Protein AF-A0A415HV79-F1 (afdb_monomer_lite)

Organism: NCBI:txid40520

Sequence (573 aa):
MSTKLIDISYWQGNLDFKKLKSAGINYIILRAGYGTTKDSRFDQYAKACQSVGIKIIGAYWFTYALNVAQAKNEATICINACKPYNIPTIFYDFEYDTVKKAKAQGITLGSKECNDFTIAFCDTVKAAGIAPGYYCNDDYYKTMYSDRVKNKGYYLWYAHYKSDYSYHESPISCDIFQYSSRARLAGFNQNFDGDICYNPKLLGNSTNSSISSNTNKGNNTMTNKTTKEQAINAVIKTAQNEIGYLEKKSNAQLNSKTANAGYNNFTKYWRDIYPAYQTEPWCAAFVSWCFMKAFGLTMAKKLLKHWPYVYCPTLGSLFTKNANPKVGDIVIFYRSGEFRHTGLVTKVRGDKFWTIEGNTSGASGIVANGGGVCAKSYYNSKLPGTKFCTPNYSLVISIVSGNSSTSIPTTHTNTKNYLTVGDKGDAVKTLQTKLNKVGYKLTVDGEYGSATKAAVTSFQKKYNLEVDGVAGKNTITKLNAVIAAKSKNTSSTTSKAPSKVRKFVGKVNKNNAPVRKNPGKKYAQLTSYPTLNKGNLVDVCDTIKSASGNDWYYICIGGKIYGYIFSGHVDKQ

InterPro domains:
  IPR002053 Glycoside hydrolase, family 25 [PF01183] (6-187)
  IPR002053 Glycoside hydrolase, family 25 [PS51904] (2-212)
  IPR002477 Peptidoglycan binding-like [PF01471] (425-479)
  IPR007921 CHAP domain [PF05257] (278-359)
  IPR017853 Glycoside hydrolase superfamily [SSF51445] (4-199)
  IPR036365 PGBD-like superfamily [SSF47090] (417-482)
  IPR036366 PGBD superfamily [G3DSA:1.10.101.10] (411-487)
  IPR038765 Papain-like cysteine peptidase superfamily [SSF54001] (264-363)

Secondary structure (DSSP, 8-state):
--EEEEEE-GGG-S--HHHHHHTT--EEEEEEEETTEE-TTHHHHHHHHHHTT-EEEEEEEE---SSHHHHHHHHHHHHHHHGGGT--EEEEE--HHHHHHHHHTT----HHHHHHHHHHHHHHHHHTTSEEEEEEEHHHHHHT--HHHHTS--EEEEE---TT------SS--SEEEEEEEE--TT--S-EEEEEE--TTTTT--------------------PPPHHHHHHHHHHHHHHHTT-B-BSSSTTTTSSSTTB-SS-B-HHHHHH-GGGTTS-THHHHHHHHHHHHH-HHHHHHHHSSSS---HHHHHHHS-EESS--TTPEEEEEETTEEEEEEEEEEEETBEEEEEEEEE-SSSS--SS-SEEEEEEEEGGG-TT-EEE---GGG-S----SSSS------------EE-TT-BSHHHHHHHHHHHHHT-----SSB--HHHHHHHHHHHHHTT---SS-EEHHHHHHHHHHHHHHHHHT-----PPPP-S--EEEEE-STT---BSSSSTTSPBPSS-----TT-EEEEEEEEE-TTS-EEEEEEETTTEEEEEEGGGEEE-

pLDDT: mean 82.67, std 18.54, range [22.23, 98.88]

Radius of gyration: 31.87 Å; chains: 1; bounding box: 52×72×100 Å

Foldseek 3Di:
DKDKAFEDACVLPDDDLLQCVVLVHQEYEYAQEEQLDGGPCLVVVLVNCVVNNRHYLAYEYHYLDLALVSLLVSLVSSCVSCVVSPHQEYAYEYDPVSQVNCVVVVGHDALVRLLSSLCSSQVSCVVSVHQYAYEDEPCCVPGRHDCSRVVPPGFYEYEDEDPVRDDDDDPDDGQKYFHGQADDTPPRPDGTGMMIGPHCVSVVPDDDPDDDCPDDDDDDDDQPFDDLVNLLVLLLVLLVVFAQAFAAPDLPPQVDRPPRHDLQQAHVLCVVFPVVCRSAFCFQSSSLSSNCLWFNPVVSCQQQVDGRPRALVVSVVPFDWALDDDRSWWKFADDDNGRHFIFGWHDDDPQKTKTWTACADPDADDGHNHGGIHIYMDGSVPGPPMTTGHGPSVPRRDTPPNDVDDDDDDDDDDDDQKAAAAFFDDVQLVLQVLLVLLPDDDDSRRGRHPSQLVSLLVQCVVVVHDRPSMGGPVSVVVSVVSSVVVVVVVPPDDDDDFFPDFPAKWFFQAFQFFWFADPDPPGDGDPDDPRRHGGDIWGFRDWDADPVRFIWTFTDDPNPDTTITGPVRIHTD

Structure (mmCIF, N/CA/C/O backbone):
data_AF-A0A415HV79-F1
#
_entry.id   AF-A0A415HV79-F1
#
loop_
_atom_site.group_PDB
_atom_site.id
_atom_site.type_symbol
_atom_site.label_atom_id
_atom_site.label_alt_id
_atom_site.label_comp_id
_atom_site.label_asym_id
_atom_site.label_entity_id
_atom_site.label_seq_id
_atom_site.pdbx_PDB_ins_code
_atom_site.Cartn_x
_atom_site.Cartn_y
_atom_site.Cartn_z
_atom_site.occupancy
_atom_site.B_iso_or_equiv
_atom_site.auth_seq_id
_atom_site.auth_comp_id
_atom_site.auth_asym_id
_atom_site.auth_atom_id
_atom_site.pdbx_PDB_model_num
ATOM 1 N N . MET A 1 1 ? -11.643 5.811 11.754 1.00 45.75 1 MET A N 1
ATOM 2 C CA . MET A 1 1 ? -12.288 7.029 11.224 1.00 45.75 1 MET A CA 1
ATOM 3 C C . MET A 1 1 ? -11.433 7.535 10.082 1.00 45.75 1 MET A C 1
ATOM 5 O O . MET A 1 1 ? -10.218 7.473 10.210 1.00 45.75 1 MET A O 1
ATOM 9 N N . SER A 1 2 ? -12.054 7.960 8.987 1.00 65.62 2 SER A N 1
ATOM 10 C CA . SER A 1 2 ? -11.407 8.593 7.836 1.00 65.62 2 SER A CA 1
ATOM 11 C C . SER A 1 2 ? -11.587 10.109 7.930 1.00 65.62 2 SER A C 1
ATOM 13 O O . SER A 1 2 ? -12.651 10.578 8.335 1.00 65.62 2 SER A O 1
ATOM 15 N N . THR A 1 3 ? -10.558 10.882 7.591 1.00 86.19 3 THR A N 1
ATOM 16 C CA . THR A 1 3 ? -10.545 12.334 7.827 1.00 86.19 3 THR A CA 1
ATOM 17 C C . THR A 1 3 ? -10.463 13.099 6.517 1.00 86.19 3 THR A C 1
ATOM 19 O O . THR A 1 3 ? -9.553 12.867 5.728 1.00 86.19 3 THR A O 1
ATOM 22 N N . LYS A 1 4 ? -11.406 14.024 6.304 1.00 90.31 4 LYS A N 1
ATOM 23 C CA . LYS A 1 4 ? -11.403 14.941 5.158 1.00 90.31 4 LYS A CA 1
ATOM 24 C C . LYS A 1 4 ? -10.323 16.012 5.298 1.00 90.31 4 LYS A C 1
ATOM 26 O O . LYS A 1 4 ? -10.115 16.547 6.388 1.00 90.31 4 LYS A O 1
ATOM 31 N N . LEU A 1 5 ? -9.701 16.337 4.174 1.00 95.69 5 LEU A N 1
ATOM 32 C CA . LEU A 1 5 ? -8.758 17.437 3.994 1.00 95.69 5 LEU A CA 1
ATOM 33 C C . LEU A 1 5 ? -8.797 17.916 2.532 1.00 95.69 5 LEU A C 1
ATOM 35 O O . LEU A 1 5 ? -9.610 17.437 1.740 1.00 95.69 5 LEU A O 1
ATOM 39 N N . ILE A 1 6 ? -7.933 18.873 2.209 1.00 97.06 6 ILE A N 1
ATOM 40 C CA . ILE A 1 6 ? -7.677 19.362 0.850 1.00 97.06 6 ILE A CA 1
ATOM 41 C C . ILE A 1 6 ? -6.170 19.536 0.649 1.00 97.06 6 ILE A C 1
ATOM 43 O O . ILE A 1 6 ? -5.451 19.787 1.629 1.00 97.06 6 ILE A O 1
ATOM 47 N N . ASP A 1 7 ? -5.710 19.497 -0.598 1.00 98.31 7 ASP A N 1
ATOM 48 C CA . ASP A 1 7 ? -4.438 20.104 -0.987 1.00 98.31 7 ASP A CA 1
ATOM 49 C C . ASP A 1 7 ? -4.643 21.435 -1.728 1.00 98.31 7 ASP A C 1
ATOM 51 O O . ASP A 1 7 ? -5.688 21.681 -2.338 1.00 98.31 7 ASP A O 1
ATOM 55 N N . ILE A 1 8 ? -3.669 22.341 -1.591 1.00 97.94 8 ILE A N 1
ATOM 56 C CA . ILE A 1 8 ? -3.689 23.670 -2.217 1.00 97.94 8 ILE A CA 1
ATOM 57 C C . ILE A 1 8 ? -2.295 24.127 -2.668 1.00 97.94 8 ILE A C 1
ATOM 59 O O . ILE A 1 8 ? -1.263 23.792 -2.079 1.00 97.94 8 ILE A O 1
ATOM 63 N N . SER A 1 9 ? -2.283 24.968 -3.700 1.00 97.88 9 SER A N 1
ATOM 64 C CA . SER A 1 9 ? -1.105 25.583 -4.322 1.00 97.88 9 SER A CA 1
ATOM 65 C C . SER A 1 9 ? -1.415 27.028 -4.736 1.00 97.88 9 SER A C 1
ATOM 67 O O . SER A 1 9 ? -2.527 27.512 -4.516 1.00 97.88 9 SER A O 1
ATOM 69 N N . TYR A 1 10 ? -0.486 27.723 -5.404 1.00 97.06 10 TYR A N 1
ATOM 70 C CA . TYR A 1 10 ? -0.773 29.059 -5.949 1.00 97.06 10 TYR A CA 1
ATOM 71 C C . TYR A 1 10 ? -2.033 29.159 -6.834 1.00 97.06 10 TYR A C 1
ATOM 73 O O . TYR A 1 10 ? -2.606 30.247 -6.933 1.00 97.06 10 TYR A O 1
ATOM 81 N N . TRP A 1 11 ? -2.494 28.052 -7.432 1.00 94.69 11 TRP A N 1
ATOM 82 C CA . TRP A 1 11 ? -3.686 28.009 -8.284 1.00 94.69 11 TRP A CA 1
ATOM 83 C C . TRP A 1 11 ? -4.981 28.402 -7.558 1.00 94.69 11 TRP A C 1
ATOM 85 O O . TRP A 1 11 ? -5.890 28.934 -8.192 1.00 94.69 11 TRP A O 1
ATOM 95 N N . GLN A 1 12 ? -5.073 28.207 -6.238 1.00 94.88 12 GLN A N 1
ATOM 96 C CA . GLN A 1 12 ? -6.235 28.638 -5.450 1.00 94.88 12 GLN A CA 1
ATOM 97 C C . GLN A 1 12 ? -6.233 30.153 -5.127 1.00 94.88 12 GLN A C 1
ATOM 99 O O . GLN A 1 12 ? -7.240 30.692 -4.652 1.00 94.88 12 GLN A O 1
ATOM 104 N N . GLY A 1 13 ? -5.147 30.869 -5.443 1.00 94.25 13 GLY A N 1
ATOM 105 C CA . GLY A 1 13 ? -5.078 32.331 -5.420 1.00 94.25 13 GLY A CA 1
ATOM 106 C C . GLY A 1 13 ? -5.101 32.931 -4.011 1.00 94.25 13 GLY A C 1
ATOM 107 O O . GLY A 1 13 ? -4.239 32.636 -3.181 1.00 94.25 13 GLY A O 1
ATOM 108 N N . ASN A 1 14 ? -6.065 33.816 -3.746 1.00 93.25 14 ASN A N 1
ATOM 109 C CA . ASN A 1 14 ? -6.303 34.376 -2.413 1.00 93.25 14 ASN A CA 1
ATOM 110 C C . ASN A 1 14 ? -7.351 33.525 -1.676 1.00 93.25 14 ASN A C 1
ATOM 112 O O . ASN A 1 14 ? -8.460 33.339 -2.176 1.00 93.25 14 ASN A O 1
ATOM 116 N N . LEU A 1 15 ? -7.006 33.043 -0.479 1.00 94.81 15 LEU A N 1
ATOM 117 C CA . LEU A 1 15 ? -7.862 32.211 0.369 1.00 94.81 15 LEU A CA 1
ATOM 118 C C . LEU A 1 15 ? -8.007 32.826 1.765 1.00 94.81 15 LEU A C 1
ATOM 120 O O . LEU A 1 15 ? -7.021 33.255 2.364 1.00 94.81 15 LEU A O 1
ATOM 124 N N . ASP A 1 16 ? -9.227 32.805 2.300 1.00 94.50 16 ASP A N 1
ATOM 125 C CA . ASP A 1 16 ? -9.494 33.082 3.712 1.00 94.50 16 ASP A CA 1
ATOM 126 C C . ASP A 1 16 ? -9.371 31.781 4.521 1.00 94.50 16 ASP A C 1
ATOM 128 O O . ASP A 1 16 ? -10.237 30.904 4.478 1.00 94.50 16 ASP A O 1
ATOM 132 N N . PHE A 1 17 ? -8.283 31.662 5.280 1.00 95.88 17 PHE A N 1
ATOM 133 C CA . PHE A 1 17 ? -8.009 30.484 6.099 1.00 95.88 17 PHE A CA 1
ATOM 134 C C . PHE A 1 17 ? -8.915 30.382 7.336 1.00 95.88 17 PHE A C 1
ATOM 136 O O . PHE A 1 17 ? -9.198 29.266 7.774 1.00 95.88 17 PHE A O 1
ATOM 143 N N . LYS A 1 18 ? -9.461 31.495 7.855 1.00 94.00 18 LYS A N 1
ATOM 144 C CA . LYS A 1 18 ? -10.489 31.442 8.910 1.00 94.00 18 LYS A CA 1
ATOM 145 C C . LYS A 1 18 ? -11.762 30.817 8.345 1.00 94.00 18 LYS A C 1
ATOM 147 O O . LYS A 1 18 ? -12.318 29.907 8.952 1.00 94.00 18 LYS A O 1
ATOM 152 N N . LYS A 1 19 ? -12.162 31.214 7.134 1.00 94.06 19 LYS A N 1
ATOM 153 C CA . LYS A 1 19 ? -13.317 30.630 6.438 1.00 94.06 19 LYS A CA 1
ATOM 154 C C . LYS A 1 19 ? -13.106 29.159 6.055 1.00 94.06 19 LYS A C 1
ATOM 156 O O . LYS A 1 19 ? -14.048 28.382 6.175 1.00 94.06 19 LYS A O 1
ATOM 161 N N . LEU A 1 20 ? -11.888 28.738 5.685 1.00 93.69 20 LEU A N 1
ATOM 162 C CA . LEU A 1 20 ? -11.558 27.310 5.511 1.00 93.69 20 LEU A CA 1
ATOM 163 C C . LEU A 1 20 ? -11.743 26.527 6.822 1.00 93.69 20 LEU A C 1
ATOM 165 O O . LEU A 1 20 ? -12.381 25.473 6.825 1.00 93.69 20 LEU A O 1
ATOM 169 N N . LYS A 1 21 ? -11.243 27.065 7.943 1.00 90.38 21 LYS A N 1
ATOM 170 C CA . LYS A 1 21 ? -11.389 26.468 9.279 1.00 90.38 21 LYS A CA 1
ATOM 171 C C . LYS A 1 21 ? -12.865 26.345 9.681 1.00 90.38 21 LYS A C 1
ATOM 173 O O . LYS A 1 21 ? -13.287 25.273 10.114 1.00 90.38 21 LYS A O 1
ATOM 178 N N . SER A 1 22 ? -13.666 27.392 9.466 1.00 88.50 22 SER A N 1
ATOM 179 C CA . SER A 1 22 ? -15.122 27.385 9.688 1.00 88.50 22 SER A CA 1
ATOM 180 C C . SER A 1 22 ? -15.880 26.433 8.754 1.00 88.50 22 SER A C 1
ATOM 182 O O . SER A 1 22 ? -16.885 25.862 9.163 1.00 88.50 22 SER A O 1
ATOM 184 N N . ALA A 1 23 ? -15.382 26.188 7.537 1.00 85.50 23 ALA A N 1
ATOM 185 C CA . ALA A 1 23 ? -15.901 25.166 6.622 1.00 85.50 23 ALA A CA 1
ATOM 186 C C . ALA A 1 23 ? -15.503 23.721 7.014 1.00 85.50 23 ALA A C 1
ATOM 188 O O . ALA A 1 23 ? -15.727 22.784 6.247 1.00 85.50 23 ALA A O 1
ATOM 189 N N . GLY A 1 24 ? -14.907 23.521 8.196 1.00 87.31 24 GLY A N 1
ATOM 190 C CA . GLY A 1 24 ? -14.539 22.211 8.736 1.00 87.31 24 GLY A CA 1
ATOM 191 C C . GLY A 1 24 ? -13.182 21.677 8.268 1.00 87.31 24 GLY A C 1
ATOM 192 O O . GLY A 1 24 ? -12.798 20.574 8.671 1.00 87.31 24 GLY A O 1
ATOM 193 N N . ILE A 1 25 ? -12.425 22.437 7.468 1.00 91.88 25 ILE A N 1
ATOM 194 C CA . ILE A 1 25 ? -11.072 22.048 7.059 1.00 91.88 25 ILE A CA 1
ATOM 195 C C . ILE A 1 25 ? -10.138 22.192 8.260 1.00 91.88 25 ILE A C 1
ATOM 197 O O . ILE A 1 25 ? -9.828 23.290 8.712 1.00 91.88 25 ILE A O 1
ATOM 201 N N . ASN A 1 26 ? -9.708 21.054 8.802 1.00 93.31 26 ASN A N 1
ATOM 202 C CA . ASN A 1 26 ? -8.826 20.984 9.971 1.00 93.31 26 ASN A CA 1
ATOM 203 C C . ASN A 1 26 ? -7.406 20.516 9.629 1.00 93.31 26 ASN A C 1
ATOM 205 O O . ASN A 1 26 ? -6.491 20.723 10.425 1.00 93.31 26 ASN A O 1
ATOM 209 N N . TYR A 1 27 ? -7.229 19.922 8.449 1.00 96.38 27 TYR A N 1
ATOM 210 C CA . TYR A 1 27 ? -5.973 19.372 7.954 1.00 96.38 27 TYR A CA 1
ATOM 211 C C . TYR A 1 27 ? -5.790 19.783 6.486 1.00 96.38 27 TYR A C 1
ATOM 213 O O . TYR A 1 27 ? -6.785 19.857 5.763 1.00 96.38 27 TYR A O 1
ATOM 221 N N . ILE A 1 28 ? -4.554 20.059 6.060 1.00 98.00 28 ILE A N 1
ATOM 222 C CA . ILE A 1 28 ? -4.208 20.494 4.692 1.00 98.00 28 ILE A CA 1
ATOM 223 C C . ILE A 1 28 ? -2.874 19.876 4.237 1.00 98.00 28 ILE A C 1
ATOM 225 O O . ILE A 1 28 ? -1.981 19.653 5.060 1.00 98.00 28 ILE A O 1
ATOM 229 N N . ILE A 1 29 ? -2.727 19.651 2.927 1.00 98.75 29 ILE A N 1
ATOM 230 C CA . ILE A 1 29 ? -1.436 19.464 2.241 1.00 98.75 29 ILE A CA 1
ATOM 231 C C . ILE A 1 29 ? -1.121 20.737 1.431 1.00 98.75 29 ILE A C 1
ATOM 233 O O . ILE A 1 29 ? -2.014 21.339 0.840 1.00 98.75 29 ILE A O 1
ATOM 237 N N . LEU A 1 30 ? 0.138 21.180 1.402 1.00 98.69 30 LEU A N 1
ATOM 238 C CA . LEU A 1 30 ? 0.554 22.368 0.638 1.00 98.69 30 LEU A CA 1
ATOM 239 C C . LEU A 1 30 ? 1.513 22.005 -0.500 1.00 98.69 30 LEU A C 1
ATOM 241 O O . LEU A 1 30 ? 2.472 21.269 -0.279 1.00 98.69 30 LEU A O 1
ATOM 245 N N . ARG A 1 31 ? 1.366 22.583 -1.694 1.00 98.81 31 ARG A N 1
ATOM 246 C CA . ARG A 1 31 ? 2.443 22.490 -2.691 1.00 98.81 31 ARG A CA 1
ATOM 247 C C . ARG A 1 31 ? 3.628 23.348 -2.249 1.00 98.81 31 ARG A C 1
ATOM 249 O O . ARG A 1 31 ? 3.508 24.567 -2.182 1.00 98.81 31 ARG A O 1
ATOM 256 N N . ALA A 1 32 ? 4.770 22.725 -1.966 1.00 98.31 32 ALA A N 1
ATOM 257 C CA . ALA A 1 32 ? 6.001 23.432 -1.611 1.00 98.31 32 ALA A CA 1
ATOM 258 C C . ALA A 1 32 ? 6.688 24.046 -2.837 1.00 98.31 32 ALA A C 1
ATOM 260 O O . ALA A 1 32 ? 7.338 25.084 -2.726 1.00 98.31 32 ALA A O 1
ATOM 261 N N . GLY A 1 33 ? 6.522 23.445 -4.015 1.00 97.81 33 GLY A N 1
ATOM 262 C CA . GLY A 1 33 ? 7.105 23.948 -5.254 1.00 97.81 33 GLY A CA 1
ATOM 263 C C . GLY A 1 33 ? 7.072 22.941 -6.390 1.00 97.81 33 GLY A C 1
ATOM 264 O O . GLY A 1 33 ? 6.325 21.959 -6.356 1.00 97.81 33 GLY A O 1
ATOM 265 N N . TYR A 1 34 ? 7.856 23.235 -7.420 1.00 97.88 34 TYR A N 1
ATOM 266 C CA . TYR A 1 34 ? 7.987 22.422 -8.616 1.00 97.88 34 TYR A CA 1
ATOM 267 C C . TYR A 1 34 ? 9.353 22.623 -9.278 1.00 97.88 34 TYR A C 1
ATOM 269 O O . TYR A 1 34 ? 9.851 23.746 -9.346 1.00 97.88 34 TYR A O 1
ATOM 277 N N . GLY A 1 35 ? 9.963 21.566 -9.816 1.00 93.69 35 GLY A N 1
ATOM 278 C CA . GLY A 1 35 ? 11.296 21.669 -10.422 1.00 93.69 35 GLY A CA 1
ATOM 279 C C . GLY A 1 35 ? 12.324 22.226 -9.429 1.00 93.69 35 GLY A C 1
ATOM 280 O O . GLY A 1 35 ? 12.533 21.661 -8.362 1.00 93.69 35 GLY A O 1
ATOM 281 N N . THR A 1 36 ? 12.919 23.381 -9.738 1.00 92.56 36 THR A N 1
ATOM 282 C CA . THR A 1 36 ? 13.796 24.148 -8.828 1.00 92.56 36 THR A CA 1
ATOM 283 C C . THR A 1 36 ? 13.112 25.364 -8.180 1.00 92.56 36 THR A C 1
ATOM 285 O O . THR A 1 36 ? 13.763 26.145 -7.490 1.00 92.56 36 THR A O 1
ATOM 288 N N . THR A 1 37 ? 11.805 25.551 -8.380 1.00 96.25 37 THR A N 1
ATOM 289 C CA . THR A 1 37 ? 11.049 26.756 -8.006 1.00 96.25 37 THR A CA 1
ATOM 290 C C . THR A 1 37 ? 10.128 26.498 -6.810 1.00 96.25 37 THR A C 1
ATOM 292 O O . THR A 1 37 ? 9.237 25.655 -6.877 1.00 96.25 37 THR A O 1
ATOM 295 N N . LYS A 1 38 ? 10.288 27.258 -5.718 1.00 96.50 38 LYS A N 1
ATOM 296 C CA . LYS A 1 38 ? 9.337 27.256 -4.588 1.00 96.50 38 LYS A CA 1
ATOM 297 C C . LYS A 1 38 ? 7.987 27.846 -5.026 1.00 96.50 38 LYS A C 1
ATOM 299 O O . LYS A 1 38 ? 7.958 28.831 -5.762 1.00 96.50 38 LYS A O 1
ATOM 304 N N . ASP A 1 39 ? 6.875 27.271 -4.571 1.00 98.19 39 ASP A N 1
ATOM 305 C CA . ASP A 1 39 ? 5.534 27.790 -4.866 1.00 98.19 39 ASP A CA 1
ATOM 306 C C . ASP A 1 39 ? 5.339 29.170 -4.211 1.00 98.19 39 ASP A C 1
ATOM 308 O O . ASP A 1 39 ? 5.618 29.360 -3.024 1.00 98.19 39 ASP A O 1
ATOM 312 N N . SER A 1 40 ? 4.859 30.146 -4.987 1.00 97.94 40 SER A N 1
ATOM 313 C CA . SER A 1 40 ? 4.771 31.551 -4.570 1.00 97.94 40 SER A CA 1
ATOM 314 C C . SER A 1 40 ? 3.747 31.822 -3.464 1.00 97.94 40 SER A C 1
ATOM 316 O O . SER A 1 40 ? 3.773 32.902 -2.874 1.00 97.94 40 SER A O 1
ATOM 318 N N . ARG A 1 41 ? 2.864 30.866 -3.145 1.00 97.69 41 ARG A N 1
ATOM 319 C CA . ARG A 1 41 ? 1.934 30.956 -2.010 1.00 97.69 41 ARG A CA 1
ATOM 320 C C . ARG A 1 41 ? 2.341 30.114 -0.808 1.00 97.69 41 ARG A C 1
ATOM 322 O O . ARG A 1 41 ? 1.763 30.322 0.255 1.00 97.69 41 ARG A O 1
ATOM 329 N N . PHE A 1 42 ? 3.331 29.224 -0.921 1.00 98.50 42 PHE A N 1
ATOM 330 C CA . PHE A 1 42 ? 3.659 28.264 0.140 1.00 98.50 42 PHE A CA 1
ATOM 331 C C . PHE A 1 42 ? 3.914 28.924 1.504 1.00 98.50 42 PHE A C 1
ATOM 333 O O . PHE A 1 42 ? 3.267 28.564 2.484 1.00 98.50 42 PHE A O 1
ATOM 340 N N . ASP A 1 43 ? 4.779 29.944 1.567 1.00 97.38 43 ASP A N 1
ATOM 341 C CA . ASP A 1 43 ? 5.075 30.655 2.821 1.00 97.38 43 ASP A CA 1
ATOM 342 C C . ASP A 1 43 ? 3.847 31.374 3.400 1.00 97.38 43 ASP A C 1
ATOM 344 O O . ASP A 1 43 ? 3.661 31.418 4.616 1.00 97.38 43 ASP A O 1
ATOM 348 N N . GLN A 1 44 ? 3.002 31.947 2.535 1.00 98.19 44 GLN A N 1
ATOM 349 C CA . GLN A 1 44 ? 1.777 32.637 2.943 1.00 98.19 44 GLN A CA 1
ATOM 350 C C . GLN A 1 44 ? 0.768 31.639 3.520 1.00 98.19 44 GLN A C 1
ATOM 352 O O . GLN A 1 44 ? 0.224 31.862 4.600 1.00 98.19 44 GLN A O 1
ATOM 357 N N . TYR A 1 45 ? 0.533 30.535 2.811 1.00 98.62 45 TYR A N 1
ATOM 358 C CA . TYR A 1 45 ? -0.419 29.498 3.194 1.00 98.62 45 TYR A CA 1
ATOM 359 C C . TYR A 1 45 ? 0.037 28.741 4.445 1.00 98.62 45 TYR A C 1
ATOM 361 O O . TYR A 1 45 ? -0.783 28.476 5.318 1.00 98.62 45 TYR A O 1
ATOM 369 N N . ALA A 1 46 ? 1.333 28.446 4.590 1.00 98.00 46 ALA A N 1
ATOM 370 C CA . ALA A 1 46 ? 1.858 27.774 5.775 1.00 98.00 46 ALA A CA 1
ATOM 371 C C . ALA A 1 46 ? 1.670 28.626 7.043 1.00 98.00 46 ALA A C 1
ATOM 373 O O . ALA A 1 46 ? 1.126 28.141 8.038 1.00 98.00 46 ALA A O 1
ATOM 374 N N . LYS A 1 47 ? 2.018 29.921 6.980 1.00 97.75 47 LYS A N 1
ATOM 375 C CA . LYS A 1 47 ? 1.791 30.882 8.075 1.00 97.75 47 LYS A CA 1
ATOM 376 C C . LYS A 1 47 ? 0.304 31.076 8.378 1.00 97.75 47 LYS A C 1
ATOM 378 O O . LYS A 1 47 ? -0.074 31.159 9.544 1.00 97.75 47 LYS A O 1
ATOM 383 N N . ALA A 1 48 ? -0.546 31.116 7.349 1.00 97.56 48 ALA A N 1
ATOM 384 C CA . ALA A 1 48 ? -1.990 31.245 7.519 1.00 97.56 48 ALA A CA 1
ATOM 385 C C . ALA A 1 48 ? -2.613 29.997 8.168 1.00 97.56 48 ALA A C 1
ATOM 387 O O . ALA A 1 48 ? -3.378 30.133 9.117 1.00 97.56 48 ALA A O 1
ATOM 388 N N . CYS A 1 49 ? -2.240 28.786 7.736 1.00 97.94 49 CYS A N 1
ATOM 389 C CA . CYS A 1 49 ? -2.646 27.535 8.383 1.00 97.94 49 CYS A CA 1
ATOM 390 C C . CYS A 1 49 ? -2.270 27.517 9.871 1.00 97.94 49 CYS A C 1
ATOM 392 O O . CYS A 1 49 ? -3.118 27.219 10.714 1.00 97.94 49 CYS A O 1
ATOM 394 N N . GLN A 1 50 ? -1.026 27.885 10.196 1.00 93.00 50 GLN A N 1
ATOM 395 C CA . GLN A 1 50 ? -0.542 27.958 11.575 1.00 93.00 50 GLN A CA 1
ATOM 396 C C . GLN A 1 50 ? -1.350 28.958 12.421 1.00 93.00 50 GLN A C 1
ATOM 398 O O . GLN A 1 50 ? -1.764 28.608 13.525 1.00 93.00 50 GLN A O 1
ATOM 403 N N . SER A 1 51 ? -1.645 30.159 11.908 1.00 94.56 51 SER A N 1
ATOM 404 C CA . SER A 1 51 ? -2.348 31.203 12.675 1.00 94.56 51 SER A CA 1
ATOM 405 C C . SER A 1 51 ? -3.843 30.945 12.906 1.00 94.56 51 SER A C 1
ATOM 407 O O . SER A 1 51 ? -4.409 31.512 13.838 1.00 94.56 51 SER A O 1
ATOM 409 N N . VAL A 1 52 ? -4.486 30.068 12.122 1.00 93.38 52 VAL A N 1
ATOM 410 C CA . VAL A 1 52 ? -5.890 29.641 12.339 1.00 93.38 52 VAL A CA 1
ATOM 411 C C . VAL A 1 52 ? -6.031 28.220 12.909 1.00 93.38 52 VAL A C 1
ATOM 413 O O . VAL A 1 52 ? -7.143 27.699 13.031 1.00 93.38 52 VAL A O 1
ATOM 416 N N . GLY A 1 53 ? -4.918 27.552 13.227 1.00 92.19 53 GLY A N 1
ATOM 417 C CA . GLY A 1 53 ? -4.925 26.179 13.737 1.00 92.19 53 GLY A CA 1
ATOM 418 C C . GLY A 1 53 ? -5.424 25.133 12.729 1.00 92.19 53 GLY A C 1
ATOM 419 O O . GLY A 1 53 ? -6.100 24.176 13.119 1.00 92.19 53 GLY A O 1
ATOM 420 N N . ILE A 1 54 ? -5.131 25.302 11.436 1.00 96.38 54 ILE A N 1
ATOM 421 C CA . ILE A 1 54 ? -5.233 24.229 10.434 1.00 96.38 54 ILE A CA 1
ATOM 422 C C . ILE A 1 54 ? -3.907 23.463 10.431 1.00 96.38 54 ILE A C 1
ATOM 424 O O . ILE A 1 54 ? -2.837 24.044 10.249 1.00 96.38 54 ILE A O 1
ATOM 428 N N . LYS A 1 55 ? -3.962 22.144 10.631 1.00 96.56 55 LYS A N 1
ATOM 429 C CA . LYS A 1 55 ? -2.763 21.310 10.732 1.00 96.56 55 LYS A CA 1
ATOM 430 C C . LYS A 1 55 ? -2.255 20.925 9.346 1.00 96.56 55 LYS A C 1
ATOM 432 O O . LYS A 1 55 ? -2.921 20.199 8.612 1.00 96.56 55 LYS A O 1
ATOM 437 N N . ILE A 1 56 ? -1.052 21.368 8.999 1.00 97.62 56 ILE A N 1
ATOM 438 C CA . ILE A 1 56 ? -0.403 20.950 7.755 1.00 97.62 56 ILE A CA 1
ATOM 439 C C . ILE A 1 56 ? 0.123 19.522 7.962 1.00 97.62 56 ILE A C 1
ATOM 441 O O . ILE A 1 56 ? 0.995 19.303 8.802 1.00 97.62 56 ILE A O 1
ATOM 445 N N . ILE A 1 57 ? -0.435 18.540 7.248 1.00 96.62 57 ILE A N 1
ATOM 446 C CA . ILE A 1 57 ? -0.065 17.114 7.393 1.00 96.62 57 ILE A CA 1
ATOM 447 C C . ILE A 1 57 ? 1.031 16.677 6.418 1.00 96.62 57 ILE A C 1
ATOM 449 O O . ILE A 1 57 ? 1.618 15.604 6.567 1.00 96.62 57 ILE A O 1
ATOM 453 N N . GLY A 1 58 ? 1.330 17.520 5.433 1.00 97.81 58 GLY A N 1
ATOM 454 C CA . GLY A 1 58 ? 2.433 17.331 4.512 1.00 97.81 58 GLY A CA 1
ATOM 455 C C . GLY A 1 58 ? 2.542 18.453 3.489 1.00 97.81 58 GLY A C 1
ATOM 456 O O . GLY A 1 58 ? 1.726 19.376 3.460 1.00 97.81 58 GLY A O 1
ATOM 457 N N . ALA A 1 59 ? 3.545 18.342 2.631 1.00 98.75 59 ALA A N 1
ATOM 458 C CA . ALA A 1 59 ? 3.685 19.153 1.434 1.00 98.75 59 ALA A CA 1
ATOM 459 C C . ALA A 1 59 ? 4.045 18.283 0.223 1.00 98.75 59 ALA A C 1
ATOM 461 O O . ALA A 1 59 ? 4.480 17.148 0.404 1.00 98.75 59 ALA A O 1
ATOM 462 N N . TYR A 1 60 ? 3.890 18.794 -0.999 1.00 98.81 60 TYR A N 1
ATOM 463 C CA . TYR A 1 60 ? 4.313 18.086 -2.216 1.00 98.81 60 TYR A CA 1
ATOM 464 C C . TYR A 1 60 ? 5.208 18.913 -3.136 1.00 98.81 60 TYR A C 1
ATOM 466 O O . TYR A 1 60 ? 5.216 20.148 -3.080 1.00 98.81 60 TYR A O 1
ATOM 474 N N . TRP A 1 61 ? 5.980 18.210 -3.966 1.00 98.69 61 TRP A N 1
ATOM 475 C CA . TRP A 1 61 ? 6.900 18.796 -4.936 1.00 98.69 61 TRP A CA 1
ATOM 476 C C . TRP A 1 61 ? 6.690 18.193 -6.325 1.00 98.69 61 TRP A C 1
ATOM 478 O O . TRP A 1 61 ? 7.048 17.036 -6.553 1.00 98.69 61 TRP A O 1
ATOM 488 N N . PHE A 1 62 ? 6.130 18.985 -7.244 1.00 98.25 62 PHE A N 1
ATOM 489 C CA . PHE A 1 62 ? 5.878 18.554 -8.622 1.00 98.25 62 PHE A CA 1
ATOM 490 C C . PHE A 1 62 ? 7.198 18.511 -9.397 1.00 98.25 62 PHE A C 1
ATOM 492 O O . PHE A 1 62 ? 7.833 19.542 -9.639 1.00 98.25 62 PHE A O 1
ATOM 499 N N . THR A 1 63 ? 7.630 17.330 -9.810 1.00 98.31 63 THR A N 1
ATOM 500 C CA . THR A 1 63 ? 8.971 17.159 -10.362 1.00 98.31 63 THR A CA 1
ATOM 501 C C . THR A 1 63 ? 9.091 17.536 -11.834 1.00 98.31 63 THR A C 1
ATOM 503 O O . THR A 1 63 ? 8.204 17.278 -12.655 1.00 98.31 63 THR A O 1
ATOM 506 N N . TYR A 1 64 ? 10.245 18.106 -12.183 1.00 97.38 64 TYR A N 1
ATOM 507 C CA . TYR A 1 64 ? 10.708 18.235 -13.564 1.00 97.38 64 TYR A CA 1
ATOM 508 C C . TYR A 1 64 ? 12.098 17.610 -13.758 1.00 97.38 64 TYR A C 1
ATOM 510 O O . TYR A 1 64 ? 12.779 17.902 -14.743 1.00 97.38 64 TYR A O 1
ATOM 518 N N . ALA A 1 65 ? 12.502 16.719 -12.846 1.00 95.25 65 ALA A N 1
ATOM 519 C CA . ALA A 1 65 ? 13.766 16.010 -12.903 1.00 95.25 65 ALA A CA 1
ATOM 520 C C . ALA A 1 65 ? 13.857 15.120 -14.151 1.00 95.25 65 ALA A C 1
ATOM 522 O O . ALA A 1 65 ? 12.953 14.350 -14.476 1.00 95.25 65 ALA A O 1
ATOM 523 N N . LEU A 1 66 ? 15.002 15.205 -14.823 1.00 93.75 66 LEU A N 1
ATOM 524 C CA . LEU A 1 66 ? 15.364 14.439 -16.015 1.00 93.75 66 LEU A CA 1
ATOM 525 C C . LEU A 1 66 ? 16.313 13.278 -15.669 1.00 93.75 66 LEU A C 1
ATOM 527 O O . LEU A 1 66 ? 16.583 12.419 -16.505 1.00 93.75 66 LEU A O 1
ATOM 531 N N . ASN A 1 67 ? 16.846 13.262 -14.441 1.00 90.44 67 ASN A N 1
ATOM 532 C CA . ASN A 1 67 ? 17.741 12.236 -13.913 1.00 90.44 67 ASN A CA 1
ATOM 533 C C . ASN A 1 67 ? 17.707 12.176 -12.368 1.00 90.44 67 ASN A C 1
ATOM 535 O O . ASN A 1 67 ? 17.205 13.074 -11.689 1.00 90.44 67 ASN A O 1
ATOM 539 N N . VAL A 1 68 ? 18.312 11.122 -11.808 1.00 87.62 68 VAL A N 1
ATOM 540 C CA . VAL A 1 68 ? 18.393 10.856 -10.357 1.00 87.62 68 VAL A CA 1
ATOM 541 C C . VAL A 1 68 ? 19.085 11.974 -9.562 1.00 87.62 68 VAL A C 1
ATOM 543 O O . VAL A 1 68 ? 18.704 12.223 -8.419 1.00 87.62 68 VAL A O 1
ATOM 546 N N . ALA A 1 69 ? 20.088 12.654 -10.126 1.00 83.06 69 ALA A N 1
ATOM 547 C CA . ALA A 1 69 ? 20.788 13.733 -9.425 1.00 83.06 69 ALA A CA 1
ATOM 548 C C . ALA A 1 69 ? 19.894 14.974 -9.279 1.00 83.06 69 ALA A C 1
ATOM 550 O O . ALA A 1 69 ? 19.824 15.560 -8.199 1.00 83.06 69 ALA A O 1
ATOM 551 N N . GLN A 1 70 ? 19.132 15.313 -10.324 1.00 94.50 70 GLN A N 1
ATOM 552 C CA . GLN A 1 70 ? 18.117 16.363 -10.257 1.00 94.50 70 GLN A CA 1
ATOM 553 C C . GLN A 1 70 ? 17.022 16.016 -9.242 1.00 94.50 70 GLN A C 1
ATOM 555 O O . GLN A 1 70 ? 16.734 16.850 -8.393 1.00 94.50 70 GLN A O 1
ATOM 560 N N . ALA A 1 71 ? 16.503 14.783 -9.219 1.00 95.06 71 ALA A N 1
ATOM 561 C CA . ALA A 1 71 ? 15.496 14.371 -8.229 1.00 95.06 71 ALA A CA 1
ATOM 562 C C . ALA A 1 71 ? 15.974 14.537 -6.764 1.00 95.06 71 ALA A C 1
ATOM 564 O O . ALA A 1 71 ? 15.209 14.965 -5.901 1.00 95.06 71 ALA A O 1
ATOM 565 N N . LYS A 1 72 ? 17.261 14.285 -6.473 1.00 88.12 72 LYS A N 1
ATOM 566 C CA . LYS A 1 72 ? 17.861 14.569 -5.149 1.00 88.12 72 LYS A CA 1
ATOM 567 C C . LYS A 1 72 ? 18.024 16.066 -4.858 1.00 88.12 72 LYS A C 1
ATOM 569 O O . LYS A 1 72 ? 17.883 16.488 -3.707 1.00 88.12 72 LYS A O 1
ATOM 574 N N . ASN A 1 73 ? 18.323 16.869 -5.878 1.00 91.25 73 ASN A N 1
ATOM 575 C CA . ASN A 1 73 ? 18.400 18.323 -5.746 1.00 91.25 73 ASN A CA 1
ATOM 576 C C . ASN A 1 73 ? 17.015 18.922 -5.449 1.00 91.25 73 ASN A C 1
ATOM 578 O O . ASN A 1 73 ? 16.868 19.688 -4.501 1.00 91.25 73 ASN A O 1
ATOM 582 N N . GLU A 1 74 ? 15.984 18.498 -6.184 1.00 97.81 74 GLU A N 1
ATOM 583 C CA . GLU A 1 74 ? 14.589 18.875 -5.929 1.00 97.81 74 GLU A CA 1
ATOM 584 C C . GLU A 1 74 ? 14.148 18.515 -4.501 1.00 97.81 74 GLU A C 1
ATOM 586 O O . GLU A 1 74 ? 13.551 19.346 -3.816 1.00 97.81 74 GLU A O 1
ATOM 591 N N . ALA A 1 75 ? 14.517 17.326 -4.005 1.00 96.88 75 ALA A N 1
ATOM 592 C CA . ALA A 1 75 ? 14.266 16.934 -2.617 1.00 96.88 75 ALA A CA 1
ATOM 593 C C . ALA A 1 75 ? 14.917 17.904 -1.621 1.00 96.88 75 ALA A C 1
ATOM 595 O O . ALA A 1 75 ? 14.252 18.382 -0.707 1.00 96.88 75 ALA A O 1
ATOM 596 N N . THR A 1 76 ? 16.193 18.249 -1.822 1.00 93.50 76 THR A N 1
ATOM 597 C CA . THR A 1 76 ? 16.921 19.212 -0.973 1.00 93.50 76 THR A CA 1
ATOM 598 C C . THR A 1 76 ? 16.244 20.588 -0.952 1.00 93.50 76 THR A C 1
ATOM 600 O O . THR A 1 76 ? 16.076 21.176 0.118 1.00 93.50 76 THR A O 1
ATOM 603 N N . ILE A 1 77 ? 15.796 21.089 -2.109 1.00 95.50 77 ILE A N 1
ATOM 604 C CA . ILE A 1 77 ? 15.074 22.368 -2.211 1.00 95.50 77 ILE A CA 1
ATOM 605 C C . ILE A 1 77 ? 13.725 22.283 -1.475 1.00 95.50 77 ILE A C 1
ATOM 607 O O . ILE A 1 77 ? 13.404 23.174 -0.686 1.00 95.50 77 ILE A O 1
ATOM 611 N N . CYS A 1 78 ? 12.969 21.196 -1.660 1.00 98.50 78 CYS A N 1
ATOM 612 C CA . CYS A 1 78 ? 11.695 20.969 -0.978 1.00 98.50 78 CYS A CA 1
ATOM 613 C C . CYS A 1 78 ? 11.850 20.899 0.551 1.00 98.50 78 CYS A C 1
ATOM 615 O O . CYS A 1 78 ? 11.112 21.561 1.282 1.00 98.50 78 CYS A O 1
ATOM 617 N N . ILE A 1 79 ? 12.846 20.154 1.043 1.00 97.19 79 ILE A N 1
ATOM 618 C CA . ILE A 1 79 ? 13.175 20.029 2.471 1.00 97.19 79 ILE A CA 1
ATOM 619 C C . ILE A 1 79 ? 13.500 21.405 3.064 1.00 97.19 79 ILE A C 1
ATOM 621 O O . ILE A 1 79 ? 12.945 21.774 4.099 1.00 97.19 79 ILE A O 1
ATOM 625 N N . ASN A 1 80 ? 14.339 22.195 2.387 1.00 93.44 80 ASN A N 1
ATOM 626 C CA . ASN A 1 80 ? 14.706 23.540 2.833 1.00 93.44 80 ASN A CA 1
ATOM 627 C C . ASN A 1 80 ? 13.515 24.511 2.832 1.00 93.44 80 ASN A C 1
ATOM 629 O O . ASN A 1 80 ? 13.396 25.316 3.754 1.00 93.44 80 ASN A O 1
ATOM 633 N N . ALA A 1 81 ? 12.605 24.411 1.856 1.00 94.81 81 ALA A N 1
ATOM 634 C CA . ALA A 1 81 ? 11.357 25.173 1.855 1.00 94.81 81 ALA A CA 1
ATOM 635 C C . ALA A 1 81 ? 10.430 24.764 3.016 1.00 94.81 81 ALA A C 1
ATOM 637 O O . ALA A 1 81 ? 9.852 25.627 3.669 1.00 94.81 81 ALA A O 1
ATOM 638 N N . CYS A 1 82 ? 10.314 23.465 3.306 1.00 96.88 82 CYS A N 1
ATOM 639 C CA . CYS A 1 82 ? 9.423 22.923 4.335 1.00 96.88 82 CYS A CA 1
ATOM 640 C C . CYS A 1 82 ? 9.912 23.146 5.778 1.00 96.88 82 CYS A C 1
ATOM 642 O O . CYS A 1 82 ? 9.095 23.279 6.693 1.00 96.88 82 CYS A O 1
ATOM 644 N N . LYS A 1 83 ? 11.233 23.183 5.996 1.00 92.75 83 LYS A N 1
ATOM 645 C CA . LYS A 1 83 ? 11.862 23.213 7.327 1.00 92.75 83 LYS A CA 1
ATOM 646 C C . LYS A 1 83 ? 11.345 24.319 8.274 1.00 92.75 83 LYS A C 1
ATOM 648 O O . LYS A 1 83 ? 11.091 23.981 9.427 1.00 92.75 83 LYS A O 1
ATOM 653 N N . PRO A 1 84 ? 11.114 25.583 7.854 1.00 94.75 84 PRO A N 1
ATOM 654 C CA . PRO A 1 84 ? 10.612 26.641 8.744 1.00 94.75 84 PRO A CA 1
ATOM 655 C C . PRO A 1 84 ? 9.207 26.396 9.315 1.00 94.75 84 PRO A C 1
ATOM 657 O O . PRO A 1 84 ? 8.825 27.041 10.287 1.00 94.75 84 PRO A O 1
ATOM 660 N N . TYR A 1 85 ? 8.430 25.486 8.719 1.00 94.44 85 TYR A N 1
ATOM 661 C CA . TYR A 1 85 ? 7.031 25.238 9.082 1.00 94.44 85 TYR A CA 1
ATOM 662 C C . TYR A 1 85 ? 6.805 23.880 9.761 1.00 94.44 85 TYR A C 1
ATOM 664 O O . TYR A 1 85 ? 5.659 23.531 10.041 1.00 94.44 85 TYR A O 1
ATOM 672 N N . ASN A 1 86 ? 7.881 23.131 10.044 1.00 91.12 86 ASN A N 1
ATOM 673 C CA . ASN A 1 86 ? 7.854 21.803 10.671 1.00 91.12 86 ASN A CA 1
ATOM 674 C C . ASN A 1 86 ? 6.921 20.802 9.955 1.00 91.12 86 ASN A C 1
ATOM 676 O O . ASN A 1 86 ? 6.217 20.022 10.598 1.00 91.12 86 ASN A O 1
ATOM 680 N N . ILE A 1 87 ? 6.902 20.834 8.617 1.00 94.44 87 ILE A N 1
ATOM 681 C CA . ILE A 1 87 ? 6.066 19.944 7.800 1.00 94.44 87 ILE A CA 1
ATOM 682 C C . ILE A 1 87 ? 6.475 18.475 8.039 1.00 94.44 87 ILE A C 1
ATOM 684 O O . ILE A 1 87 ? 7.634 18.131 7.798 1.00 94.44 87 ILE A O 1
ATOM 688 N N . PRO A 1 88 ? 5.561 17.587 8.479 1.00 94.00 88 PRO A N 1
ATOM 689 C CA . PRO A 1 88 ? 5.935 16.240 8.918 1.00 94.00 88 PRO A CA 1
ATOM 690 C C . PRO A 1 88 ? 6.113 15.232 7.770 1.00 94.00 88 PRO A C 1
ATOM 692 O O . PRO A 1 88 ? 6.775 14.210 7.958 1.00 94.00 88 PRO A O 1
ATOM 695 N N . THR A 1 89 ? 5.544 15.514 6.592 1.00 98.00 89 THR A N 1
ATOM 696 C CA . THR A 1 89 ? 5.523 14.607 5.432 1.00 98.00 89 THR A CA 1
ATOM 697 C C . THR A 1 89 ? 5.836 15.367 4.145 1.00 98.00 89 THR A C 1
ATOM 699 O O . THR A 1 89 ? 5.278 16.443 3.938 1.00 98.00 89 THR A O 1
ATOM 702 N N . ILE A 1 90 ? 6.658 14.817 3.249 1.00 98.75 90 ILE A N 1
ATOM 703 C CA . ILE A 1 90 ? 6.847 15.364 1.894 1.00 98.75 90 ILE A CA 1
ATOM 704 C C . ILE A 1 90 ? 6.528 14.290 0.850 1.00 98.75 90 ILE A C 1
ATOM 706 O O . ILE A 1 90 ? 7.100 13.199 0.878 1.00 98.75 90 ILE A O 1
ATOM 710 N N . PHE A 1 91 ? 5.638 14.624 -0.083 1.00 98.88 91 PHE A N 1
ATOM 711 C CA . PHE A 1 91 ? 5.229 13.786 -1.206 1.00 98.88 91 PHE A CA 1
ATOM 712 C C . PHE A 1 91 ? 5.985 14.167 -2.486 1.00 98.88 91 PHE A C 1
ATOM 714 O O . PHE A 1 91 ? 5.989 15.331 -2.893 1.00 98.88 91 PHE A O 1
ATOM 721 N N . TYR A 1 92 ? 6.608 13.182 -3.134 1.00 98.81 92 TYR A N 1
ATOM 722 C CA . TYR A 1 92 ? 7.123 13.333 -4.495 1.00 98.81 92 TYR A CA 1
ATOM 723 C C . TYR A 1 92 ? 5.989 13.207 -5.507 1.00 98.81 92 TYR A C 1
ATOM 725 O O . TYR A 1 92 ? 5.216 12.252 -5.437 1.00 98.81 92 TYR A O 1
ATOM 733 N N . ASP A 1 93 ? 5.897 14.140 -6.443 1.00 98.56 93 ASP A N 1
ATOM 734 C CA . ASP A 1 93 ? 4.807 14.210 -7.410 1.00 98.56 93 ASP A CA 1
ATOM 735 C C . ASP A 1 93 ? 5.378 14.133 -8.837 1.00 98.56 93 ASP A C 1
ATOM 737 O O . ASP A 1 93 ? 6.132 15.005 -9.271 1.00 98.56 93 ASP A O 1
ATOM 741 N N . PHE A 1 94 ? 5.097 13.021 -9.526 1.00 98.00 94 PHE A N 1
ATOM 742 C CA . PHE A 1 94 ? 5.640 12.659 -10.840 1.00 98.00 94 PHE A CA 1
ATOM 743 C C . PHE A 1 94 ? 4.482 12.298 -11.775 1.00 98.00 94 PHE A C 1
ATOM 745 O O . PHE A 1 94 ? 3.794 11.299 -11.556 1.00 98.00 94 PHE A O 1
ATOM 752 N N . GLU A 1 95 ? 4.292 13.087 -12.833 1.00 95.88 95 GLU A N 1
ATOM 753 C CA . GLU A 1 95 ? 3.050 13.127 -13.620 1.00 95.88 95 GLU A CA 1
ATOM 754 C C . GLU A 1 95 ? 3.295 13.151 -15.142 1.00 95.88 95 GLU A C 1
ATOM 756 O O . GLU A 1 95 ? 4.424 13.267 -15.630 1.00 95.88 95 GLU A O 1
ATOM 761 N N . TYR A 1 96 ? 2.207 13.113 -15.921 1.00 95.50 96 TYR A N 1
ATOM 762 C CA . TYR A 1 96 ? 2.232 13.252 -17.383 1.00 95.50 96 TYR A CA 1
ATOM 763 C C . TYR A 1 96 ? 3.009 14.484 -17.864 1.00 95.50 96 TYR A C 1
ATOM 765 O O . TYR A 1 96 ? 3.741 14.399 -18.852 1.00 95.50 96 TYR A O 1
ATOM 773 N N . ASP A 1 97 ? 2.878 15.623 -17.176 1.00 95.19 97 ASP A N 1
ATOM 774 C CA . ASP A 1 97 ? 3.555 16.862 -17.570 1.00 95.19 97 ASP A CA 1
ATOM 775 C C . ASP A 1 97 ? 5.071 16.830 -17.272 1.00 95.19 97 ASP A C 1
ATOM 777 O O . ASP A 1 97 ? 5.838 17.451 -18.012 1.00 95.19 97 ASP A O 1
ATOM 781 N N . THR A 1 98 ? 5.534 16.021 -16.307 1.00 95.94 98 THR A N 1
ATOM 782 C CA . THR A 1 98 ? 6.962 15.687 -16.125 1.00 95.94 98 THR A CA 1
ATOM 783 C C . THR A 1 98 ? 7.497 14.965 -17.366 1.00 95.94 98 THR A C 1
ATOM 785 O O . THR A 1 98 ? 8.451 15.423 -17.998 1.00 95.94 98 THR A O 1
ATOM 788 N N . VAL A 1 99 ? 6.839 13.871 -17.775 1.00 96.94 99 VAL A N 1
ATOM 789 C CA . VAL A 1 99 ? 7.239 13.057 -18.940 1.00 96.94 99 VAL A CA 1
ATOM 790 C C . VAL A 1 99 ? 7.180 13.869 -20.241 1.00 96.94 99 VAL A C 1
ATOM 792 O O . VAL A 1 99 ? 8.072 13.779 -21.084 1.00 96.94 99 VAL A O 1
ATOM 795 N N . LYS A 1 100 ? 6.161 14.718 -20.397 1.00 97.44 100 LYS A N 1
ATOM 796 C CA . LYS A 1 100 ? 5.977 15.624 -21.542 1.00 97.44 100 LYS A CA 1
ATOM 797 C C . LYS A 1 100 ? 7.071 16.692 -21.629 1.00 97.44 100 LYS A C 1
ATOM 799 O O . LYS A 1 100 ? 7.600 16.900 -22.721 1.00 97.44 100 LYS A O 1
ATOM 804 N N . LYS A 1 101 ? 7.449 17.346 -20.518 1.00 93.75 101 LYS A N 1
ATOM 805 C CA . LYS A 1 101 ? 8.555 18.324 -20.521 1.00 93.75 101 LYS A CA 1
ATOM 806 C C . LYS A 1 101 ? 9.917 17.667 -20.730 1.00 93.75 101 LYS A C 1
ATOM 808 O O . LYS A 1 101 ? 10.759 18.262 -21.397 1.00 93.75 101 LYS A O 1
ATOM 813 N N . ALA A 1 102 ? 10.133 16.450 -20.232 1.00 95.25 102 ALA A N 1
ATOM 814 C CA . ALA A 1 102 ? 11.337 15.686 -20.553 1.00 95.25 102 ALA A CA 1
ATOM 815 C C . ALA A 1 102 ? 11.399 15.346 -22.052 1.00 95.25 102 ALA A C 1
ATOM 817 O O . ALA A 1 102 ? 12.408 15.613 -22.705 1.00 95.25 102 ALA A O 1
ATOM 818 N N . LYS A 1 103 ? 10.285 14.878 -22.634 1.00 96.19 103 LYS A N 1
ATOM 819 C CA . LYS A 1 103 ? 10.198 14.555 -24.065 1.00 96.19 103 LYS A CA 1
ATOM 820 C C . LYS A 1 103 ? 10.420 15.774 -24.967 1.00 96.19 103 LYS A C 1
ATOM 822 O O . LYS A 1 103 ? 11.033 15.636 -26.021 1.00 96.19 103 LYS A O 1
ATOM 827 N N . ALA A 1 104 ? 9.978 16.961 -24.548 1.00 94.19 104 ALA A N 1
ATOM 828 C CA . ALA A 1 104 ? 10.266 18.220 -25.243 1.00 94.19 104 ALA A CA 1
ATOM 829 C C . ALA A 1 104 ? 11.767 18.590 -25.254 1.00 94.19 104 ALA A C 1
ATOM 831 O O . ALA A 1 104 ? 12.195 19.359 -26.107 1.00 94.19 104 ALA A O 1
ATOM 832 N N . GLN A 1 105 ? 12.564 18.011 -24.350 1.00 93.38 105 GLN A N 1
ATOM 833 C CA . GLN A 1 105 ? 14.027 18.127 -24.281 1.00 93.38 105 GLN A CA 1
ATOM 834 C C . GLN A 1 105 ? 14.737 16.883 -24.863 1.00 93.38 105 GLN A C 1
ATOM 836 O O . GLN A 1 105 ? 15.908 16.646 -24.586 1.00 93.38 105 GLN A O 1
ATOM 841 N N . GLY A 1 106 ? 14.027 16.045 -25.632 1.00 92.12 106 GLY A N 1
ATOM 842 C CA . GLY A 1 106 ? 14.560 14.812 -26.230 1.00 92.12 106 GLY A CA 1
ATOM 843 C C . GLY A 1 106 ? 14.694 13.620 -25.270 1.00 92.12 106 GLY A C 1
ATOM 844 O O . GLY A 1 106 ? 15.073 12.532 -25.699 1.00 92.12 106 GLY A O 1
ATOM 845 N N . ILE A 1 107 ? 14.356 13.779 -23.987 1.00 93.31 107 ILE A N 1
ATOM 846 C CA . ILE A 1 107 ? 14.552 12.757 -22.952 1.00 93.31 107 ILE A CA 1
ATOM 847 C C . ILE A 1 107 ? 13.278 11.928 -22.772 1.00 93.31 107 ILE A C 1
ATOM 849 O O . ILE A 1 107 ? 12.200 12.451 -22.497 1.00 93.31 107 ILE A O 1
ATOM 853 N N . THR A 1 108 ? 13.401 10.605 -22.885 1.00 94.75 108 THR A N 1
ATOM 854 C CA . THR A 1 108 ? 12.293 9.679 -22.609 1.00 94.75 108 THR A CA 1
ATOM 855 C C . THR A 1 108 ? 12.354 9.216 -21.157 1.00 94.75 108 THR A C 1
ATOM 857 O O . THR A 1 108 ? 13.322 8.575 -20.759 1.00 94.75 108 THR A O 1
ATOM 860 N N . LEU A 1 109 ? 11.309 9.512 -20.380 1.00 95.25 109 LEU A N 1
ATOM 861 C CA . LEU A 1 109 ? 11.125 8.996 -19.021 1.00 95.25 109 LEU A CA 1
ATOM 862 C C . LEU A 1 109 ? 10.034 7.921 -19.027 1.00 95.25 109 LEU A C 1
ATOM 864 O O . LEU A 1 109 ? 8.922 8.182 -19.489 1.00 95.25 109 LEU A O 1
ATOM 868 N N . GLY A 1 110 ? 10.340 6.727 -18.518 1.00 93.75 110 GLY A N 1
ATOM 869 C CA . GLY A 1 110 ? 9.387 5.627 -18.394 1.00 93.75 110 GLY A CA 1
ATOM 870 C C . GLY A 1 110 ? 9.160 5.186 -16.948 1.00 93.75 110 GLY A C 1
ATOM 871 O O .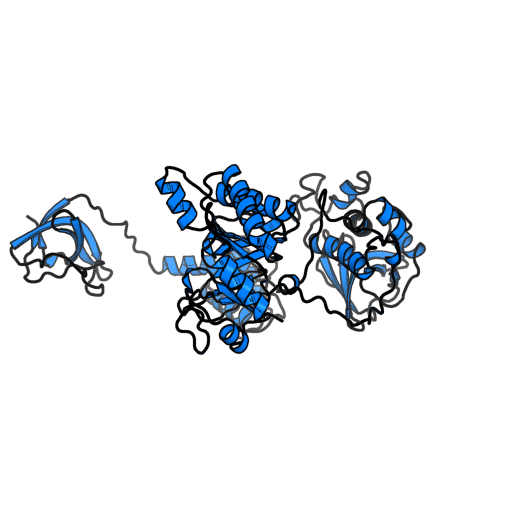 GLY A 1 110 ? 9.515 5.875 -15.989 1.00 93.75 110 GLY A O 1
ATOM 872 N N . SER A 1 111 ? 8.589 3.988 -16.792 1.00 95.50 111 SER A N 1
ATOM 873 C CA . SER A 1 111 ? 8.396 3.342 -15.486 1.00 95.50 111 SER A CA 1
ATOM 874 C C . SER A 1 111 ? 9.704 3.271 -14.687 1.00 95.50 111 SER A C 1
ATOM 876 O O . SER A 1 111 ? 9.722 3.622 -13.507 1.00 95.50 111 SER A O 1
ATOM 878 N N . LYS A 1 112 ? 10.818 2.879 -15.319 1.00 94.56 112 LYS A N 1
ATOM 879 C CA . LYS A 1 112 ? 12.122 2.762 -14.652 1.00 94.56 112 LYS A CA 1
ATOM 880 C C . LYS A 1 112 ? 12.539 4.094 -14.014 1.00 94.56 112 LYS A C 1
ATOM 882 O O . LYS A 1 112 ? 12.829 4.117 -12.821 1.00 94.56 112 LYS A O 1
ATOM 887 N N . GLU A 1 113 ? 12.488 5.185 -14.772 1.00 97.81 113 GLU A N 1
ATOM 888 C CA . GLU A 1 113 ? 12.895 6.533 -14.353 1.00 97.81 113 GLU A CA 1
ATOM 889 C C . GLU A 1 113 ? 11.971 7.073 -13.261 1.00 97.81 113 GLU A C 1
ATOM 891 O O . GLU A 1 113 ? 12.450 7.542 -12.234 1.00 97.81 113 GLU A O 1
ATOM 896 N N . CYS A 1 114 ? 10.654 6.903 -13.417 1.00 97.69 114 CYS A N 1
ATOM 897 C CA . CYS A 1 114 ? 9.668 7.226 -12.384 1.00 97.69 114 CYS A CA 1
ATOM 898 C C . CYS A 1 114 ? 9.998 6.541 -11.043 1.00 97.69 114 CYS A C 1
ATOM 900 O O . CYS A 1 114 ? 10.018 7.194 -9.998 1.00 97.69 114 CYS A O 1
ATOM 902 N N . ASN A 1 115 ? 10.342 5.246 -11.059 1.00 97.75 115 ASN A N 1
ATOM 903 C CA . ASN A 1 115 ? 10.733 4.526 -9.843 1.00 97.75 115 ASN A CA 1
ATOM 904 C C . ASN A 1 115 ? 12.096 4.999 -9.310 1.00 97.75 115 ASN A C 1
ATOM 906 O O . ASN A 1 115 ? 12.228 5.210 -8.108 1.00 97.75 115 ASN A O 1
ATOM 910 N N . ASP A 1 116 ? 13.098 5.172 -10.175 1.00 93.12 116 ASP A N 1
ATOM 911 C CA . ASP A 1 116 ? 14.448 5.596 -9.781 1.00 93.12 116 ASP A CA 1
ATOM 912 C C . ASP A 1 116 ? 14.445 6.992 -9.143 1.00 93.12 116 ASP A C 1
ATOM 914 O O . ASP A 1 116 ? 15.095 7.205 -8.118 1.00 93.12 116 ASP A O 1
ATOM 918 N N . PHE A 1 117 ? 13.695 7.936 -9.717 1.00 98.38 117 PHE A N 1
ATOM 919 C CA . PHE A 1 117 ? 13.642 9.319 -9.248 1.00 98.38 117 PHE A CA 1
ATOM 920 C C . PHE A 1 117 ? 12.819 9.423 -7.960 1.00 98.38 117 PHE A C 1
ATOM 922 O O . PHE A 1 117 ? 13.256 10.082 -7.020 1.00 98.38 117 PHE A O 1
ATOM 929 N N . THR A 1 118 ? 11.693 8.699 -7.867 1.00 98.56 118 THR A N 1
ATOM 930 C CA . THR A 1 118 ? 10.897 8.628 -6.628 1.00 98.56 118 THR A CA 1
ATOM 931 C C . THR A 1 118 ? 11.715 8.047 -5.484 1.00 98.56 118 THR A C 1
ATOM 933 O O . THR A 1 118 ? 11.757 8.631 -4.408 1.00 98.56 118 THR A O 1
ATOM 936 N N . ILE A 1 119 ? 12.427 6.936 -5.708 1.00 96.00 119 ILE A N 1
ATOM 937 C CA . ILE A 1 119 ? 13.305 6.350 -4.686 1.00 96.00 119 ILE A CA 1
ATOM 938 C C . ILE A 1 119 ? 14.379 7.355 -4.257 1.00 96.00 119 ILE A C 1
ATOM 940 O O . ILE A 1 119 ? 14.614 7.523 -3.063 1.00 96.00 119 ILE A O 1
ATOM 944 N N . ALA A 1 120 ? 15.002 8.052 -5.210 1.00 93.81 120 ALA A N 1
ATOM 945 C CA . ALA A 1 120 ? 16.043 9.031 -4.924 1.00 93.81 120 ALA A CA 1
ATOM 946 C C . ALA A 1 120 ? 15.534 10.235 -4.110 1.00 93.81 120 ALA A C 1
ATOM 948 O O . ALA A 1 120 ? 16.180 10.616 -3.136 1.00 93.81 120 ALA A O 1
ATOM 949 N N . PHE A 1 121 ? 14.379 10.800 -4.470 1.00 98.62 121 PHE A N 1
ATOM 950 C CA . PHE A 1 121 ? 13.760 11.910 -3.746 1.00 98.62 121 PHE A CA 1
ATOM 951 C C . PHE A 1 121 ? 13.284 11.465 -2.354 1.00 98.62 121 PHE A C 1
ATOM 953 O O . PHE A 1 121 ? 13.641 12.077 -1.347 1.00 98.62 121 PHE A O 1
ATOM 960 N N . CYS A 1 122 ? 12.524 10.368 -2.270 1.00 98.06 122 CYS A N 1
ATOM 961 C CA . CYS A 1 122 ? 11.945 9.871 -1.022 1.00 98.06 122 CYS A CA 1
ATOM 962 C C . CYS A 1 122 ? 13.004 9.374 -0.022 1.00 98.06 122 CYS A C 1
ATOM 964 O O . CYS A 1 122 ? 12.859 9.615 1.177 1.00 98.06 122 CYS A O 1
ATOM 966 N N . ASP A 1 123 ? 14.085 8.725 -0.470 1.00 95.06 123 ASP A N 1
ATOM 967 C CA . ASP A 1 123 ? 15.182 8.349 0.432 1.00 95.06 123 ASP A CA 1
ATOM 968 C C . ASP A 1 123 ? 15.964 9.590 0.921 1.00 95.06 123 ASP A C 1
ATOM 970 O O . ASP A 1 123 ? 16.374 9.616 2.081 1.00 95.06 123 ASP A O 1
ATOM 974 N N . THR A 1 124 ? 16.104 10.654 0.111 1.00 93.94 124 THR A N 1
ATOM 975 C CA . THR A 1 124 ? 16.674 11.944 0.561 1.00 93.94 124 THR A CA 1
ATOM 976 C C . THR A 1 124 ? 15.767 12.657 1.575 1.00 93.94 124 THR A C 1
ATOM 978 O O . THR A 1 124 ? 16.262 13.127 2.599 1.00 93.94 124 THR A O 1
ATOM 981 N N . VAL A 1 125 ? 14.443 12.676 1.367 1.00 95.81 125 VAL A N 1
ATOM 982 C CA . VAL A 1 125 ? 13.465 13.170 2.362 1.00 95.81 125 VAL A CA 1
ATOM 983 C C . VAL A 1 125 ? 13.573 12.387 3.674 1.00 95.81 125 VAL A C 1
ATOM 985 O O . VAL A 1 125 ? 13.664 12.995 4.743 1.00 95.81 125 VAL A O 1
ATOM 988 N N . LYS A 1 126 ? 13.656 11.050 3.603 1.00 90.44 126 LYS A N 1
ATOM 989 C CA . LYS A 1 126 ? 13.825 10.198 4.790 1.00 90.44 126 LYS A CA 1
ATOM 990 C C . LYS A 1 126 ? 15.145 10.465 5.518 1.00 90.44 126 LYS A C 1
ATOM 992 O O . LYS A 1 126 ? 15.164 10.470 6.747 1.00 90.44 126 LYS A O 1
ATOM 997 N N . ALA A 1 127 ? 16.236 10.699 4.787 1.00 81.75 127 ALA A N 1
ATOM 998 C CA . ALA A 1 127 ? 17.541 11.020 5.369 1.00 81.75 127 ALA A CA 1
ATOM 999 C C . ALA A 1 127 ? 17.537 12.352 6.145 1.00 81.75 127 ALA A C 1
ATOM 1001 O O . ALA A 1 127 ? 18.258 12.479 7.131 1.00 81.75 127 ALA A O 1
ATOM 1002 N N . ALA A 1 128 ? 16.682 13.307 5.765 1.00 82.94 128 ALA A N 1
ATOM 1003 C CA . ALA A 1 128 ? 16.461 14.551 6.508 1.00 82.94 128 ALA A CA 1
ATOM 1004 C C . ALA A 1 128 ? 15.525 14.404 7.731 1.00 82.94 128 ALA A C 1
ATOM 1006 O O . ALA A 1 128 ? 15.188 15.402 8.366 1.00 82.94 128 ALA A O 1
ATOM 1007 N N . GLY A 1 129 ? 15.086 13.184 8.068 1.00 87.69 129 GLY A N 1
ATOM 1008 C CA . GLY A 1 129 ? 14.203 12.907 9.209 1.00 87.69 129 GLY A CA 1
ATOM 1009 C C . GLY A 1 129 ? 12.718 13.214 8.973 1.00 87.69 129 GLY A C 1
ATOM 1010 O O . GLY A 1 129 ? 11.919 13.075 9.897 1.00 87.69 129 GLY A O 1
ATOM 1011 N N . ILE A 1 130 ? 12.337 13.600 7.752 1.00 91.06 130 ILE A N 1
ATOM 1012 C CA . ILE A 1 130 ? 10.953 13.894 7.355 1.00 91.06 130 ILE A CA 1
ATOM 1013 C C . ILE A 1 130 ? 10.320 12.621 6.773 1.00 91.06 130 ILE A C 1
ATOM 1015 O O . ILE A 1 130 ? 11.008 11.800 6.162 1.00 91.06 130 ILE A O 1
ATOM 1019 N N . ALA A 1 131 ? 9.012 12.415 6.954 1.00 93.38 131 ALA A N 1
ATOM 1020 C CA . ALA A 1 131 ? 8.356 11.233 6.403 1.00 93.38 131 ALA A CA 1
ATOM 1021 C C . ALA A 1 131 ? 8.196 11.346 4.869 1.00 93.38 131 ALA A C 1
ATOM 1023 O O . ALA A 1 131 ? 7.598 12.311 4.390 1.00 93.38 131 ALA A O 1
ATOM 1024 N N . PRO A 1 132 ? 8.686 10.377 4.076 1.00 97.94 132 PRO A N 1
ATOM 1025 C CA . PRO A 1 132 ? 8.486 10.385 2.634 1.00 97.94 132 PRO A CA 1
ATOM 1026 C C . PRO A 1 132 ? 7.123 9.816 2.232 1.00 97.94 132 PRO A C 1
ATOM 1028 O O . PRO A 1 132 ? 6.670 8.791 2.751 1.00 97.94 132 PRO A O 1
ATOM 1031 N N . GLY A 1 133 ? 6.531 10.421 1.213 1.00 98.00 133 GLY A N 1
ATOM 1032 C CA . GLY A 1 133 ? 5.450 9.843 0.430 1.00 98.00 133 GLY A CA 1
ATOM 1033 C C . GLY A 1 133 ? 5.648 10.073 -1.064 1.00 98.00 133 GLY A C 1
ATOM 1034 O O . GLY A 1 133 ? 6.606 10.722 -1.487 1.00 98.00 133 GLY A O 1
ATOM 1035 N N . TYR A 1 134 ? 4.725 9.555 -1.864 1.00 98.75 134 TYR A N 1
ATOM 1036 C CA . TYR A 1 134 ? 4.621 9.847 -3.291 1.00 98.75 134 TYR A CA 1
ATOM 1037 C C . TYR A 1 134 ? 3.152 9.972 -3.700 1.00 98.75 134 TYR A C 1
ATOM 1039 O O . TYR A 1 134 ? 2.286 9.292 -3.143 1.00 98.75 134 TYR A O 1
ATOM 1047 N N . TYR A 1 135 ? 2.896 10.863 -4.652 1.00 98.62 135 TYR A N 1
ATOM 1048 C CA . TYR A 1 135 ? 1.617 11.034 -5.323 1.00 98.62 135 TYR A CA 1
ATOM 1049 C C . TYR A 1 135 ? 1.590 10.213 -6.618 1.00 98.62 135 TYR A C 1
ATOM 1051 O O . TYR A 1 135 ? 2.598 10.103 -7.326 1.00 98.62 135 TYR A O 1
ATOM 1059 N N . CYS A 1 136 ? 0.435 9.627 -6.938 1.00 95.44 136 CYS A N 1
ATOM 1060 C CA . CYS A 1 136 ? 0.169 9.081 -8.266 1.00 95.44 136 CYS A CA 1
ATOM 1061 C C . CYS A 1 136 ? -1.327 8.944 -8.568 1.00 95.44 136 CYS A C 1
ATOM 1063 O O . CYS A 1 136 ? -2.126 8.575 -7.707 1.00 95.44 136 CYS A O 1
ATOM 1065 N N . ASN A 1 137 ? -1.691 9.157 -9.831 1.00 95.75 137 ASN A N 1
ATOM 1066 C CA . ASN A 1 137 ? -3.012 8.814 -10.350 1.00 95.75 137 ASN A CA 1
ATOM 1067 C C . ASN A 1 137 ? -3.137 7.307 -10.683 1.00 95.75 137 ASN A C 1
ATOM 1069 O O . ASN A 1 137 ? -2.144 6.577 -10.746 1.00 95.75 137 ASN A O 1
ATOM 1073 N N . ASP A 1 138 ? -4.367 6.840 -10.914 1.00 92.69 138 ASP A N 1
ATOM 1074 C CA . ASP A 1 138 ? -4.703 5.437 -11.209 1.00 92.69 138 ASP A CA 1
ATOM 1075 C C . ASP A 1 138 ? -3.893 4.775 -12.339 1.00 92.69 138 ASP A C 1
ATOM 1077 O O . ASP A 1 138 ? -3.489 3.617 -12.191 1.00 92.69 138 ASP A O 1
ATOM 1081 N N . ASP A 1 139 ? -3.630 5.486 -13.440 1.00 95.38 139 ASP A N 1
ATOM 1082 C CA . ASP A 1 139 ? -2.781 4.969 -14.518 1.00 95.38 139 ASP A CA 1
ATOM 1083 C C . ASP A 1 139 ? -1.343 4.837 -14.026 1.00 95.38 139 ASP A C 1
ATOM 1085 O O . ASP A 1 139 ? -0.784 3.744 -14.051 1.00 95.38 139 ASP A O 1
ATOM 1089 N N . TYR A 1 140 ? -0.768 5.905 -13.469 1.00 97.00 140 TYR A N 1
ATOM 1090 C CA . TYR A 1 140 ? 0.623 5.895 -13.014 1.00 97.00 140 TYR A CA 1
ATOM 1091 C C . TYR A 1 140 ? 0.860 4.836 -11.931 1.00 97.00 140 TYR A C 1
ATOM 1093 O O . TYR A 1 140 ? 1.887 4.155 -11.957 1.00 97.00 140 TYR A O 1
ATOM 1101 N N . TYR A 1 141 ? -0.106 4.594 -11.041 1.00 94.38 141 TYR A N 1
ATOM 1102 C CA . TYR A 1 141 ? -0.048 3.481 -10.094 1.00 94.38 141 TYR A CA 1
ATOM 1103 C C . TYR A 1 141 ? -0.007 2.102 -10.781 1.00 94.38 141 TYR A C 1
ATOM 1105 O O . TYR A 1 141 ? 0.596 1.171 -10.247 1.00 94.38 141 TYR A O 1
ATOM 1113 N N . LYS A 1 142 ? -0.636 1.929 -11.948 1.00 87.69 142 LYS A N 1
ATOM 1114 C CA . LYS A 1 142 ? -0.700 0.656 -12.690 1.00 87.69 142 LYS A CA 1
ATOM 1115 C C . LYS A 1 142 ? 0.451 0.460 -13.677 1.00 87.69 142 LYS A C 1
ATOM 1117 O O . LYS A 1 142 ? 0.926 -0.668 -13.801 1.00 87.69 142 LYS A O 1
ATOM 1122 N N . THR A 1 143 ? 0.872 1.511 -14.376 1.00 91.31 143 THR A N 1
ATOM 1123 C CA . THR A 1 143 ? 1.774 1.443 -15.539 1.00 91.31 143 THR A CA 1
ATOM 1124 C C . THR A 1 143 ? 3.171 1.992 -15.262 1.00 91.31 143 THR A C 1
ATOM 1126 O O . THR A 1 143 ? 4.141 1.474 -15.816 1.00 91.31 143 THR A O 1
ATOM 1129 N N . MET A 1 144 ? 3.307 2.981 -14.371 1.00 92.06 144 MET A N 1
ATOM 1130 C CA . MET A 1 144 ? 4.594 3.607 -14.050 1.00 92.06 144 MET A CA 1
ATOM 1131 C C . MET A 1 144 ? 5.201 3.038 -12.763 1.00 92.06 144 MET A C 1
ATOM 1133 O O . MET A 1 144 ? 6.338 2.566 -12.777 1.00 92.06 144 MET A O 1
ATOM 1137 N N . TYR A 1 145 ? 4.463 3.004 -11.653 1.00 90.81 145 TYR A N 1
ATOM 1138 C CA . TYR A 1 145 ? 4.984 2.570 -10.355 1.00 90.81 145 TYR A CA 1
ATOM 1139 C C . TYR A 1 145 ? 5.079 1.046 -10.217 1.00 90.81 145 TYR A C 1
ATOM 1141 O O . TYR A 1 145 ? 4.101 0.314 -10.376 1.00 90.81 145 TYR A O 1
ATOM 1149 N N . SER A 1 146 ? 6.259 0.557 -9.833 1.00 86.38 146 SER A N 1
ATOM 1150 C CA . SER A 1 146 ? 6.527 -0.866 -9.610 1.00 86.38 146 SER A CA 1
ATOM 1151 C C . SER A 1 146 ? 6.642 -1.196 -8.120 1.00 86.38 146 SER A C 1
ATOM 1153 O O . SER A 1 146 ? 6.695 -0.314 -7.256 1.00 86.38 146 SER A O 1
ATOM 1155 N N . ASP A 1 147 ? 6.765 -2.484 -7.817 1.00 82.75 147 ASP A N 1
ATOM 1156 C CA . ASP A 1 147 ? 7.072 -3.009 -6.485 1.00 82.75 147 ASP A CA 1
ATOM 1157 C C . ASP A 1 147 ? 8.349 -2.411 -5.861 1.00 82.75 147 ASP A C 1
ATOM 1159 O O . ASP A 1 147 ? 8.470 -2.395 -4.636 1.00 82.75 147 ASP A O 1
ATOM 1163 N N . ARG A 1 148 ? 9.265 -1.850 -6.672 1.00 90.88 148 ARG A N 1
ATOM 1164 C CA . ARG A 1 148 ? 10.463 -1.127 -6.203 1.00 90.88 148 ARG A CA 1
ATOM 1165 C C . ARG A 1 148 ? 10.134 0.128 -5.388 1.00 90.88 148 ARG A C 1
ATOM 1167 O O . ARG A 1 148 ? 10.916 0.478 -4.512 1.00 90.88 148 ARG A O 1
ATOM 1174 N N . VAL A 1 149 ? 9.003 0.785 -5.665 1.00 84.25 149 VAL A N 1
ATOM 1175 C CA . VAL A 1 149 ? 8.479 1.918 -4.878 1.00 84.25 149 VAL A CA 1
ATOM 1176 C C . VAL A 1 149 ? 7.389 1.442 -3.921 1.00 84.25 149 VAL A C 1
ATOM 1178 O O . VAL A 1 149 ? 7.440 1.750 -2.734 1.00 84.25 149 VAL A O 1
ATOM 1181 N N . LYS A 1 150 ? 6.431 0.632 -4.392 1.00 83.81 150 LYS A N 1
ATOM 1182 C CA . LYS A 1 150 ? 5.264 0.218 -3.588 1.00 83.81 150 LYS A CA 1
ATOM 1183 C C . LYS A 1 150 ? 5.641 -0.516 -2.294 1.00 83.81 150 LYS A C 1
ATOM 1185 O O . LYS A 1 150 ? 4.944 -0.370 -1.296 1.00 83.81 150 LYS A O 1
ATOM 1190 N N . ASN A 1 151 ? 6.761 -1.246 -2.279 1.00 78.06 151 ASN A N 1
ATOM 1191 C CA . ASN A 1 151 ? 7.239 -1.972 -1.098 1.00 78.06 151 ASN A CA 1
ATOM 1192 C C . ASN A 1 151 ? 8.255 -1.190 -0.232 1.00 78.06 151 ASN A C 1
ATOM 1194 O O . ASN A 1 151 ? 8.734 -1.733 0.762 1.00 78.06 151 ASN A O 1
ATOM 1198 N N . LYS A 1 152 ? 8.588 0.071 -0.557 1.00 81.31 152 LYS A N 1
ATOM 1199 C CA . LYS A 1 152 ? 9.542 0.896 0.223 1.00 81.31 152 LYS A CA 1
ATOM 1200 C C . LYS A 1 152 ? 9.007 1.378 1.574 1.00 81.31 152 LYS A C 1
ATOM 1202 O O . LYS A 1 152 ? 9.797 1.776 2.427 1.00 81.31 152 LYS A O 1
ATOM 1207 N N . GLY A 1 153 ? 7.686 1.377 1.765 1.00 80.50 153 GLY A N 1
ATOM 1208 C CA . GLY A 1 153 ? 7.051 1.935 2.962 1.00 80.50 153 GLY A CA 1
ATOM 1209 C C . GLY A 1 153 ? 7.009 3.468 2.998 1.00 80.50 153 GLY A C 1
ATOM 1210 O O . GLY A 1 153 ? 6.856 4.036 4.076 1.00 80.50 153 GLY A O 1
ATOM 1211 N N . TYR A 1 154 ? 7.152 4.129 1.843 1.00 95.44 154 TYR A N 1
ATOM 1212 C CA . TYR A 1 154 ? 6.738 5.524 1.667 1.00 95.44 154 TYR A CA 1
ATOM 1213 C C . TYR A 1 154 ? 5.205 5.607 1.716 1.00 95.44 154 TYR A C 1
ATOM 1215 O O . TYR A 1 154 ? 4.536 4.676 1.258 1.00 95.44 154 TYR A O 1
ATOM 1223 N N . TYR A 1 155 ? 4.648 6.712 2.210 1.00 96.44 155 TYR A N 1
ATOM 1224 C CA . TYR A 1 155 ? 3.197 6.912 2.205 1.00 96.44 155 TYR A CA 1
ATOM 1225 C C . TYR A 1 155 ? 2.654 7.091 0.783 1.00 96.44 155 TYR A C 1
ATOM 1227 O O . TYR A 1 155 ? 3.203 7.860 -0.009 1.00 96.44 155 TYR A O 1
ATOM 1235 N N . LEU A 1 156 ? 1.559 6.402 0.469 1.00 97.94 156 LEU A N 1
ATOM 1236 C CA . LEU A 1 156 ? 0.890 6.501 -0.825 1.00 97.94 156 LEU A CA 1
ATOM 1237 C C . LEU A 1 156 ? -0.242 7.528 -0.756 1.00 97.94 156 LEU A C 1
ATOM 1239 O O . LEU A 1 156 ? -1.267 7.287 -0.110 1.00 97.94 156 LEU A O 1
ATOM 1243 N N . TRP A 1 157 ? -0.072 8.632 -1.479 1.00 98.56 157 TRP A N 1
ATOM 1244 C CA . TRP A 1 157 ? -1.159 9.524 -1.864 1.00 98.56 157 TRP A CA 1
ATOM 1245 C C . TRP A 1 157 ? -1.619 9.120 -3.267 1.00 98.56 157 TRP A C 1
ATOM 1247 O O . TRP A 1 157 ? -0.828 9.074 -4.209 1.00 98.56 157 TRP A O 1
ATOM 1257 N N . TYR A 1 158 ? -2.877 8.714 -3.387 1.00 97.81 158 TYR A N 1
ATOM 1258 C CA . TYR A 1 158 ? -3.411 8.116 -4.608 1.00 97.81 158 TYR A CA 1
ATOM 1259 C C . TYR A 1 158 ? -4.605 8.916 -5.123 1.00 97.81 158 TYR A C 1
ATOM 1261 O O . TYR A 1 158 ? -5.490 9.256 -4.339 1.00 97.81 158 TYR A O 1
ATOM 1269 N N . ALA A 1 159 ? -4.645 9.178 -6.430 1.00 97.38 159 ALA A N 1
ATOM 1270 C CA . ALA A 1 159 ? -5.705 9.938 -7.082 1.00 97.38 159 ALA A CA 1
ATOM 1271 C C . ALA A 1 159 ? -6.521 9.081 -8.061 1.00 97.38 159 ALA A C 1
ATOM 1273 O O . ALA A 1 159 ? -5.993 8.450 -8.982 1.00 97.38 159 ALA A O 1
ATOM 1274 N N . HIS A 1 160 ? -7.841 9.095 -7.889 1.00 94.38 160 HIS A N 1
ATOM 1275 C CA . HIS A 1 160 ? -8.793 8.528 -8.842 1.00 94.38 160 HIS A CA 1
ATOM 1276 C C . HIS A 1 160 ? -10.118 9.280 -8.719 1.00 94.38 160 HIS A C 1
ATOM 1278 O O . HIS A 1 160 ? -10.708 9.341 -7.642 1.00 94.38 160 HIS A O 1
ATOM 1284 N N . TYR A 1 161 ? -10.608 9.837 -9.827 1.00 91.19 161 TYR A N 1
ATOM 1285 C CA . TYR A 1 161 ? -11.844 10.617 -9.854 1.00 91.19 161 TYR A CA 1
ATOM 1286 C C . TYR A 1 161 ? -12.930 9.866 -10.624 1.00 91.19 161 TYR A C 1
ATOM 1288 O O . TYR A 1 161 ? -12.678 9.293 -11.685 1.00 91.19 161 TYR A O 1
ATOM 1296 N N . LYS A 1 162 ? -14.173 9.937 -10.146 1.00 83.62 162 LYS A N 1
ATOM 1297 C CA . LYS A 1 162 ? -15.334 9.658 -10.999 1.00 83.62 162 LYS A CA 1
ATOM 1298 C C . LYS A 1 162 ? -15.507 10.782 -12.027 1.00 83.62 162 LYS A C 1
ATOM 1300 O O . LYS A 1 162 ? -15.130 11.925 -11.780 1.00 83.62 162 LYS A O 1
ATOM 1305 N N . SER A 1 163 ? -16.185 10.488 -13.135 1.00 85.56 163 SER A N 1
ATOM 1306 C CA . SER A 1 163 ? -16.551 11.481 -14.160 1.00 85.56 163 SER A CA 1
ATOM 1307 C C . SER A 1 163 ? -17.465 12.609 -13.654 1.00 85.56 163 SER A C 1
ATOM 1309 O O . SER A 1 163 ? -17.461 13.694 -14.230 1.00 85.56 163 SER A O 1
ATOM 1311 N N . ASP A 1 164 ? -18.224 12.370 -12.582 1.00 83.94 164 ASP A N 1
ATOM 1312 C CA . ASP A 1 164 ? -19.074 13.353 -11.894 1.00 83.94 164 ASP A CA 1
ATOM 1313 C C . ASP A 1 164 ? -18.347 14.098 -10.752 1.00 83.94 164 ASP A C 1
ATOM 1315 O O . ASP A 1 164 ? -18.942 14.960 -10.109 1.00 83.94 164 ASP A O 1
ATOM 1319 N N . TYR A 1 165 ? -17.072 13.770 -10.492 1.00 82.69 165 TYR A N 1
ATOM 1320 C CA . TYR A 1 165 ? -16.258 14.299 -9.392 1.00 82.69 165 TYR A CA 1
ATOM 1321 C C . TYR A 1 165 ? -16.843 14.072 -7.979 1.00 82.69 165 TYR A C 1
ATOM 1323 O O . TYR A 1 165 ? -16.433 14.737 -7.021 1.00 82.69 165 TYR A O 1
ATOM 1331 N N . SER A 1 166 ? -17.775 13.119 -7.826 1.00 76.62 166 SER A N 1
ATOM 1332 C CA . SER A 1 166 ? -18.403 12.789 -6.544 1.00 76.62 166 SER A CA 1
ATOM 1333 C C . SER A 1 166 ? -17.525 11.900 -5.655 1.00 76.62 166 SER A C 1
ATOM 1335 O O . SER A 1 166 ? -16.656 11.149 -6.112 1.00 76.62 166 SER A O 1
ATOM 1337 N N . TYR A 1 167 ? -17.777 11.956 -4.344 1.00 80.25 167 TYR A N 1
ATOM 1338 C CA . TYR A 1 167 ? -17.088 11.095 -3.386 1.00 80.25 167 TYR A CA 1
ATOM 1339 C C . TYR A 1 167 ? -17.309 9.604 -3.695 1.00 80.25 167 TYR A C 1
ATOM 1341 O O . TYR A 1 167 ? -18.374 9.173 -4.155 1.00 80.25 167 TYR A O 1
ATOM 1349 N N . HIS A 1 168 ? -16.276 8.813 -3.437 1.00 70.25 168 HIS A N 1
ATOM 1350 C CA . HIS A 1 168 ? -16.279 7.359 -3.466 1.00 70.25 168 HIS A CA 1
ATOM 1351 C C . HIS A 1 168 ? -15.141 6.840 -2.584 1.00 70.25 168 HIS A C 1
ATOM 1353 O O . HIS A 1 168 ? -14.266 7.604 -2.186 1.00 70.25 168 HIS A O 1
ATOM 1359 N N . GLU A 1 169 ? -15.162 5.555 -2.249 1.00 78.12 169 GLU A N 1
ATOM 1360 C CA . GLU A 1 169 ? -14.035 4.924 -1.562 1.00 78.12 169 GLU A CA 1
ATOM 1361 C C . GLU A 1 169 ? -12.881 4.678 -2.541 1.00 78.12 169 GLU A C 1
ATOM 1363 O O . GLU A 1 169 ? -13.110 4.474 -3.738 1.00 78.12 169 GLU A O 1
ATOM 1368 N N . SER A 1 170 ? -11.644 4.677 -2.034 1.00 77.50 170 SER A N 1
ATOM 1369 C CA . SER A 1 170 ? -10.477 4.371 -2.863 1.00 77.50 170 SER A CA 1
ATOM 1370 C C . SER A 1 170 ? -10.567 2.949 -3.439 1.00 77.50 170 SER A C 1
ATOM 1372 O O . SER A 1 170 ? -10.809 2.001 -2.685 1.00 77.50 170 SER A O 1
ATOM 1374 N N . PRO A 1 171 ? -10.310 2.745 -4.746 1.00 77.06 171 PRO A N 1
ATOM 1375 C CA . PRO A 1 171 ? -10.239 1.414 -5.351 1.00 77.06 171 PRO A CA 1
ATOM 1376 C C . PRO A 1 171 ? -9.032 0.580 -4.876 1.00 77.06 171 PRO A C 1
ATOM 1378 O O . PRO A 1 171 ? -8.960 -0.610 -5.195 1.00 77.06 171 PRO A O 1
ATOM 1381 N N . ILE A 1 172 ? -8.083 1.170 -4.133 1.00 78.56 172 ILE A N 1
ATOM 1382 C CA . ILE A 1 172 ? -6.904 0.494 -3.570 1.00 78.56 172 ILE A CA 1
ATOM 1383 C C . ILE A 1 172 ? -6.619 0.931 -2.123 1.00 78.56 172 ILE A C 1
ATOM 1385 O O . ILE A 1 172 ? -7.086 1.966 -1.656 1.00 78.56 172 ILE A O 1
ATOM 1389 N N . SER A 1 173 ? -5.782 0.170 -1.413 1.00 84.19 173 SER A N 1
ATOM 1390 C CA . SER A 1 173 ? -5.234 0.611 -0.124 1.00 84.19 173 SER A CA 1
ATOM 1391 C C . SER A 1 173 ? -4.188 1.712 -0.337 1.00 84.19 173 SER A C 1
ATOM 1393 O O . SER A 1 173 ? -3.167 1.466 -0.976 1.00 84.19 173 SER A O 1
ATOM 1395 N N . CYS A 1 174 ? -4.416 2.884 0.251 1.00 83.06 174 CYS A N 1
ATOM 1396 C CA . CYS A 1 174 ? -3.522 4.045 0.257 1.00 83.06 174 CYS A CA 1
ATOM 1397 C C . CYS A 1 174 ? -3.594 4.767 1.617 1.00 83.06 174 CYS A C 1
ATOM 1399 O O . CYS A 1 174 ? -4.488 4.491 2.422 1.00 83.06 174 CYS A O 1
ATOM 1401 N N . ASP A 1 175 ? -2.658 5.676 1.889 1.00 95.25 175 ASP A N 1
ATOM 1402 C CA . ASP A 1 175 ? -2.630 6.459 3.131 1.00 95.25 175 ASP A CA 1
ATOM 1403 C C . ASP A 1 175 ? -3.496 7.722 3.029 1.00 95.25 175 ASP A C 1
ATOM 1405 O O . ASP A 1 175 ? -4.169 8.092 3.997 1.00 95.25 175 ASP A O 1
ATOM 1409 N N . ILE A 1 176 ? -3.510 8.338 1.841 1.00 96.50 176 ILE A N 1
ATOM 1410 C CA . ILE A 1 176 ? -4.386 9.451 1.456 1.00 96.50 176 ILE A CA 1
ATOM 1411 C C . ILE A 1 176 ? -5.037 9.127 0.103 1.00 96.50 176 ILE A C 1
ATOM 1413 O O . ILE A 1 176 ? -4.387 8.559 -0.779 1.00 96.50 176 ILE A O 1
ATOM 1417 N N . PHE A 1 177 ? -6.316 9.465 -0.059 1.00 97.62 177 PHE A N 1
ATOM 1418 C CA . PHE A 1 177 ? -7.073 9.308 -1.297 1.00 97.62 177 PHE A CA 1
ATOM 1419 C C . PHE A 1 177 ? -7.671 10.627 -1.790 1.00 97.62 177 PHE A C 1
ATOM 1421 O O . PHE A 1 177 ? -8.608 11.142 -1.174 1.00 97.62 177 PHE A O 1
ATOM 1428 N N . GLN A 1 178 ? -7.184 11.098 -2.937 1.00 98.25 178 GLN A N 1
ATOM 1429 C CA . GLN A 1 178 ? -7.695 12.263 -3.647 1.00 98.25 178 GLN A CA 1
ATOM 1430 C C . GLN A 1 178 ? -8.836 11.801 -4.568 1.00 98.25 178 GLN A C 1
ATOM 1432 O O . GLN A 1 178 ? -8.623 11.144 -5.593 1.00 98.25 178 GLN A O 1
ATOM 1437 N N . TYR A 1 179 ? -10.077 12.086 -4.170 1.00 91.50 179 TYR A N 1
ATOM 1438 C CA . TYR A 1 179 ? -11.283 11.558 -4.826 1.00 91.50 179 TYR A CA 1
ATOM 1439 C C . TYR A 1 179 ? -11.869 12.503 -5.887 1.00 91.50 179 TYR A C 1
ATOM 1441 O O . TYR A 1 179 ? -12.805 12.130 -6.602 1.00 91.50 179 TYR A O 1
ATOM 1449 N N . SER A 1 180 ? -11.365 13.739 -5.966 1.00 93.75 180 SER A N 1
ATOM 1450 C CA . SER A 1 180 ? -11.873 14.801 -6.840 1.00 93.75 180 SER A CA 1
ATOM 1451 C C . SER A 1 180 ? -10.889 15.973 -6.915 1.00 93.75 180 SER A C 1
ATOM 1453 O O . SER A 1 180 ? -10.505 16.463 -5.863 1.00 93.75 180 SER A O 1
ATOM 1455 N N . SER A 1 181 ? -10.582 16.510 -8.102 1.00 93.50 181 SER A N 1
ATOM 1456 C CA . SER A 1 181 ? -9.930 17.834 -8.260 1.00 93.50 181 SER A CA 1
ATOM 1457 C C . SER A 1 181 ? -10.928 18.999 -8.422 1.00 93.50 181 SER A C 1
ATOM 1459 O O . SER A 1 181 ? -10.660 20.043 -9.023 1.00 93.50 181 SER A O 1
ATOM 1461 N N . ARG A 1 182 ? -12.178 18.777 -7.988 1.00 92.88 182 ARG A N 1
ATOM 1462 C CA . ARG A 1 182 ? -13.309 19.713 -8.133 1.00 92.88 182 ARG A CA 1
ATOM 1463 C C . ARG A 1 182 ? -14.217 19.712 -6.902 1.00 92.88 182 ARG A C 1
ATOM 1465 O O . ARG A 1 182 ? -15.417 19.980 -7.006 1.00 92.88 182 ARG A O 1
ATOM 1472 N N . ALA A 1 183 ? -13.661 19.405 -5.732 1.00 88.62 183 ALA A N 1
ATOM 1473 C CA . ALA A 1 183 ? -14.370 19.546 -4.472 1.00 88.62 183 ALA A CA 1
ATOM 1474 C C . ALA A 1 183 ? -14.720 21.026 -4.245 1.00 88.62 183 ALA A C 1
ATOM 1476 O O . ALA A 1 183 ? -13.919 21.925 -4.507 1.00 88.62 183 ALA A O 1
ATOM 1477 N N . ARG A 1 184 ? -15.942 21.287 -3.770 1.00 87.75 184 ARG A N 1
ATOM 1478 C CA . ARG A 1 184 ? -16.437 22.643 -3.504 1.00 87.75 184 ARG A CA 1
ATOM 1479 C C . ARG A 1 184 ? -16.658 22.817 -2.010 1.00 87.75 184 ARG A C 1
ATOM 1481 O O . ARG A 1 184 ? -17.265 21.957 -1.374 1.00 87.75 184 ARG A O 1
ATOM 1488 N N . LEU A 1 185 ? -16.176 23.931 -1.467 1.00 86.50 185 LEU A N 1
ATOM 1489 C CA . LEU A 1 185 ? -16.349 24.301 -0.063 1.00 86.50 185 LEU A CA 1
ATOM 1490 C C . LEU A 1 185 ? -17.365 25.439 0.048 1.00 86.50 185 LEU A C 1
ATOM 1492 O O . LEU A 1 185 ? -17.411 26.329 -0.803 1.00 86.50 185 LEU A O 1
ATOM 1496 N N . ALA A 1 186 ? -18.193 25.409 1.092 1.00 82.06 186 ALA A N 1
ATOM 1497 C CA . ALA A 1 186 ? -19.257 26.389 1.277 1.00 82.06 186 ALA A CA 1
ATOM 1498 C C . ALA A 1 186 ? -18.684 27.817 1.365 1.00 82.06 186 ALA A C 1
ATOM 1500 O O . ALA A 1 186 ? -17.805 28.107 2.175 1.00 82.06 186 ALA A O 1
ATOM 1501 N N . GLY A 1 187 ? -19.180 28.714 0.508 1.00 81.88 187 GLY A N 1
ATOM 1502 C CA . GLY A 1 187 ? -18.716 30.100 0.442 1.00 81.88 187 GLY A CA 1
ATOM 1503 C C . GLY A 1 187 ? -17.356 30.315 -0.238 1.00 81.88 187 GLY A C 1
ATOM 1504 O O . GLY A 1 187 ? -16.802 31.406 -0.088 1.00 81.88 187 GLY A O 1
ATOM 1505 N N . PHE A 1 188 ? -16.830 29.333 -0.976 1.00 88.12 188 PHE A N 1
ATOM 1506 C CA . PHE A 1 188 ? -15.676 29.496 -1.867 1.00 88.12 188 PHE A CA 1
ATOM 1507 C C . PHE A 1 188 ? -16.075 29.270 -3.330 1.00 88.12 188 PHE A C 1
ATOM 1509 O O . PHE A 1 188 ? -16.849 28.366 -3.644 1.00 88.12 188 PHE A O 1
ATOM 1516 N N . ASN A 1 189 ? -15.507 30.074 -4.231 1.00 86.62 189 ASN A N 1
ATOM 1517 C CA . ASN A 1 189 ? -15.759 29.961 -5.671 1.00 86.62 189 ASN A CA 1
ATOM 1518 C C . ASN A 1 189 ? -14.747 29.033 -6.363 1.00 86.62 189 ASN A C 1
ATOM 1520 O O . ASN A 1 189 ? -15.069 28.437 -7.391 1.00 86.62 189 ASN A O 1
ATOM 1524 N N . GLN A 1 190 ? -13.555 28.897 -5.773 1.00 90.19 190 GLN A N 1
ATOM 1525 C CA . GLN A 1 190 ? -12.481 28.004 -6.193 1.00 90.19 190 GLN A CA 1
ATOM 1526 C C . GLN A 1 190 ? -12.916 26.530 -6.220 1.00 90.19 190 GLN A C 1
ATOM 1528 O O . GLN A 1 190 ? -13.746 26.088 -5.422 1.00 90.19 190 GLN A O 1
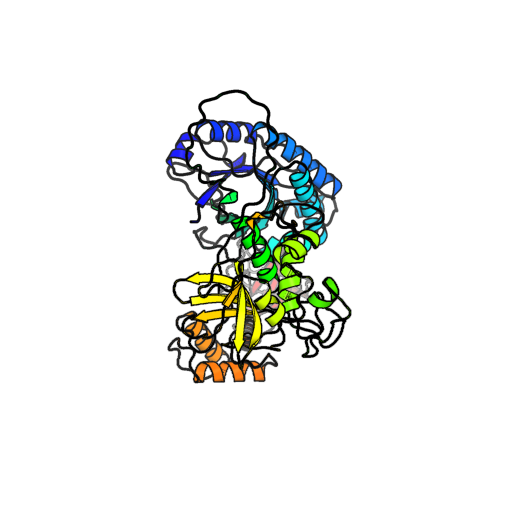ATOM 1533 N N . ASN A 1 191 ? -12.284 25.761 -7.108 1.00 91.25 191 ASN A N 1
ATOM 1534 C CA . ASN A 1 191 ? -12.197 24.311 -6.965 1.00 91.25 191 ASN A CA 1
ATOM 1535 C C . ASN A 1 191 ? -11.059 23.980 -5.991 1.00 91.25 191 ASN A C 1
ATOM 1537 O O . ASN A 1 191 ? -10.002 24.619 -6.022 1.00 91.25 191 ASN A O 1
ATOM 1541 N N . PHE A 1 192 ? -11.274 22.961 -5.170 1.00 94.12 192 PHE A N 1
ATOM 1542 C CA . PHE A 1 192 ? -10.250 22.354 -4.333 1.00 94.12 192 PHE A CA 1
ATOM 1543 C C . PHE A 1 192 ? -10.068 20.901 -4.729 1.00 94.12 192 PHE A C 1
ATOM 1545 O O . PHE A 1 192 ? -11.020 20.237 -5.157 1.00 94.12 192 PHE A O 1
ATOM 1552 N N . ASP A 1 193 ? -8.865 20.407 -4.500 1.00 95.50 193 ASP A N 1
ATOM 1553 C CA . ASP A 1 193 ? -8.577 18.995 -4.613 1.00 95.50 193 ASP A CA 1
ATOM 1554 C C . ASP A 1 193 ? -8.943 18.358 -3.264 1.00 95.50 193 ASP A C 1
ATOM 1556 O O . ASP A 1 193 ? -8.638 18.877 -2.188 1.00 95.50 193 ASP A O 1
ATOM 1560 N N . GLY A 1 194 ? -9.800 17.341 -3.330 1.00 93.00 194 GLY A N 1
ATOM 1561 C CA . GLY A 1 194 ? -10.561 16.808 -2.208 1.00 93.00 194 GLY A CA 1
ATOM 1562 C C . GLY A 1 194 ? -10.021 15.461 -1.769 1.00 93.00 194 GLY A C 1
ATOM 1563 O O . GLY A 1 194 ? -10.058 14.496 -2.535 1.00 93.00 194 GLY A O 1
ATOM 1564 N N . ASP A 1 195 ? -9.593 15.393 -0.511 1.00 97.31 195 ASP A N 1
ATOM 1565 C CA . ASP A 1 195 ? -8.831 14.274 0.024 1.00 97.31 195 ASP A CA 1
ATOM 1566 C C . ASP A 1 195 ? -9.494 13.595 1.224 1.00 97.31 195 ASP A C 1
ATOM 1568 O O . ASP A 1 195 ? -10.165 14.217 2.057 1.00 97.31 195 ASP A O 1
ATOM 1572 N N . ILE A 1 196 ? -9.218 12.298 1.354 1.00 93.38 196 ILE A N 1
ATOM 1573 C CA . ILE A 1 196 ? -9.440 11.504 2.560 1.00 93.38 196 ILE A CA 1
ATOM 1574 C C . ILE A 1 196 ? -8.112 10.935 3.051 1.00 93.38 196 ILE A C 1
ATOM 1576 O O . ILE A 1 196 ? -7.520 10.080 2.400 1.00 93.38 196 ILE A O 1
ATOM 1580 N N . CYS A 1 197 ? -7.688 11.312 4.254 1.00 92.00 197 CYS A N 1
ATOM 1581 C CA . CYS A 1 197 ? -6.654 10.581 4.976 1.00 92.00 197 CYS A CA 1
ATOM 1582 C C . CYS A 1 197 ? -7.261 9.339 5.648 1.00 92.00 197 CYS A C 1
ATOM 1584 O O . CYS A 1 197 ? -8.204 9.440 6.446 1.00 92.00 197 CYS A O 1
ATOM 1586 N N . TYR A 1 198 ? -6.700 8.169 5.338 1.00 86.00 198 TYR A N 1
ATOM 1587 C CA . TYR A 1 198 ? -7.021 6.893 5.981 1.00 86.00 198 TYR A CA 1
ATOM 1588 C C . TYR A 1 198 ? -6.014 6.517 7.081 1.00 86.00 198 TYR A C 1
ATOM 1590 O O . TYR A 1 198 ? -6.384 5.801 8.013 1.00 86.00 198 TYR A O 1
ATOM 1598 N N . ASN A 1 199 ? -4.765 6.997 7.009 1.00 83.88 199 ASN A N 1
ATOM 1599 C CA . ASN A 1 199 ? -3.722 6.691 7.993 1.00 83.88 199 ASN A CA 1
ATOM 1600 C C . ASN A 1 199 ? -3.664 7.752 9.120 1.00 83.88 199 ASN A C 1
ATOM 1602 O O . ASN A 1 199 ? -3.131 8.847 8.917 1.00 83.88 199 ASN A O 1
ATOM 1606 N N . PRO A 1 200 ? -4.124 7.447 10.352 1.00 82.06 200 PRO A N 1
ATOM 1607 C CA . PRO A 1 200 ? -4.260 8.440 11.424 1.00 82.06 200 PRO A CA 1
ATOM 1608 C C . PRO A 1 200 ? -2.930 9.033 11.922 1.00 82.06 200 PRO A C 1
ATOM 1610 O O . PRO A 1 200 ? -2.944 10.014 12.667 1.00 82.06 200 PRO A O 1
ATOM 1613 N N . LYS A 1 201 ? -1.777 8.479 11.522 1.00 84.75 201 LYS A N 1
ATOM 1614 C CA . LYS A 1 201 ? -0.459 9.026 11.877 1.00 84.75 201 LYS A CA 1
ATOM 1615 C C . LYS A 1 201 ? -0.126 10.310 11.129 1.00 84.75 201 LYS A C 1
ATOM 1617 O O . LYS A 1 201 ? 0.491 11.185 11.724 1.00 84.75 201 LYS A O 1
ATOM 1622 N N . LEU A 1 202 ? -0.592 10.461 9.888 1.00 85.50 202 LEU A N 1
ATOM 1623 C CA . LEU A 1 202 ? -0.437 11.700 9.114 1.00 85.50 202 LEU A CA 1
ATOM 1624 C C . LEU A 1 202 ? -1.180 12.870 9.776 1.00 85.50 202 LEU A C 1
ATOM 1626 O O . LEU A 1 202 ? -0.697 13.996 9.798 1.00 85.50 202 LEU A O 1
ATOM 1630 N N . LEU A 1 203 ? -2.314 12.581 10.421 1.00 84.50 203 LEU A N 1
ATOM 1631 C CA . LEU A 1 203 ? -3.059 13.544 11.240 1.00 84.50 203 LEU A CA 1
ATOM 1632 C C . LEU A 1 203 ? -2.318 13.911 12.538 1.00 84.50 203 LEU A C 1
ATOM 1634 O O . LEU A 1 203 ? -2.676 14.877 13.208 1.00 84.50 203 LEU A O 1
ATOM 1638 N N . GLY A 1 204 ? -1.293 13.144 12.925 1.00 67.38 204 GLY A N 1
ATOM 1639 C CA . GLY A 1 204 ? -0.550 13.303 14.172 1.00 67.38 204 GLY A CA 1
ATOM 1640 C C . GLY A 1 204 ? -1.424 13.174 15.421 1.00 67.38 204 GLY A C 1
ATOM 1641 O O . GLY A 1 204 ? -1.168 13.873 16.400 1.00 67.38 204 GLY A O 1
ATOM 1642 N N . ASN A 1 205 ? -2.462 12.330 15.379 1.00 39.53 205 ASN A N 1
ATOM 1643 C CA . ASN A 1 205 ? -3.327 12.044 16.524 1.00 39.53 205 ASN A CA 1
ATOM 1644 C C . ASN A 1 205 ? -2.674 10.992 17.431 1.00 39.53 205 ASN A C 1
ATOM 1646 O O . ASN A 1 205 ? -3.079 9.831 17.455 1.00 39.53 205 ASN A O 1
ATOM 1650 N N . SER A 1 206 ? -1.657 11.416 18.183 1.00 31.53 206 SER A N 1
ATOM 1651 C CA . SER A 1 206 ? -1.267 10.723 19.412 1.00 31.53 206 SER A CA 1
ATOM 1652 C C . SER A 1 206 ? -2.155 11.241 20.543 1.00 31.53 206 SER A C 1
ATOM 1654 O O . SER A 1 206 ? -2.288 12.453 20.714 1.00 31.53 206 SER A O 1
ATOM 1656 N N . THR A 1 207 ? -2.807 10.354 21.293 1.00 27.80 207 THR A N 1
ATOM 1657 C CA . THR A 1 207 ? -3.684 10.753 22.401 1.00 27.80 207 THR A CA 1
ATOM 1658 C C . THR A 1 207 ? -2.852 11.180 23.605 1.00 27.80 207 THR A C 1
ATOM 1660 O O . THR A 1 207 ? -2.398 10.333 24.377 1.00 27.80 207 THR A O 1
ATOM 1663 N N . ASN A 1 208 ? -2.676 12.489 23.785 1.00 26.78 208 ASN A N 1
ATOM 1664 C CA . ASN A 1 208 ? -2.147 13.044 25.026 1.00 26.78 208 ASN A CA 1
ATOM 1665 C C . ASN A 1 208 ? -3.144 12.784 26.163 1.00 26.78 208 ASN A C 1
ATOM 1667 O O . ASN A 1 208 ? -4.130 13.506 26.300 1.00 26.78 208 ASN A O 1
ATOM 1671 N N . SER A 1 209 ? -2.870 11.778 26.995 1.00 26.55 209 SER A N 1
ATOM 1672 C CA . SER A 1 209 ? -3.398 11.773 28.360 1.00 26.55 209 SER A CA 1
ATOM 1673 C C . SER A 1 209 ? -2.616 12.818 29.152 1.00 26.55 209 SER A C 1
ATOM 1675 O O . SER A 1 209 ? -1.385 12.777 29.187 1.00 26.55 209 SER A O 1
ATOM 1677 N N . SER A 1 210 ? -3.313 13.796 29.719 1.00 25.22 210 SER A N 1
ATOM 1678 C CA . SER A 1 210 ? -2.701 14.932 30.403 1.00 25.22 210 SER A CA 1
ATOM 1679 C C . SER A 1 210 ? -2.034 14.511 31.714 1.00 25.22 210 SER A C 1
ATOM 1681 O O . SER A 1 210 ? -2.715 14.088 32.647 1.00 25.22 210 SER A O 1
ATOM 1683 N N . ILE A 1 211 ? -0.721 14.722 31.815 1.00 26.20 211 ILE A N 1
ATOM 1684 C CA . ILE A 1 211 ? -0.003 14.815 33.090 1.00 26.20 211 ILE A CA 1
ATOM 1685 C C . ILE A 1 211 ? 0.539 16.241 33.180 1.00 26.20 211 ILE A C 1
ATOM 1687 O O . ILE A 1 211 ? 1.235 16.696 32.273 1.00 26.20 211 ILE A O 1
ATOM 1691 N N . SER A 1 212 ? 0.187 16.955 34.251 1.00 23.11 212 SER A N 1
ATOM 1692 C CA . SER A 1 212 ? 0.654 18.324 34.475 1.00 23.11 212 SER A CA 1
ATOM 1693 C C . SER A 1 212 ? 2.149 18.325 34.793 1.00 23.11 212 SER A C 1
ATOM 1695 O O . SER A 1 212 ? 2.579 17.739 35.787 1.00 23.11 212 SER A O 1
ATOM 1697 N N . SER A 1 213 ? 2.950 18.973 33.949 1.00 24.30 213 SER A N 1
ATOM 1698 C CA . SER A 1 213 ? 4.391 19.113 34.153 1.00 24.30 213 SER A CA 1
ATOM 1699 C C . SER A 1 213 ? 4.692 20.336 35.018 1.00 24.30 213 SER A C 1
ATOM 1701 O O . SER A 1 213 ? 5.023 21.402 34.495 1.00 24.30 213 SER A O 1
ATOM 1703 N N . ASN A 1 214 ? 4.601 20.190 36.342 1.00 23.70 214 ASN A N 1
ATOM 1704 C CA . ASN A 1 214 ? 5.180 21.186 37.239 1.00 23.70 214 ASN A CA 1
ATOM 1705 C C . ASN A 1 214 ? 6.713 21.113 37.108 1.00 23.70 214 ASN A C 1
ATOM 1707 O O . ASN A 1 214 ? 7.309 20.056 37.321 1.00 23.70 214 ASN A O 1
ATOM 1711 N N . THR A 1 215 ? 7.345 22.187 36.641 1.00 25.53 215 THR A N 1
ATOM 1712 C CA . THR A 1 215 ? 8.722 22.131 36.136 1.00 25.53 215 THR A CA 1
ATOM 1713 C C . THR A 1 215 ? 9.754 22.145 37.252 1.00 25.53 215 THR A C 1
ATOM 1715 O O . THR A 1 215 ? 9.802 23.095 38.029 1.00 25.53 215 THR A O 1
ATOM 1718 N N . ASN A 1 216 ? 10.682 21.187 37.238 1.00 23.83 216 ASN A N 1
ATOM 1719 C CA . ASN A 1 216 ? 11.982 21.375 37.871 1.00 23.83 216 ASN A CA 1
ATOM 1720 C C . ASN A 1 216 ? 13.106 20.758 37.027 1.00 23.83 216 ASN A C 1
ATOM 1722 O O . ASN A 1 216 ? 12.898 19.769 36.324 1.00 23.83 216 ASN A O 1
ATOM 1726 N N . LYS A 1 217 ? 14.284 21.393 37.035 1.00 32.88 217 LYS A N 1
ATOM 1727 C CA . LYS A 1 217 ? 15.420 21.019 36.174 1.00 32.88 217 LYS A CA 1
ATOM 1728 C C . LYS A 1 217 ? 16.154 19.800 36.740 1.00 32.88 217 LYS A C 1
ATOM 1730 O O . LYS A 1 217 ? 16.453 19.763 37.927 1.00 32.88 217 LYS A O 1
ATOM 1735 N N . GLY A 1 218 ? 16.536 18.861 35.876 1.00 22.69 218 GLY A N 1
ATOM 1736 C CA . GLY A 1 218 ? 17.420 17.751 36.237 1.00 22.69 218 GLY A CA 1
ATOM 1737 C C . GLY A 1 218 ? 17.824 16.926 35.017 1.00 22.69 218 GLY A C 1
ATOM 1738 O O . GLY A 1 218 ? 16.964 16.462 34.272 1.00 22.69 218 GLY A O 1
ATOM 1739 N N . ASN A 1 219 ? 19.128 16.746 34.803 1.00 31.59 219 ASN A N 1
ATOM 1740 C CA . ASN A 1 219 ? 19.643 15.889 33.734 1.00 31.59 219 ASN A CA 1
ATOM 1741 C C . ASN A 1 219 ? 19.373 14.418 34.068 1.00 31.59 219 ASN A C 1
ATOM 1743 O O . ASN A 1 219 ? 19.809 13.953 35.120 1.00 31.59 219 ASN A O 1
ATOM 1747 N N . ASN A 1 220 ? 18.753 13.654 33.161 1.00 25.17 220 ASN A N 1
ATOM 1748 C CA . ASN A 1 220 ? 18.920 12.200 33.175 1.00 25.17 220 ASN A CA 1
ATOM 1749 C C . ASN A 1 220 ? 18.694 11.541 31.803 1.00 25.17 220 ASN A C 1
ATOM 1751 O O . ASN A 1 220 ? 17.840 11.956 31.018 1.00 25.17 220 ASN A O 1
ATOM 1755 N N . THR A 1 221 ? 19.466 10.493 31.523 1.00 33.38 221 THR A N 1
ATOM 1756 C CA . THR A 1 221 ? 19.560 9.847 30.207 1.00 33.38 221 THR A CA 1
ATOM 1757 C C . THR A 1 221 ? 18.413 8.855 29.994 1.00 33.38 221 THR A C 1
ATOM 1759 O O . THR A 1 221 ? 18.551 7.656 30.243 1.00 33.38 221 THR A O 1
ATOM 1762 N N . MET A 1 222 ? 17.258 9.332 29.517 1.00 24.92 222 MET A N 1
ATOM 1763 C CA . MET A 1 222 ? 16.132 8.446 29.202 1.00 24.92 222 MET A CA 1
ATOM 1764 C C . MET A 1 222 ? 16.375 7.628 27.928 1.00 24.92 222 MET A C 1
ATOM 1766 O O . MET A 1 222 ? 16.315 8.126 26.804 1.00 24.92 222 MET A O 1
ATOM 1770 N N . THR A 1 223 ? 16.594 6.325 28.109 1.00 30.73 223 THR A N 1
ATOM 1771 C CA . THR A 1 223 ? 16.585 5.352 27.014 1.00 30.73 223 THR A CA 1
ATOM 1772 C C . THR A 1 223 ? 15.142 5.048 26.602 1.00 30.73 223 THR A C 1
ATOM 1774 O O . THR A 1 223 ? 14.337 4.584 27.408 1.00 30.73 223 THR A O 1
ATOM 1777 N N . ASN A 1 224 ? 14.804 5.291 25.330 1.00 37.69 224 ASN A N 1
ATOM 1778 C CA . ASN A 1 224 ? 13.477 5.008 24.766 1.00 37.69 224 ASN A CA 1
ATOM 1779 C C . ASN A 1 224 ? 13.228 3.493 24.666 1.00 37.69 224 ASN A C 1
ATOM 1781 O O . ASN A 1 224 ? 13.409 2.875 23.615 1.00 37.69 224 ASN A O 1
ATOM 1785 N N . LYS A 1 225 ? 12.834 2.882 25.785 1.00 44.59 225 LYS A N 1
ATOM 1786 C CA . LYS A 1 225 ? 12.575 1.446 25.892 1.00 44.59 225 LYS A CA 1
ATOM 1787 C C . LYS A 1 225 ? 11.284 1.064 25.163 1.00 44.59 225 LYS A C 1
ATOM 1789 O O . LYS A 1 225 ? 10.220 1.616 25.431 1.00 44.59 225 LYS A O 1
ATOM 1794 N N . THR A 1 226 ? 11.380 0.064 24.288 1.00 52.19 226 THR A N 1
ATOM 1795 C CA . THR A 1 226 ? 10.234 -0.524 23.571 1.00 52.19 226 THR A CA 1
ATOM 1796 C C . THR A 1 226 ? 9.119 -0.951 24.539 1.00 52.19 226 THR A C 1
ATOM 1798 O O . THR A 1 226 ? 9.379 -1.616 25.545 1.00 52.19 226 THR A O 1
ATOM 1801 N N . THR A 1 227 ? 7.859 -0.616 24.238 1.00 74.88 227 THR A N 1
ATOM 1802 C CA . THR A 1 227 ? 6.720 -1.037 25.073 1.00 74.88 227 THR A CA 1
ATOM 1803 C C . THR A 1 227 ? 6.363 -2.510 24.845 1.00 74.88 227 THR A C 1
ATOM 1805 O O . THR A 1 227 ? 6.592 -3.069 23.769 1.00 74.88 227 THR A O 1
ATOM 1808 N N . LYS A 1 228 ? 5.738 -3.158 25.841 1.00 78.56 228 LYS A N 1
ATOM 1809 C CA . LYS A 1 228 ? 5.320 -4.571 25.722 1.00 78.56 228 LYS A CA 1
ATOM 1810 C C . LYS A 1 228 ? 4.395 -4.793 24.519 1.00 78.56 228 LYS A C 1
ATOM 1812 O O . LYS A 1 228 ? 4.529 -5.789 23.818 1.00 78.56 228 LYS A O 1
ATOM 1817 N N . GLU A 1 229 ? 3.496 -3.843 24.261 1.00 71.88 229 GLU A N 1
ATOM 1818 C CA . GLU A 1 229 ? 2.573 -3.875 23.124 1.00 71.88 229 GLU A CA 1
ATOM 1819 C C . GLU A 1 229 ? 3.297 -3.707 21.780 1.00 71.88 229 GLU A C 1
ATOM 1821 O O . GLU A 1 229 ? 3.025 -4.459 20.846 1.00 71.88 229 GLU A O 1
ATOM 1826 N N . GLN A 1 230 ? 4.254 -2.776 21.673 1.00 66.69 230 GLN A N 1
ATOM 1827 C CA . GLN A 1 230 ? 5.084 -2.639 20.470 1.00 66.69 230 GLN A CA 1
ATOM 1828 C C . GLN A 1 230 ? 5.817 -3.951 20.162 1.00 66.69 230 GLN A C 1
ATOM 1830 O O . GLN A 1 230 ? 5.830 -4.392 19.012 1.00 66.69 230 GLN A O 1
ATOM 1835 N N . ALA A 1 231 ? 6.376 -4.603 21.186 1.00 75.69 231 ALA A N 1
ATOM 1836 C CA . ALA A 1 231 ? 7.064 -5.879 21.034 1.00 75.69 231 ALA A CA 1
ATOM 1837 C C . ALA A 1 231 ? 6.117 -7.004 20.571 1.00 75.69 231 ALA A C 1
ATOM 1839 O O . ALA A 1 231 ? 6.402 -7.677 19.580 1.00 75.69 231 ALA A O 1
ATOM 1840 N N . ILE A 1 232 ? 4.962 -7.164 21.227 1.00 78.19 232 ILE A N 1
ATOM 1841 C CA . ILE A 1 232 ? 3.908 -8.118 20.836 1.00 78.19 232 ILE A CA 1
ATOM 1842 C C . ILE A 1 232 ? 3.486 -7.901 19.373 1.00 78.19 232 ILE A C 1
ATOM 1844 O O . ILE A 1 232 ? 3.456 -8.844 18.578 1.00 78.19 232 ILE A O 1
ATOM 1848 N N . ASN A 1 233 ? 3.234 -6.649 18.987 1.00 71.56 233 ASN A N 1
ATOM 1849 C CA . ASN A 1 233 ? 2.844 -6.293 17.626 1.00 71.56 233 ASN A CA 1
ATOM 1850 C C . ASN A 1 233 ? 3.949 -6.582 16.597 1.00 71.56 233 ASN A C 1
ATOM 1852 O O . ASN A 1 233 ? 3.629 -6.989 15.481 1.00 71.56 233 ASN A O 1
ATOM 1856 N N . ALA A 1 234 ? 5.232 -6.439 16.947 1.00 68.88 234 ALA A N 1
ATOM 1857 C CA . ALA A 1 234 ? 6.343 -6.746 16.044 1.00 68.88 234 ALA A CA 1
ATOM 1858 C C . ALA A 1 234 ? 6.414 -8.240 15.683 1.00 68.88 234 ALA A C 1
ATOM 1860 O O . ALA A 1 234 ? 6.468 -8.582 14.501 1.00 68.88 234 ALA A O 1
ATOM 1861 N N . VAL A 1 235 ? 6.350 -9.143 16.670 1.00 83.56 235 VAL A N 1
ATOM 1862 C CA . VAL A 1 235 ? 6.407 -10.595 16.402 1.00 83.56 235 VAL A CA 1
ATOM 1863 C C . VAL A 1 235 ? 5.143 -11.107 15.704 1.00 83.56 235 VAL A C 1
ATOM 1865 O O . VAL A 1 235 ? 5.239 -11.908 14.771 1.00 83.56 235 VAL A O 1
ATOM 1868 N N . ILE A 1 236 ? 3.969 -10.564 16.052 1.00 84.50 236 ILE A N 1
ATOM 1869 C CA . ILE A 1 236 ? 2.717 -10.823 15.325 1.00 84.50 236 ILE A CA 1
ATOM 1870 C C . ILE A 1 236 ? 2.820 -10.342 13.872 1.00 84.50 236 ILE A C 1
ATOM 1872 O O . ILE A 1 236 ? 2.432 -11.075 12.963 1.00 84.50 236 ILE A O 1
ATOM 1876 N N . LYS A 1 237 ? 3.367 -9.145 13.618 1.00 71.50 237 LYS A N 1
ATOM 1877 C CA . LYS A 1 237 ? 3.507 -8.603 12.259 1.00 71.50 237 LYS A CA 1
ATOM 1878 C C . LYS A 1 237 ? 4.492 -9.412 11.412 1.00 71.50 237 LYS A C 1
ATOM 1880 O O . LYS A 1 237 ? 4.215 -9.659 10.238 1.00 71.50 237 LYS A O 1
ATOM 1885 N N . THR A 1 238 ? 5.583 -9.895 12.005 1.00 75.88 238 THR A N 1
ATOM 1886 C CA . THR A 1 238 ? 6.491 -10.847 11.352 1.00 75.88 238 THR A CA 1
ATOM 1887 C C . THR A 1 238 ? 5.751 -12.116 10.925 1.00 75.88 238 THR A C 1
ATOM 1889 O O . THR A 1 238 ? 5.854 -12.506 9.766 1.00 75.88 238 THR A O 1
ATOM 1892 N N . ALA A 1 239 ? 4.939 -12.718 11.801 1.00 85.94 239 ALA A N 1
ATOM 1893 C CA . ALA A 1 239 ? 4.137 -13.893 11.449 1.00 85.94 239 ALA A CA 1
ATOM 1894 C C . ALA A 1 239 ? 3.060 -13.591 10.381 1.00 85.94 239 ALA A C 1
ATOM 1896 O O . ALA A 1 239 ? 2.865 -14.376 9.456 1.00 85.94 239 ALA A O 1
ATOM 1897 N N . GLN A 1 240 ? 2.395 -12.430 10.448 1.00 79.56 240 GLN A N 1
ATOM 1898 C CA . GLN A 1 240 ? 1.405 -11.990 9.448 1.00 79.56 240 GLN A CA 1
ATOM 1899 C C . GLN A 1 240 ? 1.995 -11.871 8.043 1.00 79.56 240 GLN A C 1
ATOM 1901 O O . GLN A 1 240 ? 1.350 -12.256 7.067 1.00 79.56 240 GLN A O 1
ATOM 1906 N N . ASN A 1 241 ? 3.220 -11.356 7.930 1.00 73.75 241 ASN A N 1
ATOM 1907 C CA . ASN A 1 241 ? 3.895 -11.211 6.643 1.00 73.75 241 ASN A CA 1
ATOM 1908 C C . ASN A 1 241 ? 4.159 -12.568 5.966 1.00 73.75 241 ASN A C 1
ATOM 1910 O O . ASN A 1 241 ? 4.282 -12.619 4.743 1.00 73.75 241 ASN A O 1
ATOM 1914 N N . GLU A 1 242 ? 4.171 -13.665 6.724 1.00 91.25 242 GLU A N 1
ATOM 1915 C CA . GLU A 1 242 ? 4.454 -15.018 6.243 1.00 91.25 242 GLU A CA 1
ATOM 1916 C C . GLU A 1 242 ? 3.218 -15.816 5.803 1.00 91.25 242 GLU A C 1
ATOM 1918 O O . GLU A 1 242 ? 3.376 -16.803 5.092 1.00 91.25 242 GLU A O 1
ATOM 1923 N N . ILE A 1 243 ? 1.993 -15.376 6.119 1.00 85.94 243 ILE A N 1
ATOM 1924 C CA . ILE A 1 243 ? 0.751 -16.071 5.718 1.00 85.94 243 ILE A CA 1
ATOM 1925 C C . ILE A 1 243 ? 0.742 -16.353 4.205 1.00 85.94 243 ILE A C 1
ATOM 1927 O O . ILE A 1 243 ? 1.017 -15.461 3.394 1.00 85.94 243 ILE A O 1
ATOM 1931 N N . GLY A 1 244 ? 0.424 -17.591 3.821 1.00 80.88 244 GLY A N 1
ATOM 1932 C CA . GLY A 1 244 ? 0.469 -18.060 2.434 1.00 80.88 244 GLY A CA 1
ATOM 1933 C C . GLY A 1 244 ? 1.858 -18.499 1.955 1.00 80.88 244 GLY A C 1
ATOM 1934 O O . GLY A 1 244 ? 2.029 -18.763 0.767 1.00 80.88 244 GLY A O 1
ATOM 1935 N N . TYR A 1 245 ? 2.855 -18.573 2.841 1.00 91.81 245 TYR A N 1
ATOM 1936 C CA . TYR A 1 245 ? 4.063 -19.353 2.587 1.00 91.81 245 TYR A CA 1
ATOM 1937 C C . TYR A 1 245 ? 3.729 -20.848 2.575 1.00 91.81 245 TYR A C 1
ATOM 1939 O O . TYR A 1 245 ? 3.065 -21.333 3.489 1.00 91.81 245 TYR A O 1
ATOM 1947 N N . LEU A 1 246 ? 4.219 -21.563 1.566 1.00 91.88 246 LEU A N 1
ATOM 1948 C CA . LEU A 1 246 ? 4.176 -23.019 1.454 1.00 91.88 246 LEU A CA 1
ATOM 1949 C C . LEU A 1 246 ? 5.590 -23.579 1.628 1.00 91.88 246 LEU A C 1
ATOM 1951 O O . LEU A 1 246 ? 6.541 -23.006 1.085 1.00 91.88 246 LEU A O 1
ATOM 1955 N N . GLU A 1 247 ? 5.731 -24.695 2.336 1.00 92.50 247 GLU A N 1
ATOM 1956 C CA . GLU A 1 247 ? 6.986 -25.451 2.393 1.00 92.50 247 GLU A CA 1
ATOM 1957 C C . GLU A 1 247 ? 7.356 -26.030 1.020 1.00 92.50 247 GLU A C 1
ATOM 1959 O O . GLU A 1 247 ? 6.535 -26.075 0.097 1.00 92.50 247 GLU A O 1
ATOM 1964 N N . LYS A 1 248 ? 8.626 -26.402 0.858 1.00 92.12 248 LYS A N 1
ATOM 1965 C CA . LYS A 1 248 ? 9.219 -26.723 -0.438 1.00 92.12 248 LYS A CA 1
ATOM 1966 C C . LYS A 1 248 ? 9.538 -28.205 -0.580 1.00 92.12 248 LYS A C 1
ATOM 1968 O O . LYS A 1 248 ? 9.876 -28.883 0.387 1.00 92.12 248 LYS A O 1
ATOM 1973 N N . LYS A 1 249 ? 9.569 -28.673 -1.832 1.00 90.19 249 LYS A N 1
ATOM 1974 C CA . LYS A 1 249 ? 10.098 -30.005 -2.173 1.00 90.19 249 LYS A CA 1
ATOM 1975 C C . LYS A 1 249 ? 11.626 -30.118 -2.040 1.00 90.19 249 LYS A C 1
ATOM 1977 O O . LYS A 1 249 ? 12.146 -31.228 -2.001 1.00 90.19 249 LYS A O 1
ATOM 1982 N N . SER A 1 250 ? 12.347 -28.991 -2.010 1.00 88.94 250 SER A N 1
ATOM 1983 C CA . SER A 1 250 ? 13.814 -28.928 -1.906 1.00 88.94 250 SER A CA 1
ATOM 1984 C C . SER A 1 250 ? 14.303 -27.551 -1.430 1.00 88.94 250 SER A C 1
ATOM 1986 O O . SER A 1 250 ? 13.527 -26.598 -1.359 1.00 88.94 250 SER A O 1
ATOM 1988 N N . ASN A 1 251 ? 15.613 -27.402 -1.196 1.00 78.94 251 ASN A N 1
ATOM 1989 C CA . ASN A 1 251 ? 16.264 -26.124 -0.858 1.00 78.94 251 ASN A CA 1
ATOM 1990 C C . ASN A 1 251 ? 16.148 -25.010 -1.934 1.00 78.94 251 ASN A C 1
ATOM 1992 O O . ASN A 1 251 ? 16.590 -23.883 -1.700 1.00 78.94 251 ASN A O 1
ATOM 1996 N N . ALA A 1 252 ? 15.556 -25.270 -3.105 1.00 70.69 252 ALA A N 1
ATOM 1997 C CA . ALA A 1 252 ? 15.351 -24.249 -4.130 1.00 70.69 252 ALA A CA 1
ATOM 1998 C C . ALA A 1 252 ? 14.201 -23.279 -3.780 1.00 70.69 252 ALA A C 1
ATOM 2000 O O . ALA A 1 252 ? 13.199 -23.648 -3.169 1.00 70.69 252 ALA A O 1
ATOM 2001 N N . GLN A 1 253 ? 14.335 -22.017 -4.209 1.00 77.94 253 GLN A N 1
ATOM 2002 C CA . GLN A 1 253 ? 13.304 -20.964 -4.129 1.00 77.94 253 GLN A CA 1
ATOM 2003 C C . GLN A 1 253 ? 12.702 -20.704 -2.727 1.00 77.94 253 GLN A C 1
ATOM 2005 O O . GLN A 1 253 ? 11.624 -20.120 -2.622 1.00 77.94 253 GLN A O 1
ATOM 2010 N N . LEU A 1 254 ? 13.408 -21.051 -1.641 1.00 68.75 254 LEU A N 1
ATOM 2011 C CA . LEU A 1 254 ? 12.928 -20.946 -0.250 1.00 68.75 254 LEU A CA 1
ATOM 2012 C C . LEU A 1 254 ? 12.405 -19.557 0.162 1.00 68.75 254 LEU A C 1
ATOM 2014 O O . LEU A 1 254 ? 11.609 -19.475 1.092 1.00 68.75 254 LEU A O 1
ATOM 2018 N N . ASN A 1 255 ? 12.829 -18.474 -0.502 1.00 72.38 255 ASN A N 1
ATOM 2019 C CA . ASN A 1 255 ? 12.341 -17.111 -0.246 1.00 72.38 255 ASN A CA 1
ATOM 2020 C C . ASN A 1 255 ? 10.966 -16.811 -0.875 1.00 72.38 255 ASN A C 1
ATOM 2022 O O . ASN A 1 255 ? 10.286 -15.894 -0.418 1.00 72.38 255 ASN A O 1
ATOM 2026 N N . SER A 1 256 ? 10.543 -17.564 -1.896 1.00 73.94 256 SER A N 1
ATOM 2027 C CA . SER A 1 256 ? 9.223 -17.413 -2.514 1.00 73.94 256 SER A CA 1
ATOM 2028 C C . SER A 1 256 ? 8.135 -17.993 -1.616 1.00 73.94 256 SER A C 1
ATOM 2030 O O . SER A 1 256 ? 8.322 -19.053 -1.016 1.00 73.94 256 SER A O 1
ATOM 2032 N N . LYS A 1 257 ? 6.964 -17.346 -1.559 1.00 75.06 257 LYS A N 1
ATOM 2033 C CA . LYS A 1 257 ? 5.816 -17.884 -0.818 1.00 75.06 257 LYS A CA 1
ATOM 2034 C C . LYS A 1 257 ? 5.323 -19.203 -1.408 1.00 75.06 257 LYS A C 1
ATOM 2036 O O . LYS A 1 257 ? 5.267 -20.188 -0.684 1.00 75.06 257 LYS A O 1
ATOM 2041 N N . THR A 1 258 ? 5.063 -19.261 -2.712 1.00 82.44 258 THR A N 1
ATOM 2042 C CA . THR A 1 258 ? 4.382 -20.406 -3.349 1.00 82.44 258 THR A CA 1
ATOM 2043 C C . THR A 1 258 ? 5.228 -21.187 -4.356 1.00 82.44 258 THR A C 1
ATOM 2045 O O . THR A 1 258 ? 4.911 -22.339 -4.632 1.00 82.44 258 THR A O 1
ATOM 2048 N N . ALA A 1 259 ? 6.321 -20.627 -4.888 1.00 69.75 259 ALA A N 1
ATOM 2049 C CA . ALA A 1 259 ? 7.182 -21.368 -5.817 1.00 69.75 259 ALA A CA 1
ATOM 2050 C C . ALA A 1 259 ? 7.950 -22.503 -5.099 1.00 69.75 259 ALA A C 1
ATOM 2052 O O . ALA A 1 259 ? 8.138 -22.437 -3.882 1.00 69.75 259 ALA A O 1
ATOM 2053 N N . ASN A 1 260 ? 8.352 -23.537 -5.848 1.00 85.00 260 ASN A N 1
ATOM 2054 C CA . ASN A 1 260 ? 8.940 -24.809 -5.384 1.00 85.00 260 ASN A CA 1
ATOM 2055 C C . ASN A 1 260 ? 8.150 -25.567 -4.290 1.00 85.00 260 ASN A C 1
ATOM 2057 O O . ASN A 1 260 ? 8.745 -26.337 -3.538 1.00 85.00 260 ASN A O 1
ATOM 2061 N N . ALA A 1 261 ? 6.834 -25.354 -4.172 1.00 86.81 261 ALA A N 1
ATOM 2062 C CA . ALA A 1 261 ? 6.013 -26.007 -3.149 1.00 86.81 261 ALA A CA 1
ATOM 2063 C C . ALA A 1 261 ? 6.022 -27.550 -3.240 1.00 86.81 261 ALA A C 1
ATOM 2065 O O . ALA A 1 261 ? 6.118 -28.115 -4.332 1.00 86.81 261 ALA A O 1
ATOM 2066 N N . GLY A 1 262 ? 5.914 -28.219 -2.090 1.00 87.25 262 GLY A N 1
ATOM 2067 C CA . GLY A 1 262 ? 5.800 -29.679 -1.967 1.00 87.25 262 GLY A CA 1
ATOM 2068 C C . GLY A 1 262 ? 6.095 -30.152 -0.541 1.00 87.25 262 GLY A C 1
ATOM 2069 O O . GLY A 1 262 ? 6.792 -29.454 0.183 1.00 87.25 262 GLY A O 1
ATOM 2070 N N . TYR A 1 263 ? 5.578 -31.317 -0.146 1.00 88.31 263 TYR A N 1
ATOM 2071 C CA . TYR A 1 263 ? 5.450 -31.759 1.257 1.00 88.31 263 TYR A CA 1
ATOM 2072 C C . TYR A 1 263 ? 6.719 -32.367 1.889 1.00 88.31 263 TYR A C 1
ATOM 2074 O O . TYR A 1 263 ? 6.653 -33.390 2.568 1.00 88.31 263 TYR A O 1
ATOM 2082 N N . ASN A 1 264 ? 7.881 -31.753 1.649 1.00 88.31 264 ASN A N 1
ATOM 2083 C CA . ASN A 1 264 ? 9.176 -32.238 2.141 1.00 88.31 264 ASN A CA 1
ATOM 2084 C C . ASN A 1 264 ? 9.759 -31.341 3.254 1.00 88.31 264 ASN A C 1
ATOM 2086 O O . ASN A 1 264 ? 10.972 -31.342 3.450 1.00 88.31 264 ASN A O 1
ATOM 2090 N N . ASN A 1 265 ? 8.948 -30.530 3.951 1.00 88.81 265 ASN A N 1
ATOM 2091 C CA . ASN A 1 265 ? 9.348 -29.670 5.081 1.00 88.81 265 ASN A CA 1
ATOM 2092 C C . ASN A 1 265 ? 10.521 -28.679 4.826 1.00 88.81 265 ASN A C 1
ATOM 2094 O O . ASN A 1 265 ? 10.966 -28.002 5.757 1.00 88.81 265 ASN A O 1
ATOM 2098 N N . PHE A 1 266 ? 11.035 -28.522 3.595 1.00 88.12 266 PHE A N 1
ATOM 2099 C CA . PHE A 1 266 ? 12.097 -27.547 3.311 1.00 88.12 266 PHE A CA 1
ATOM 2100 C C . PHE A 1 266 ? 11.539 -26.127 3.439 1.00 88.12 266 PHE A C 1
ATOM 2102 O O . PHE A 1 266 ? 10.618 -25.738 2.719 1.00 88.12 266 PHE A O 1
ATOM 2109 N N . THR A 1 267 ? 12.116 -25.309 4.317 1.00 94.75 267 THR A N 1
ATOM 2110 C CA . THR A 1 267 ? 11.669 -23.926 4.527 1.00 94.75 267 THR A CA 1
ATOM 2111 C C . THR A 1 267 ? 12.821 -22.940 4.637 1.00 94.75 267 THR A C 1
ATOM 2113 O O . THR A 1 267 ? 13.959 -23.285 4.954 1.00 94.75 267 THR A O 1
ATOM 2116 N N . LYS A 1 268 ? 12.519 -21.655 4.423 1.00 83.31 268 LYS A N 1
ATOM 2117 C CA . LYS A 1 268 ? 13.436 -20.579 4.822 1.00 83.31 268 LYS A CA 1
ATOM 2118 C C . LYS A 1 268 ? 13.573 -20.448 6.340 1.00 83.31 268 LYS A C 1
ATOM 2120 O O . LYS A 1 268 ? 14.547 -19.858 6.782 1.00 83.31 268 LYS A O 1
ATOM 2125 N N . TYR A 1 269 ? 12.626 -20.963 7.127 1.00 93.00 269 TYR A N 1
ATOM 2126 C CA . TYR A 1 269 ? 12.657 -20.844 8.586 1.00 93.00 269 TYR A CA 1
ATOM 2127 C C . TYR A 1 269 ? 13.793 -21.685 9.160 1.00 93.00 269 TYR A C 1
ATOM 2129 O O . TYR A 1 269 ? 14.637 -21.136 9.860 1.00 93.00 269 TYR A O 1
ATOM 2137 N N . TRP A 1 270 ? 13.892 -22.959 8.759 1.00 87.38 270 TRP A N 1
ATOM 2138 C CA . TRP A 1 270 ? 15.037 -23.804 9.105 1.00 87.38 270 TRP A CA 1
ATOM 2139 C C . TRP A 1 270 ? 16.348 -23.262 8.547 1.00 87.38 270 TRP A C 1
ATOM 2141 O O . TRP A 1 270 ? 17.280 -23.058 9.316 1.00 87.38 270 TRP A O 1
ATOM 2151 N N . ARG A 1 271 ? 16.409 -22.913 7.254 1.00 89.81 271 ARG A N 1
ATOM 2152 C CA . ARG A 1 271 ? 17.600 -22.281 6.654 1.00 89.81 271 ARG A CA 1
ATOM 2153 C C . ARG A 1 271 ? 18.091 -21.049 7.435 1.00 89.81 271 ARG A C 1
ATOM 2155 O O . ARG A 1 271 ? 19.291 -20.848 7.555 1.00 89.81 271 ARG A O 1
ATOM 2162 N N . ASP A 1 272 ? 17.189 -20.213 7.942 1.00 75.81 272 ASP A N 1
ATOM 2163 C CA . ASP A 1 272 ? 17.558 -18.979 8.642 1.00 75.81 272 ASP A CA 1
ATOM 2164 C C . ASP A 1 272 ? 17.907 -19.181 10.130 1.00 75.81 272 ASP A C 1
ATOM 2166 O O . ASP A 1 272 ? 18.591 -18.320 10.679 1.00 75.81 272 ASP A O 1
ATOM 2170 N N . ILE A 1 273 ? 17.429 -20.243 10.800 1.00 78.12 273 ILE A N 1
ATOM 2171 C CA . ILE A 1 273 ? 17.698 -20.474 12.240 1.00 78.12 273 ILE A CA 1
ATOM 2172 C C . ILE A 1 273 ? 18.689 -21.608 12.516 1.00 78.12 273 ILE A C 1
ATOM 2174 O O . ILE A 1 273 ? 19.468 -21.501 13.462 1.00 78.12 273 ILE A O 1
ATOM 2178 N N . TYR A 1 274 ? 18.625 -22.695 11.740 1.00 80.00 274 TYR A N 1
ATOM 2179 C CA . TYR A 1 274 ? 19.433 -23.906 11.897 1.00 80.00 274 TYR A CA 1
ATOM 2180 C C . TYR A 1 274 ? 19.316 -24.815 10.644 1.00 80.00 274 TYR A C 1
ATOM 2182 O O . TYR A 1 274 ? 18.456 -25.698 10.600 1.00 80.00 274 TYR A O 1
ATOM 2190 N N . PRO A 1 275 ? 20.147 -24.606 9.598 1.00 76.56 275 PRO A N 1
ATOM 2191 C CA . PRO A 1 275 ? 20.005 -25.278 8.298 1.00 76.56 275 PRO A CA 1
ATOM 2192 C C . PRO A 1 275 ? 20.001 -26.810 8.330 1.00 76.56 275 PRO A C 1
ATOM 2194 O O . PRO A 1 275 ? 19.385 -27.427 7.465 1.00 76.56 275 PRO A O 1
ATOM 2197 N N . ALA A 1 276 ? 20.670 -27.415 9.317 1.00 75.44 276 ALA A N 1
ATOM 2198 C CA . ALA A 1 276 ? 20.777 -28.866 9.472 1.00 75.44 276 ALA A CA 1
ATOM 2199 C C . ALA A 1 276 ? 19.427 -29.563 9.729 1.00 75.44 276 ALA A C 1
ATOM 2201 O O . ALA A 1 276 ? 19.325 -30.762 9.521 1.00 75.44 276 ALA A O 1
ATOM 2202 N N . TYR A 1 277 ? 18.399 -28.818 10.154 1.00 81.81 277 TYR A N 1
ATOM 2203 C CA . TYR A 1 277 ? 17.050 -29.331 10.421 1.00 81.81 277 TYR A CA 1
ATOM 2204 C C . TYR A 1 277 ? 16.081 -29.112 9.240 1.00 81.81 277 TYR A C 1
ATOM 2206 O O . TYR A 1 277 ? 14.866 -29.190 9.397 1.00 81.81 277 TYR A O 1
ATOM 2214 N N . GLN A 1 278 ? 16.576 -28.842 8.025 1.00 86.25 278 GLN A N 1
ATOM 2215 C CA . GLN A 1 278 ? 15.717 -28.965 6.840 1.00 86.25 278 GLN A CA 1
ATOM 2216 C C . GLN A 1 278 ? 15.101 -30.372 6.763 1.00 86.25 278 GLN A C 1
ATOM 2218 O O . GLN A 1 278 ? 15.737 -31.350 7.134 1.00 86.25 278 GLN A O 1
ATOM 2223 N N . THR A 1 279 ? 13.873 -30.458 6.248 1.00 85.44 279 THR A N 1
ATOM 2224 C CA . THR A 1 279 ? 12.982 -31.642 6.268 1.00 85.44 279 THR A CA 1
ATOM 2225 C C . THR A 1 279 ? 12.302 -31.977 7.609 1.00 85.44 279 THR A C 1
ATOM 2227 O O . THR A 1 279 ? 11.336 -32.741 7.614 1.00 85.44 279 THR A O 1
ATOM 2230 N N . GLU A 1 280 ? 12.653 -31.307 8.714 1.00 88.81 280 GLU A N 1
ATOM 2231 C CA . GLU A 1 280 ? 11.970 -31.495 10.006 1.00 88.81 280 GLU A CA 1
ATOM 2232 C C . GLU A 1 280 ? 10.664 -30.679 10.151 1.00 88.81 280 GLU A C 1
ATOM 2234 O O . GLU A 1 280 ? 10.536 -29.593 9.567 1.00 88.81 280 GLU A O 1
ATOM 2239 N N . PRO A 1 281 ? 9.692 -31.115 10.983 1.00 90.19 281 PRO A N 1
ATOM 2240 C CA . PRO A 1 281 ? 8.435 -30.401 11.217 1.00 90.19 281 PRO A CA 1
ATOM 2241 C C . PRO A 1 281 ? 8.608 -28.973 11.772 1.00 90.19 281 PRO A C 1
ATOM 2243 O O . PRO A 1 281 ? 8.835 -28.727 12.956 1.00 90.19 281 PRO A O 1
ATOM 2246 N N . TRP A 1 282 ? 8.403 -27.978 10.913 1.00 93.88 282 TRP A N 1
ATOM 2247 C CA . TRP A 1 282 ? 8.861 -26.600 11.136 1.00 93.88 282 TRP A CA 1
ATOM 2248 C C . TRP A 1 282 ? 7.906 -25.662 11.910 1.00 93.88 282 TRP A C 1
ATOM 2250 O O . TRP A 1 282 ? 8.126 -24.451 11.926 1.00 93.88 282 TRP A O 1
ATOM 2260 N N . CYS A 1 283 ? 6.857 -26.156 12.582 1.00 95.19 283 CYS A N 1
ATOM 2261 C CA . CYS A 1 283 ? 5.910 -25.280 13.303 1.00 95.19 283 CYS A CA 1
ATOM 2262 C C . CYS A 1 283 ? 6.570 -24.489 14.455 1.00 95.19 283 CYS A C 1
ATOM 2264 O O . CYS A 1 283 ? 6.362 -23.282 14.591 1.00 95.19 283 CYS A O 1
ATOM 2266 N N . ALA A 1 284 ? 7.442 -25.140 15.228 1.00 92.69 284 ALA A N 1
ATOM 2267 C CA . ALA A 1 284 ? 8.208 -24.518 16.309 1.00 92.69 284 ALA A CA 1
ATOM 2268 C C . ALA A 1 284 ? 9.401 -23.680 15.789 1.00 92.69 284 ALA A C 1
ATOM 2270 O O . ALA A 1 284 ? 9.726 -22.620 16.344 1.00 92.69 284 ALA A O 1
ATOM 2271 N N . ALA A 1 285 ? 9.981 -24.089 14.655 1.00 91.50 285 ALA A N 1
ATOM 2272 C CA . ALA A 1 285 ? 10.991 -23.328 13.924 1.00 91.50 285 ALA A CA 1
ATOM 2273 C C . ALA A 1 285 ? 10.438 -21.993 13.402 1.00 91.50 285 ALA A C 1
ATOM 2275 O O . ALA A 1 285 ? 11.086 -20.959 13.547 1.00 91.50 285 ALA A O 1
ATOM 2276 N N . PHE A 1 286 ? 9.215 -21.989 12.862 1.00 96.31 286 PHE A N 1
ATOM 2277 C CA . PHE A 1 286 ? 8.509 -20.782 12.427 1.00 96.31 286 PHE A CA 1
ATOM 2278 C C . PHE A 1 286 ? 8.327 -19.783 13.573 1.00 96.31 286 PHE A C 1
ATOM 2280 O O . PHE A 1 286 ? 8.695 -18.619 13.425 1.00 96.31 286 PHE A O 1
ATOM 2287 N N . VAL A 1 287 ? 7.846 -20.237 14.739 1.00 96.31 287 VAL A N 1
ATOM 2288 C CA . VAL A 1 287 ? 7.740 -19.375 15.928 1.00 96.31 287 VAL A CA 1
ATOM 2289 C C . VAL A 1 287 ? 9.120 -18.816 16.296 1.00 96.31 287 VAL A C 1
ATOM 2291 O O . VAL A 1 287 ? 9.272 -17.600 16.397 1.00 96.31 287 VAL A O 1
ATOM 2294 N N . SER A 1 288 ? 10.152 -19.660 16.395 1.00 91.62 288 SER A N 1
ATOM 2295 C CA . SER A 1 288 ? 11.527 -19.227 16.709 1.00 91.62 288 SER A CA 1
ATOM 2296 C C . SER A 1 288 ? 12.056 -18.169 15.729 1.00 91.62 288 SER A C 1
ATOM 2298 O O . SER A 1 288 ? 12.573 -17.125 16.139 1.00 91.62 288 SER A O 1
ATOM 2300 N N . TRP A 1 289 ? 11.862 -18.392 14.428 1.00 94.12 289 TRP A N 1
ATOM 2301 C CA . TRP A 1 289 ? 12.213 -17.458 13.360 1.00 94.12 289 TRP A CA 1
ATOM 2302 C C . TRP A 1 289 ? 11.472 -16.123 13.497 1.00 94.12 289 TRP A C 1
ATOM 2304 O O . TRP A 1 289 ? 12.094 -15.070 13.348 1.00 94.12 289 TRP A O 1
ATOM 2314 N N . CYS A 1 290 ? 10.181 -16.137 13.850 1.00 92.00 290 CYS A N 1
ATOM 2315 C CA . 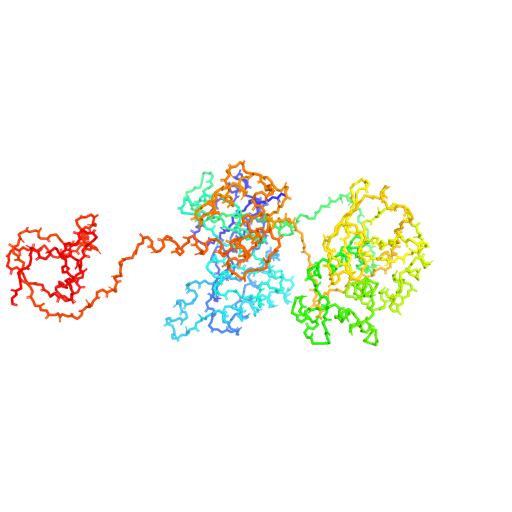CYS A 1 290 ? 9.408 -14.914 14.060 1.00 92.00 290 CYS A CA 1
ATOM 2316 C C . CYS A 1 290 ? 9.986 -14.045 15.189 1.00 92.00 290 CYS A C 1
ATOM 2318 O O . CYS A 1 290 ? 10.125 -12.835 15.002 1.00 92.00 290 CYS A O 1
ATOM 2320 N N . PHE A 1 291 ? 10.384 -14.636 16.324 1.00 92.81 291 PHE A N 1
ATOM 2321 C CA . PHE A 1 291 ? 11.054 -13.894 17.404 1.00 92.81 291 PHE A CA 1
ATOM 2322 C C . PHE A 1 291 ? 12.431 -13.370 16.969 1.00 92.81 291 PHE A C 1
ATOM 2324 O O . PHE A 1 291 ? 12.762 -12.220 17.251 1.00 92.81 291 PHE A O 1
ATOM 2331 N N . MET A 1 292 ? 13.226 -14.162 16.244 1.00 85.88 292 MET A N 1
ATOM 2332 C CA . MET A 1 292 ? 14.545 -13.726 15.766 1.00 85.88 292 MET A CA 1
ATOM 2333 C C . MET A 1 292 ? 14.463 -12.582 14.753 1.00 85.88 292 MET A C 1
ATOM 2335 O O . MET A 1 292 ? 15.247 -11.642 14.847 1.00 85.88 292 MET A O 1
ATOM 2339 N N . LYS A 1 293 ? 13.516 -12.610 13.810 1.00 78.81 293 LYS A N 1
ATOM 2340 C CA . LYS A 1 293 ? 13.318 -11.498 12.868 1.00 78.81 293 LYS A CA 1
ATOM 2341 C C . LYS A 1 293 ? 12.709 -10.258 13.535 1.00 78.81 293 LYS A C 1
ATOM 2343 O O . LYS A 1 293 ? 12.979 -9.158 13.073 1.00 78.81 293 LYS A O 1
ATOM 2348 N N . ALA A 1 294 ? 11.923 -10.414 14.606 1.00 71.44 294 ALA A N 1
ATOM 2349 C CA . ALA A 1 294 ? 11.318 -9.292 15.332 1.00 71.44 294 ALA A CA 1
ATOM 2350 C C . ALA A 1 294 ? 12.248 -8.634 16.371 1.00 71.44 294 ALA A C 1
ATOM 2352 O O . ALA A 1 294 ? 12.125 -7.437 16.618 1.00 71.44 294 ALA A O 1
ATOM 2353 N N . PHE A 1 295 ? 13.167 -9.381 16.993 1.00 79.38 295 PHE A N 1
ATOM 2354 C CA . PHE A 1 295 ? 13.968 -8.895 18.132 1.00 79.38 295 PHE A CA 1
ATOM 2355 C C . PHE A 1 295 ? 15.476 -9.185 18.031 1.00 79.38 295 PHE A C 1
ATOM 2357 O O . PHE A 1 295 ? 16.245 -8.765 18.894 1.00 79.38 295 PHE A O 1
ATOM 2364 N N . GLY A 1 296 ? 15.920 -9.902 16.998 1.00 68.94 296 GLY A N 1
ATOM 2365 C CA . GLY A 1 296 ? 17.299 -10.369 16.866 1.00 68.94 296 GLY A CA 1
ATOM 2366 C C . GLY A 1 296 ? 17.581 -11.612 17.715 1.00 68.94 296 GLY A C 1
ATOM 2367 O O . GLY A 1 296 ? 16.895 -11.897 18.698 1.00 68.94 296 GLY A O 1
ATOM 2368 N N . LEU A 1 297 ? 18.616 -12.367 17.337 1.00 73.81 297 LEU A N 1
ATOM 2369 C CA . LEU A 1 297 ? 18.945 -13.670 17.930 1.00 73.81 297 LEU A CA 1
ATOM 2370 C C . LEU A 1 297 ? 19.116 -13.617 19.459 1.00 73.81 297 LEU A C 1
ATOM 2372 O O . LEU A 1 297 ? 18.580 -14.462 20.174 1.00 73.81 297 LEU A O 1
ATOM 2376 N N . THR A 1 298 ? 19.818 -12.605 19.975 1.00 74.12 298 THR A N 1
ATOM 2377 C CA . THR A 1 298 ? 20.106 -12.460 21.412 1.00 74.12 298 THR A CA 1
ATOM 2378 C C . THR A 1 298 ? 18.847 -12.215 22.246 1.00 74.12 298 THR A C 1
ATOM 2380 O O . THR A 1 298 ? 18.716 -12.775 23.335 1.00 74.12 298 THR A O 1
ATOM 2383 N N . MET A 1 299 ? 17.897 -11.414 21.752 1.00 83.44 299 MET A N 1
ATOM 2384 C CA . MET A 1 299 ? 16.636 -11.175 22.461 1.00 83.44 299 MET A CA 1
ATOM 2385 C C . MET A 1 299 ? 15.649 -12.327 22.253 1.00 83.44 299 MET A C 1
ATOM 2387 O O . MET A 1 299 ? 14.958 -12.700 23.196 1.00 83.44 299 MET A O 1
ATOM 2391 N N . ALA A 1 300 ? 15.631 -12.954 21.071 1.00 83.50 300 ALA A N 1
ATOM 2392 C CA . ALA A 1 300 ? 14.857 -14.168 20.831 1.00 83.50 300 ALA A CA 1
ATOM 2393 C C . ALA A 1 300 ? 15.256 -15.282 21.811 1.00 83.50 300 ALA A C 1
ATOM 2395 O O . ALA A 1 300 ? 14.384 -15.804 22.498 1.00 83.50 300 ALA A O 1
ATOM 2396 N N . LYS A 1 301 ? 16.560 -15.554 21.983 1.00 84.12 301 LYS A N 1
ATOM 2397 C CA . LYS A 1 301 ? 17.088 -16.477 23.008 1.00 84.12 301 LYS A CA 1
ATOM 2398 C C . LYS A 1 301 ? 16.566 -16.157 24.417 1.00 84.12 301 LYS A C 1
ATOM 2400 O O . LYS A 1 301 ? 16.101 -17.057 25.111 1.00 84.12 301 LYS A O 1
ATOM 2405 N N . LYS A 1 302 ? 16.582 -14.881 24.828 1.00 86.31 302 LYS A N 1
ATOM 2406 C CA . LYS A 1 302 ? 16.097 -14.439 26.154 1.00 86.31 302 LYS A CA 1
ATOM 2407 C C . LYS A 1 302 ? 14.578 -14.579 26.326 1.00 86.31 302 LYS A C 1
ATOM 2409 O O . LYS A 1 302 ? 14.130 -15.031 27.374 1.00 86.31 302 LYS A O 1
ATOM 2414 N N . LEU A 1 303 ? 13.788 -14.207 25.318 1.00 88.88 303 LEU A N 1
ATOM 2415 C CA . LEU A 1 303 ? 12.322 -14.295 25.356 1.00 88.88 303 LEU A CA 1
ATOM 2416 C C . LEU A 1 303 ? 11.820 -15.738 25.299 1.00 88.88 303 LEU A C 1
ATOM 2418 O O . LEU A 1 303 ? 10.863 -16.071 25.993 1.00 88.88 303 LEU A O 1
ATOM 2422 N N . LEU A 1 304 ? 12.460 -16.568 24.472 1.00 88.56 304 LEU A N 1
ATOM 2423 C CA . LEU A 1 304 ? 12.107 -17.968 24.243 1.00 88.56 304 LEU A CA 1
ATOM 2424 C C . LEU A 1 304 ? 12.653 -18.908 25.322 1.00 88.56 304 LEU A C 1
ATOM 2426 O O . LEU A 1 304 ? 12.130 -20.009 25.451 1.00 88.56 304 LEU A O 1
ATOM 2430 N N . LYS A 1 305 ? 13.673 -18.494 26.088 1.00 85.56 305 LYS A N 1
ATOM 2431 C CA . LYS A 1 305 ? 14.420 -19.290 27.090 1.00 85.56 305 LYS A CA 1
ATOM 2432 C C . LYS A 1 305 ? 15.205 -20.494 26.538 1.00 85.56 305 LYS A C 1
ATOM 2434 O O . LYS A 1 305 ? 15.906 -21.157 27.293 1.00 85.56 305 LYS A O 1
ATOM 2439 N N . HIS A 1 306 ? 15.103 -20.769 25.242 1.00 80.50 306 HIS A N 1
ATOM 2440 C CA . HIS A 1 306 ? 15.763 -21.859 24.524 1.00 80.50 306 HIS A CA 1
ATOM 2441 C C . HIS A 1 306 ? 15.890 -21.473 23.042 1.00 80.50 306 HIS A C 1
ATOM 2443 O O . HIS A 1 306 ? 15.197 -20.558 22.586 1.00 80.50 306 HIS A O 1
ATOM 2449 N N . TRP A 1 307 ? 16.795 -22.112 22.291 1.00 76.69 307 TRP A N 1
ATOM 2450 C CA . TRP A 1 307 ? 17.013 -21.772 20.883 1.00 76.69 307 TRP A CA 1
ATOM 2451 C C . TRP A 1 307 ? 17.712 -22.868 20.059 1.00 76.69 307 TRP A C 1
ATOM 2453 O O . TRP A 1 307 ? 18.786 -23.304 20.475 1.00 76.69 307 TRP A O 1
ATOM 2463 N N . PRO A 1 308 ? 17.230 -23.165 18.833 1.00 76.12 308 PRO A N 1
ATOM 2464 C CA . PRO A 1 308 ? 15.876 -22.893 18.333 1.00 76.12 308 PRO A CA 1
ATOM 2465 C C . PRO A 1 308 ? 14.867 -23.837 19.009 1.00 76.12 308 PRO A C 1
ATOM 2467 O O . PRO A 1 308 ? 15.256 -24.867 19.549 1.00 76.12 308 PRO A O 1
ATOM 2470 N N . TYR A 1 309 ? 13.564 -23.550 18.957 1.00 78.81 309 TYR A N 1
ATOM 2471 C CA . TYR A 1 309 ? 12.587 -24.586 19.301 1.00 78.81 309 TYR A CA 1
ATOM 2472 C C . TYR A 1 309 ? 12.441 -25.588 18.160 1.00 78.81 309 TYR A C 1
ATOM 2474 O O . TYR A 1 309 ? 11.862 -25.272 17.120 1.00 78.81 309 TYR A O 1
ATOM 2482 N N . VAL A 1 310 ? 12.937 -26.803 18.397 1.00 72.62 310 VAL A N 1
ATOM 2483 C CA . VAL A 1 310 ? 12.781 -27.951 17.492 1.00 72.62 310 VAL A CA 1
ATOM 2484 C C . VAL A 1 310 ? 11.554 -28.809 17.823 1.00 72.62 310 VAL A C 1
ATOM 2486 O O . VAL A 1 310 ? 10.988 -29.432 16.934 1.00 72.62 310 VAL A O 1
ATOM 2489 N N . TYR A 1 311 ? 11.094 -28.800 19.081 1.00 75.50 311 TYR A N 1
ATOM 2490 C CA . TYR A 1 311 ? 10.019 -29.673 19.563 1.00 75.50 311 TYR A CA 1
ATOM 2491 C C . TYR A 1 311 ? 9.021 -28.920 20.464 1.00 75.50 311 TYR A C 1
ATOM 2493 O O . TYR A 1 311 ? 9.408 -28.083 21.283 1.00 75.50 311 TYR A O 1
ATOM 2501 N N . CYS A 1 312 ? 7.719 -29.189 20.301 1.00 80.06 312 CYS A N 1
ATOM 2502 C CA . CYS A 1 312 ? 6.642 -28.440 20.973 1.00 80.06 312 CYS A CA 1
ATOM 2503 C C . CYS A 1 312 ? 6.557 -28.664 22.503 1.00 80.06 312 CYS A C 1
ATOM 2505 O O . CYS A 1 312 ? 6.350 -27.684 23.224 1.00 80.06 312 CYS A O 1
ATOM 2507 N N . PRO A 1 313 ? 6.746 -29.884 23.045 1.00 80.94 313 PRO A N 1
ATOM 2508 C CA . PRO A 1 313 ? 6.778 -30.128 24.490 1.00 80.94 313 PRO A CA 1
ATOM 2509 C C . PRO A 1 313 ? 7.878 -29.360 25.229 1.00 80.94 313 PRO A C 1
ATOM 2511 O O . PRO A 1 313 ? 7.628 -28.869 26.327 1.00 80.94 313 PRO A O 1
ATOM 2514 N N . THR A 1 314 ? 9.046 -29.159 24.608 1.00 76.56 314 THR A N 1
ATOM 2515 C CA . THR A 1 314 ? 10.139 -28.330 25.153 1.00 76.56 314 THR A CA 1
ATOM 2516 C C . THR A 1 314 ? 9.708 -26.873 25.342 1.00 76.56 314 THR A C 1
ATOM 2518 O O . THR A 1 314 ? 10.103 -26.222 26.305 1.00 76.56 314 THR A O 1
ATOM 2521 N N . LEU A 1 315 ? 8.841 -26.356 24.465 1.00 72.81 315 LEU A N 1
ATOM 2522 C CA . LEU A 1 315 ? 8.224 -25.036 24.637 1.00 72.81 315 LEU A CA 1
ATOM 2523 C C . LEU A 1 315 ? 7.231 -25.056 25.812 1.00 72.81 315 LEU A C 1
ATOM 2525 O O . LEU A 1 315 ? 7.188 -24.132 26.623 1.00 72.81 315 LEU A O 1
ATOM 2529 N N . GLY A 1 316 ? 6.483 -26.150 25.967 1.00 74.38 316 GLY A N 1
ATOM 2530 C CA . GLY A 1 316 ? 5.550 -26.344 27.075 1.00 74.38 316 GLY A CA 1
ATOM 2531 C C . GLY A 1 316 ? 6.176 -26.542 28.456 1.00 74.38 316 GLY A C 1
ATOM 2532 O O . GLY A 1 316 ? 5.509 -26.242 29.448 1.00 74.38 316 GLY A O 1
ATOM 2533 N N . SER A 1 317 ? 7.422 -27.001 28.578 1.00 82.44 317 SER A N 1
ATOM 2534 C CA . SER A 1 317 ? 8.097 -27.135 29.879 1.00 82.44 317 SER A CA 1
ATOM 2535 C C . SER A 1 317 ? 8.667 -25.805 30.386 1.00 82.44 317 SER A C 1
ATOM 2537 O O . SER A 1 317 ? 8.536 -25.499 31.569 1.00 82.44 317 SER A O 1
ATOM 2539 N N . LEU A 1 318 ? 9.219 -24.974 29.497 1.00 79.75 318 LEU A N 1
ATOM 2540 C CA . LEU A 1 318 ? 9.984 -23.773 29.860 1.00 79.75 318 LEU A CA 1
ATOM 2541 C C . LEU A 1 318 ? 9.137 -22.552 30.266 1.00 79.75 318 LEU A C 1
ATOM 2543 O O . LEU A 1 318 ? 9.670 -21.583 30.817 1.00 79.75 318 LEU A O 1
ATOM 2547 N N . PHE A 1 319 ? 7.823 -22.565 30.035 1.00 83.31 319 PHE A N 1
ATOM 2548 C CA . PHE A 1 319 ? 6.925 -21.447 30.345 1.00 83.31 319 PHE A CA 1
ATOM 2549 C C . PHE A 1 319 ? 5.835 -21.786 31.367 1.00 83.31 319 PHE A C 1
ATOM 2551 O O . PHE A 1 319 ? 5.328 -22.909 31.449 1.00 83.31 319 PHE A O 1
ATOM 2558 N N . THR A 1 320 ? 5.391 -20.745 32.080 1.00 86.00 320 THR A N 1
ATOM 2559 C CA . THR A 1 320 ? 4.108 -20.738 32.787 1.00 86.00 320 THR A CA 1
ATOM 2560 C C . THR A 1 320 ? 2.993 -21.013 31.778 1.00 86.00 320 THR A C 1
ATOM 2562 O O . THR A 1 320 ? 2.844 -20.295 30.787 1.00 86.00 320 THR A O 1
ATOM 2565 N N . LYS A 1 321 ? 2.231 -22.080 32.017 1.00 92.12 321 LYS A N 1
ATOM 2566 C CA . LYS A 1 321 ? 1.177 -22.574 31.125 1.00 92.12 321 LYS A CA 1
ATOM 2567 C C . LYS A 1 321 ? -0.168 -21.956 31.517 1.00 92.12 321 LYS A C 1
ATOM 2569 O O . LYS A 1 321 ? -0.887 -22.516 32.338 1.00 92.12 321 LYS A O 1
ATOM 2574 N N . ASN A 1 322 ? -0.508 -20.801 30.944 1.00 93.50 322 ASN A N 1
ATOM 2575 C CA . ASN A 1 322 ? -1.808 -20.161 31.167 1.00 93.50 322 ASN A CA 1
ATOM 2576 C C . ASN A 1 322 ? -2.935 -21.013 30.547 1.00 93.50 322 ASN A C 1
ATOM 2578 O O . ASN A 1 322 ? -2.758 -21.601 29.477 1.00 93.50 322 ASN A O 1
ATOM 2582 N N . ALA A 1 323 ? -4.108 -21.032 31.187 1.00 92.44 323 ALA A N 1
ATOM 2583 C CA . ALA A 1 323 ? -5.312 -21.684 30.659 1.00 92.44 323 ALA A CA 1
ATOM 2584 C C . ALA A 1 323 ? -6.087 -20.823 29.641 1.00 92.44 323 ALA A C 1
ATOM 2586 O O . ALA A 1 323 ? -6.788 -21.370 28.795 1.00 92.44 323 ALA A O 1
ATOM 2587 N N . ASN A 1 324 ? -5.945 -19.494 29.705 1.00 94.31 324 ASN A N 1
ATOM 2588 C CA . ASN A 1 324 ? -6.645 -18.537 28.844 1.00 94.31 324 ASN A CA 1
ATOM 2589 C C . ASN A 1 324 ? -5.659 -17.769 27.944 1.00 94.31 324 ASN A C 1
ATOM 2591 O O . ASN A 1 324 ? -4.591 -17.388 28.435 1.00 94.31 324 ASN A O 1
ATOM 2595 N N . PRO A 1 325 ? -6.008 -17.516 26.667 1.00 96.88 325 PRO A N 1
ATOM 2596 C CA . PRO A 1 325 ? -5.134 -16.845 25.710 1.00 96.88 325 PRO A CA 1
ATOM 2597 C C . PRO A 1 325 ? -5.027 -15.337 25.951 1.00 96.88 325 PRO A C 1
ATOM 2599 O O . PRO A 1 325 ? -6.016 -14.663 26.244 1.00 96.88 325 PRO A O 1
ATOM 2602 N N . LYS A 1 326 ? -3.836 -14.786 25.707 1.00 94.69 326 LYS A N 1
ATOM 2603 C CA . LYS A 1 326 ? -3.559 -13.350 25.567 1.00 94.69 326 LYS A CA 1
ATOM 2604 C C . LYS A 1 326 ? -2.927 -13.084 24.199 1.00 94.69 326 LYS A C 1
ATOM 2606 O O . LYS A 1 326 ? -2.293 -13.953 23.602 1.00 94.69 326 LYS A O 1
ATOM 2611 N N . VAL A 1 327 ? -3.092 -11.869 23.678 1.00 88.75 327 VAL A N 1
ATOM 2612 C CA . VAL A 1 327 ? -2.443 -11.465 22.419 1.00 88.75 327 VAL A CA 1
ATOM 2613 C C . VAL A 1 327 ? -0.926 -11.421 22.628 1.00 88.75 327 VAL A C 1
ATOM 2615 O O . VAL A 1 327 ? -0.452 -10.807 23.580 1.00 88.75 327 VAL A O 1
ATOM 2618 N N . GLY A 1 328 ? -0.175 -12.088 21.751 1.00 86.81 328 GLY A N 1
ATOM 2619 C CA . GLY A 1 328 ? 1.271 -12.273 21.883 1.00 86.81 328 GLY A CA 1
ATOM 2620 C C . GLY A 1 328 ? 1.700 -13.533 22.641 1.00 86.81 328 GLY A C 1
ATOM 2621 O O . GLY A 1 328 ? 2.903 -13.789 22.712 1.00 86.81 328 GLY A O 1
ATOM 2622 N N . ASP A 1 329 ? 0.776 -14.338 23.175 1.00 97.25 329 ASP A N 1
ATOM 2623 C CA . ASP A 1 329 ? 1.127 -15.665 23.691 1.00 97.25 329 ASP A CA 1
ATOM 2624 C C . ASP A 1 329 ? 1.564 -16.602 22.556 1.00 97.25 329 ASP A C 1
ATOM 2626 O O . ASP A 1 329 ? 1.055 -16.547 21.432 1.00 97.25 329 ASP A O 1
ATOM 2630 N N . ILE A 1 330 ? 2.465 -17.525 22.882 1.00 97.00 330 ILE A N 1
ATOM 2631 C CA . ILE A 1 330 ? 2.703 -18.721 22.079 1.00 97.00 330 ILE A CA 1
ATOM 2632 C C . ILE A 1 330 ? 1.672 -19.765 22.524 1.00 97.00 330 ILE A C 1
ATOM 2634 O O . ILE A 1 330 ? 1.660 -20.167 23.688 1.00 97.00 330 ILE A O 1
ATOM 2638 N N . VAL A 1 331 ? 0.790 -20.201 21.624 1.00 97.00 331 VAL A N 1
ATOM 2639 C CA . VAL A 1 331 ? -0.126 -21.316 21.903 1.00 97.00 331 VAL A CA 1
ATOM 2640 C C . VAL A 1 331 ? 0.598 -22.644 21.698 1.00 97.00 331 VAL A C 1
ATOM 2642 O O . VAL A 1 331 ? 1.340 -22.813 20.729 1.00 97.00 331 VAL A O 1
ATOM 2645 N N . ILE A 1 332 ? 0.360 -23.593 22.600 1.00 94.69 332 ILE A N 1
ATOM 2646 C CA . ILE A 1 332 ? 0.790 -24.987 22.481 1.00 94.69 332 ILE A CA 1
ATOM 2647 C C . ILE A 1 332 ? -0.438 -25.895 22.512 1.00 94.69 332 ILE A C 1
ATOM 2649 O O . ILE A 1 332 ? -1.126 -26.042 23.526 1.00 94.69 332 ILE A O 1
ATOM 2653 N N . PHE A 1 333 ? -0.734 -26.478 21.355 1.00 94.62 333 PHE A N 1
ATOM 2654 C CA . PHE A 1 333 ? -1.906 -27.311 21.141 1.00 94.62 333 PHE A CA 1
ATOM 2655 C C . PHE A 1 333 ? -1.655 -28.723 21.654 1.00 94.62 333 PHE A C 1
ATOM 2657 O O . PHE A 1 333 ? -0.718 -29.401 21.220 1.00 94.62 333 PHE A O 1
ATOM 2664 N N . TYR A 1 334 ? -2.509 -29.162 22.571 1.00 90.12 334 TYR A N 1
ATOM 2665 C CA . TYR A 1 334 ? -2.445 -30.489 23.169 1.00 90.12 334 TYR A CA 1
ATOM 2666 C C . TYR A 1 334 ? -3.268 -31.488 22.347 1.00 90.12 334 TYR A C 1
ATOM 2668 O O . TYR A 1 334 ? -4.407 -31.198 21.981 1.00 90.12 334 TYR A O 1
ATOM 2676 N N . ARG A 1 335 ? -2.698 -32.656 22.035 1.00 83.50 335 ARG A N 1
ATOM 2677 C CA . ARG A 1 335 ? -3.377 -33.745 21.319 1.00 83.50 335 ARG A CA 1
ATOM 2678 C C . ARG A 1 335 ? -2.707 -35.083 21.628 1.00 83.50 335 ARG A C 1
ATOM 2680 O O . ARG A 1 335 ? -1.509 -35.232 21.409 1.00 83.50 335 ARG A O 1
ATOM 2687 N N . SER A 1 336 ? -3.495 -36.071 22.056 1.00 82.44 336 SER A N 1
ATOM 2688 C CA . SER A 1 336 ? -3.037 -37.451 22.298 1.00 82.44 336 SER A CA 1
ATOM 2689 C C . SER A 1 336 ? -1.798 -37.506 23.207 1.00 82.44 336 SER A C 1
ATOM 2691 O O . SER A 1 336 ? -0.685 -37.785 22.753 1.00 82.44 336 SER A O 1
ATOM 2693 N N . GLY A 1 337 ? -2.001 -37.154 24.481 1.00 83.50 337 GLY A N 1
ATOM 2694 C CA . GLY A 1 337 ? -0.992 -37.187 25.548 1.00 83.50 337 GLY A CA 1
ATOM 2695 C C . GLY A 1 337 ? -0.037 -35.986 25.612 1.00 83.50 337 GLY A C 1
ATOM 2696 O O . GLY A 1 337 ? 0.521 -35.718 26.672 1.00 83.50 337 GLY A O 1
ATOM 2697 N N . GLU A 1 338 ? 0.132 -35.229 24.524 1.00 87.94 338 GLU A N 1
ATOM 2698 C CA . GLU A 1 338 ? 1.312 -34.373 24.338 1.00 87.94 338 GLU A CA 1
ATOM 2699 C C . GLU A 1 338 ? 1.001 -33.044 23.617 1.00 87.94 338 GLU A C 1
ATOM 2701 O O . GLU A 1 338 ? -0.015 -32.907 22.933 1.00 87.94 338 GLU A O 1
ATOM 2706 N N . PHE A 1 339 ? 1.887 -32.046 23.732 1.00 89.75 339 PHE A N 1
ATOM 2707 C CA . PHE A 1 339 ? 1.825 -30.829 22.911 1.00 89.75 339 PHE A CA 1
ATOM 2708 C C . PHE A 1 339 ? 2.399 -31.100 21.514 1.00 89.75 339 PHE A C 1
ATOM 2710 O O . PHE A 1 339 ? 3.598 -31.320 21.382 1.00 89.75 339 PHE A O 1
ATOM 2717 N N . ARG A 1 340 ? 1.569 -31.064 20.462 1.00 87.44 340 ARG A N 1
ATOM 2718 C CA . ARG A 1 340 ? 1.956 -31.504 19.100 1.00 87.44 340 ARG A CA 1
ATOM 2719 C C . ARG A 1 340 ? 1.988 -30.407 18.034 1.00 87.44 340 ARG A C 1
ATOM 2721 O O . ARG A 1 340 ? 2.380 -30.675 16.902 1.00 87.44 340 ARG A O 1
ATOM 2728 N N . HIS A 1 341 ? 1.560 -29.189 18.355 1.00 93.88 341 HIS A N 1
ATOM 2729 C CA . HIS A 1 341 ? 1.585 -28.067 17.414 1.00 93.88 341 HIS A CA 1
ATOM 2730 C C . HIS A 1 341 ? 1.689 -26.728 18.150 1.00 93.88 341 HIS A C 1
ATOM 2732 O O . HIS A 1 341 ? 1.295 -26.628 19.315 1.00 93.88 341 HIS A O 1
ATOM 2738 N N . THR A 1 342 ? 2.187 -25.687 17.479 1.00 95.25 342 THR A N 1
ATOM 2739 C CA . THR A 1 342 ? 2.364 -24.360 18.083 1.00 95.25 342 THR A CA 1
ATOM 2740 C C . THR A 1 342 ? 2.205 -23.217 17.078 1.00 95.25 342 THR A C 1
ATOM 2742 O O . THR A 1 342 ? 2.403 -23.389 15.876 1.00 95.25 342 THR A O 1
ATOM 2745 N N . GLY A 1 343 ? 1.840 -22.040 17.586 1.00 96.56 343 GLY A N 1
ATOM 2746 C CA . GLY A 1 343 ? 1.682 -20.811 16.816 1.00 96.56 343 GLY A CA 1
ATOM 2747 C C . GLY A 1 343 ? 1.613 -19.572 17.710 1.00 96.56 343 GLY A C 1
ATOM 2748 O O . GLY A 1 343 ? 1.687 -19.661 18.935 1.00 96.56 343 GLY A O 1
ATOM 2749 N N . LEU A 1 344 ? 1.455 -18.402 17.096 1.00 97.81 344 LEU A N 1
ATOM 2750 C CA . LEU A 1 344 ? 1.367 -17.105 17.776 1.00 97.81 344 LEU A CA 1
ATOM 2751 C C . LEU A 1 344 ? -0.085 -16.634 17.877 1.00 97.81 344 LEU A C 1
ATOM 2753 O O . LEU A 1 344 ? -0.760 -16.523 16.854 1.00 97.81 344 LEU A O 1
ATOM 2757 N N . VAL A 1 345 ? -0.561 -16.314 19.084 1.00 97.38 345 VAL A N 1
ATOM 2758 C CA . VAL A 1 345 ? -1.904 -15.757 19.313 1.00 97.38 345 VAL A CA 1
ATOM 2759 C C . VAL A 1 345 ? -1.940 -14.293 18.872 1.00 97.38 345 VAL A C 1
ATOM 2761 O O . VAL A 1 345 ? -1.254 -13.438 19.430 1.00 97.38 345 VAL A O 1
ATOM 2764 N N . THR A 1 346 ? -2.769 -13.988 17.874 1.00 90.69 346 THR A N 1
ATOM 2765 C CA . THR A 1 346 ? -2.847 -12.661 17.238 1.00 90.69 346 THR A CA 1
ATOM 2766 C C . THR A 1 346 ? -4.065 -11.839 17.651 1.00 90.69 346 THR A C 1
ATOM 2768 O O . THR A 1 346 ? -4.056 -10.619 17.498 1.00 90.69 346 THR A O 1
ATOM 2771 N N . LYS A 1 347 ? -5.117 -12.481 18.174 1.00 86.38 347 LYS A N 1
ATOM 2772 C CA . LYS A 1 347 ? -6.336 -11.824 18.671 1.00 86.38 347 LYS A CA 1
ATOM 2773 C C . LYS A 1 347 ? -7.077 -12.730 19.653 1.00 86.38 347 LYS A C 1
ATOM 2775 O O . LYS A 1 347 ? -7.046 -13.948 19.505 1.00 86.38 347 LYS A O 1
ATOM 2780 N N . VAL A 1 348 ? -7.806 -12.129 20.590 1.00 86.12 348 VAL A N 1
ATOM 2781 C CA . VAL A 1 348 ? -8.750 -12.799 21.502 1.00 86.12 348 VAL A CA 1
ATOM 2782 C C . VAL A 1 348 ? -10.060 -11.995 21.528 1.00 86.12 348 VAL A C 1
ATOM 2784 O O . VAL A 1 348 ? -10.029 -10.771 21.394 1.00 86.12 348 VAL A O 1
ATOM 2787 N N . ARG A 1 349 ? -11.215 -12.663 21.637 1.00 83.06 349 ARG A N 1
ATOM 2788 C CA . ARG A 1 349 ? -12.546 -12.055 21.824 1.00 83.06 349 ARG A CA 1
ATOM 2789 C C . ARG A 1 349 ? -13.464 -13.060 22.530 1.00 83.06 349 ARG A C 1
ATOM 2791 O O . ARG A 1 349 ? -14.050 -13.924 21.877 1.00 83.06 349 ARG A O 1
ATOM 2798 N N . GLY A 1 350 ? -13.597 -12.927 23.850 1.00 92.25 350 GLY A N 1
ATOM 2799 C CA . GLY A 1 350 ? -14.236 -13.952 24.681 1.00 92.25 350 GLY A CA 1
ATOM 2800 C C . GLY A 1 350 ? -13.494 -15.285 24.554 1.00 92.25 350 GLY A C 1
ATOM 2801 O O . GLY A 1 350 ? -12.272 -15.298 24.428 1.00 92.25 350 GLY A O 1
ATOM 2802 N N . ASP A 1 351 ? -14.237 -16.388 24.500 1.00 93.62 351 ASP A N 1
ATOM 2803 C CA . ASP A 1 351 ? -13.694 -17.742 24.306 1.00 93.62 351 ASP A CA 1
ATOM 2804 C C . ASP A 1 351 ? -12.970 -17.952 22.955 1.00 93.62 351 ASP A C 1
ATOM 2806 O O . ASP A 1 351 ? -12.185 -18.889 22.800 1.00 93.62 351 ASP A O 1
ATOM 2810 N N . LYS A 1 352 ? -13.202 -17.086 21.955 1.00 95.31 352 LYS A N 1
ATOM 2811 C CA . LYS A 1 352 ? -12.583 -17.229 20.632 1.00 95.31 352 LYS A CA 1
ATOM 2812 C C . LYS A 1 352 ? -11.222 -16.539 20.562 1.00 95.31 352 LYS A C 1
ATOM 2814 O O . LYS A 1 352 ? -11.110 -15.345 20.840 1.00 95.31 352 LYS A O 1
ATOM 2819 N N . PHE A 1 353 ? -10.208 -17.254 20.080 1.00 96.44 353 PHE A N 1
ATOM 2820 C CA . PHE A 1 353 ? -8.889 -16.702 19.769 1.00 96.44 353 PHE A CA 1
ATOM 2821 C C . PHE A 1 353 ? -8.464 -16.994 18.325 1.00 96.44 353 PHE A C 1
ATOM 2823 O O . PHE A 1 353 ? -8.990 -17.893 17.667 1.00 96.44 353 PHE A O 1
ATOM 2830 N N . TRP A 1 354 ? -7.522 -16.196 17.823 1.00 97.38 354 TRP A N 1
ATOM 2831 C CA . TRP A 1 354 ? -6.944 -16.298 16.484 1.00 97.38 354 TRP A CA 1
ATOM 2832 C C . TRP A 1 354 ? -5.437 -16.474 16.574 1.00 97.38 354 TRP A C 1
ATOM 2834 O O . TRP A 1 354 ? -4.787 -15.930 17.468 1.00 97.38 354 TRP A O 1
ATOM 2844 N N . THR A 1 355 ? -4.884 -17.199 15.612 1.00 98.00 355 THR A N 1
ATOM 2845 C CA . THR A 1 355 ? -3.484 -17.617 15.584 1.00 98.00 355 THR A CA 1
ATOM 2846 C C . THR A 1 355 ? -2.859 -17.384 14.218 1.00 98.00 355 THR A C 1
ATOM 2848 O O . THR A 1 355 ? -3.560 -17.229 13.214 1.00 98.00 355 THR A O 1
ATOM 2851 N N . ILE A 1 356 ? -1.529 -17.392 14.179 1.00 96.75 356 ILE A N 1
ATOM 2852 C CA . ILE A 1 356 ? -0.771 -17.726 12.975 1.00 96.75 356 ILE A CA 1
ATOM 2853 C C . ILE A 1 356 ? 0.146 -18.892 13.320 1.00 96.75 356 ILE A C 1
ATOM 2855 O O . ILE A 1 356 ? 0.899 -18.841 14.293 1.00 96.75 356 ILE A O 1
ATOM 2859 N N . GLU A 1 357 ? 0.046 -19.942 12.522 1.00 96.94 357 GLU A N 1
ATOM 2860 C CA . GLU A 1 357 ? 0.706 -21.231 12.710 1.00 96.94 357 GLU A CA 1
ATOM 2861 C C . GLU A 1 357 ? 1.566 -21.533 11.481 1.00 96.94 357 GLU A C 1
ATOM 2863 O O . GLU A 1 357 ? 1.143 -21.269 10.352 1.00 96.94 357 GLU A O 1
ATOM 2868 N N . GLY A 1 358 ? 2.761 -22.082 11.707 1.00 94.56 358 GLY A N 1
ATOM 2869 C CA . GLY A 1 358 ? 3.609 -22.667 10.667 1.00 94.56 358 GLY A CA 1
ATOM 2870 C C . GLY A 1 358 ? 3.438 -24.184 10.620 1.00 94.56 358 GLY A C 1
ATOM 2871 O O . GLY A 1 358 ? 2.977 -24.785 11.585 1.00 94.56 358 GLY A O 1
ATOM 2872 N N . ASN A 1 359 ? 3.816 -24.804 9.508 1.00 94.19 359 ASN A N 1
ATOM 2873 C CA . ASN A 1 359 ? 3.546 -26.203 9.176 1.00 94.19 359 ASN A CA 1
ATOM 2874 C C . ASN A 1 359 ? 2.094 -26.666 9.429 1.00 94.19 359 ASN A C 1
ATOM 2876 O O . ASN A 1 359 ? 1.829 -27.695 10.060 1.00 94.19 359 ASN A O 1
ATOM 2880 N N . THR A 1 360 ? 1.138 -25.878 8.943 1.00 93.12 360 THR A N 1
ATOM 2881 C CA . THR A 1 360 ? -0.298 -26.153 9.029 1.00 93.12 360 THR A CA 1
ATOM 2882 C C . THR A 1 360 ? -0.992 -25.821 7.705 1.00 93.12 360 THR A C 1
ATOM 2884 O O . THR A 1 360 ? -0.367 -25.299 6.784 1.00 93.12 360 THR A O 1
ATOM 2887 N N . SER A 1 361 ? -2.291 -26.101 7.603 1.00 89.19 361 SER A N 1
ATOM 2888 C CA . SER A 1 361 ? -3.119 -25.718 6.455 1.00 89.19 361 SER A CA 1
ATOM 2889 C C . SER A 1 361 ? -4.274 -24.803 6.876 1.00 89.19 361 SER A C 1
ATOM 2891 O O . SER A 1 361 ? -4.537 -24.606 8.063 1.00 89.19 361 SER A O 1
ATOM 2893 N N . GLY A 1 362 ? -4.998 -24.251 5.898 1.00 79.12 362 GLY A N 1
ATOM 2894 C CA . GLY A 1 362 ? -6.194 -23.433 6.135 1.00 79.12 362 GLY A CA 1
ATOM 2895 C C . GLY A 1 362 ? -7.423 -24.214 6.625 1.00 79.12 362 GLY A C 1
ATOM 2896 O O . GLY A 1 362 ? -8.490 -23.621 6.772 1.00 79.12 362 GLY A O 1
ATOM 2897 N N . ALA A 1 363 ? -7.305 -25.526 6.852 1.00 83.69 363 ALA A N 1
ATOM 2898 C CA . ALA A 1 363 ? -8.394 -26.349 7.363 1.00 83.69 363 ALA A CA 1
ATOM 2899 C C . ALA A 1 363 ? -8.717 -26.038 8.838 1.00 83.69 363 ALA A C 1
ATOM 2901 O O . ALA A 1 363 ? -7.878 -25.578 9.617 1.00 83.69 363 ALA A O 1
ATOM 2902 N N . SER A 1 364 ? -9.964 -26.299 9.229 1.00 81.12 364 SER A N 1
ATOM 2903 C CA . SER A 1 364 ? -10.448 -26.115 10.598 1.00 81.12 364 SER A CA 1
ATOM 2904 C C . SER A 1 364 ? -9.854 -27.146 11.560 1.00 81.12 364 SER A C 1
ATOM 2906 O O . SER A 1 364 ? -9.870 -28.339 11.268 1.00 81.12 364 SER A O 1
ATOM 2908 N N . GLY A 1 365 ? -9.434 -26.700 12.746 1.00 85.62 365 GLY A N 1
ATOM 2909 C CA . GLY A 1 365 ? -8.865 -27.566 13.782 1.00 85.62 365 GLY A CA 1
ATOM 2910 C C . GLY A 1 365 ? -7.334 -27.602 13.782 1.00 85.62 365 GLY A C 1
ATOM 2911 O O . GLY A 1 365 ? -6.662 -26.899 13.022 1.00 85.62 365 GLY A O 1
ATOM 2912 N N . ILE A 1 366 ? -6.770 -28.379 14.708 1.00 85.94 366 ILE A N 1
ATOM 2913 C CA . ILE A 1 366 ? -5.317 -28.515 14.858 1.00 85.94 366 ILE A CA 1
ATOM 2914 C C . ILE A 1 366 ? -4.809 -29.433 13.743 1.00 85.94 366 ILE A C 1
ATOM 2916 O O . ILE A 1 366 ? -5.128 -30.621 13.721 1.00 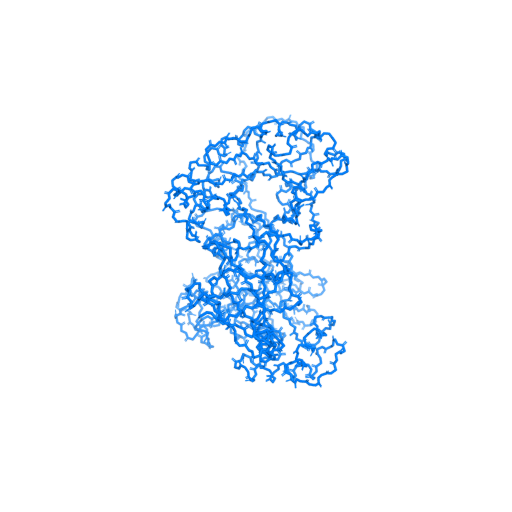85.94 366 ILE A O 1
ATOM 2920 N N . VAL A 1 367 ? -3.999 -28.884 12.837 1.00 80.75 367 VAL A N 1
ATOM 2921 C CA . VAL A 1 367 ? -3.404 -29.615 11.711 1.00 80.75 367 VAL A CA 1
ATOM 2922 C C . VAL A 1 367 ? -1.892 -29.495 11.832 1.00 80.75 367 VAL A C 1
ATOM 2924 O O . VAL A 1 367 ? -1.347 -28.409 11.645 1.00 80.75 367 VAL A O 1
ATOM 2927 N N . ALA A 1 368 ? -1.232 -30.603 12.155 1.00 68.19 368 ALA A N 1
ATOM 2928 C CA . ALA A 1 368 ? 0.216 -30.730 12.044 1.00 68.19 368 ALA A CA 1
ATOM 2929 C C . ALA A 1 368 ? 0.585 -31.227 10.636 1.00 68.19 368 ALA A C 1
ATOM 2931 O O . ALA A 1 368 ? -0.213 -31.911 9.997 1.00 68.19 368 ALA A O 1
ATOM 2932 N N . ASN A 1 369 ? 1.786 -30.879 10.177 1.00 75.31 369 ASN A N 1
ATOM 2933 C CA . ASN A 1 369 ? 2.322 -31.199 8.851 1.00 75.31 369 ASN A CA 1
ATOM 2934 C C . ASN A 1 369 ? 1.443 -30.752 7.661 1.00 75.31 369 ASN A C 1
ATOM 2936 O O . ASN A 1 369 ? 1.305 -31.458 6.665 1.00 75.31 369 ASN A O 1
ATOM 2940 N N . GLY A 1 370 ? 0.801 -29.584 7.791 1.00 78.62 370 GLY A N 1
ATOM 2941 C CA . GLY A 1 370 ? -0.168 -29.077 6.812 1.00 78.62 370 GLY A CA 1
ATOM 2942 C C . GLY A 1 370 ? 0.417 -28.291 5.630 1.00 78.62 370 GLY A C 1
ATOM 2943 O O . GLY A 1 370 ? -0.359 -27.784 4.823 1.00 78.62 370 GLY A O 1
ATOM 2944 N N . GLY A 1 371 ? 1.743 -28.165 5.518 1.00 85.75 371 GLY A N 1
ATOM 2945 C CA . GLY A 1 371 ? 2.397 -27.656 4.308 1.00 85.75 371 GLY A CA 1
ATOM 2946 C C . GLY A 1 371 ? 2.609 -26.141 4.207 1.00 85.75 371 GLY A C 1
ATOM 2947 O O . GLY A 1 371 ? 3.215 -25.689 3.235 1.00 85.75 371 GLY A O 1
ATOM 2948 N N . GLY A 1 372 ? 2.138 -25.317 5.153 1.00 92.25 372 GLY A N 1
ATOM 2949 C CA . GLY A 1 372 ? 2.267 -23.859 5.031 1.00 92.25 372 GLY A CA 1
ATOM 2950 C C . GLY A 1 372 ? 2.061 -23.025 6.299 1.00 92.25 372 GLY A C 1
ATOM 2951 O O . GLY A 1 372 ? 1.924 -23.541 7.408 1.00 92.25 372 GLY A O 1
ATOM 2952 N N . VAL A 1 373 ? 2.089 -21.698 6.125 1.00 96.75 373 VAL A N 1
ATOM 2953 C CA . VAL A 1 373 ? 1.760 -20.703 7.160 1.00 96.75 373 VAL A CA 1
ATOM 2954 C C . VAL A 1 373 ? 0.341 -20.196 6.942 1.00 96.75 373 VAL A C 1
ATOM 2956 O O . VAL A 1 373 ? 0.055 -19.560 5.922 1.00 96.75 373 VAL A O 1
ATOM 2959 N N . CYS A 1 374 ? -0.541 -20.418 7.915 1.00 91.00 374 CYS A N 1
ATOM 2960 C CA . CYS A 1 374 ? -1.945 -20.007 7.843 1.00 91.00 374 CYS A CA 1
ATOM 2961 C C . CYS A 1 374 ? -2.383 -19.220 9.084 1.00 91.00 374 CYS A C 1
ATOM 2963 O O . CYS A 1 374 ? -1.914 -19.459 10.196 1.00 91.00 374 CYS A O 1
ATOM 2965 N N . ALA A 1 375 ? -3.325 -18.293 8.884 1.00 91.50 375 ALA A N 1
ATOM 2966 C CA . ALA A 1 375 ? -4.056 -17.648 9.970 1.00 91.50 375 ALA A CA 1
ATOM 2967 C C . ALA A 1 375 ? -5.311 -18.466 10.297 1.00 91.50 375 ALA A C 1
ATOM 2969 O O . ALA A 1 375 ? -6.090 -18.782 9.395 1.00 91.50 375 ALA A O 1
ATOM 2970 N N . LYS A 1 376 ? -5.502 -18.820 11.570 1.00 93.38 376 LYS A N 1
ATOM 2971 C CA . LYS A 1 376 ? -6.546 -19.756 12.026 1.00 93.38 376 LYS A CA 1
ATOM 2972 C C . LYS A 1 376 ? -7.276 -19.196 13.252 1.00 93.38 376 LYS A C 1
ATOM 2974 O O . LYS A 1 376 ? -6.940 -18.121 13.753 1.00 93.38 376 LYS A O 1
ATOM 2979 N N . SER A 1 377 ? -8.345 -19.861 13.695 1.00 95.00 377 SER A N 1
ATOM 2980 C CA . SER A 1 377 ? -9.112 -19.436 14.876 1.00 95.00 377 SER A CA 1
ATOM 2981 C C . SER A 1 377 ? -9.817 -20.597 15.561 1.00 95.00 377 SER A C 1
ATOM 2983 O O . SER A 1 377 ? -10.348 -21.472 14.876 1.00 95.00 377 SER A O 1
ATOM 2985 N N . TYR A 1 378 ? -9.900 -20.545 16.888 1.00 95.81 378 TYR A N 1
ATOM 2986 C CA . TYR A 1 378 ? -10.438 -21.610 17.732 1.00 95.81 378 TYR A CA 1
ATOM 2987 C C . TYR A 1 378 ? -11.265 -21.047 18.883 1.00 95.81 378 TYR A C 1
ATOM 2989 O O . TYR A 1 378 ? -11.153 -19.873 19.227 1.00 95.81 378 TYR A O 1
ATOM 2997 N N . TYR A 1 379 ? -12.060 -21.921 19.488 1.00 94.56 379 TYR A N 1
ATOM 2998 C CA . TYR A 1 379 ? -12.760 -21.703 20.749 1.00 94.56 379 TYR A CA 1
ATOM 2999 C C . TYR A 1 379 ? -11.959 -22.415 21.843 1.00 94.56 379 TYR A C 1
ATOM 3001 O O . TYR A 1 379 ? -11.667 -23.602 21.682 1.00 94.56 379 TYR A O 1
ATOM 3009 N N . ASN A 1 380 ? -11.554 -21.714 22.904 1.00 95.69 380 ASN A N 1
ATOM 3010 C CA . ASN A 1 380 ? -10.693 -22.279 23.950 1.00 95.69 380 ASN A CA 1
ATOM 3011 C C . ASN A 1 380 ? -11.399 -23.430 24.689 1.00 95.69 380 ASN A C 1
ATOM 3013 O O . ASN A 1 380 ? -10.821 -24.498 24.882 1.00 95.69 380 ASN A O 1
ATOM 3017 N N . SER A 1 381 ? -12.696 -23.258 24.953 1.00 94.50 381 SER A N 1
ATOM 3018 C CA . SER A 1 381 ? -13.635 -24.278 25.440 1.00 94.50 381 SER A CA 1
ATOM 3019 C C . SER A 1 381 ? -13.620 -25.595 24.649 1.00 94.50 381 SER A C 1
ATOM 3021 O O . SER A 1 381 ? -13.933 -26.646 25.202 1.00 94.50 381 SER A O 1
ATOM 3023 N N . LYS A 1 382 ? -13.237 -25.565 23.364 1.00 94.00 382 LYS A N 1
ATOM 3024 C CA . LYS A 1 382 ? -13.200 -26.733 22.467 1.00 94.00 382 LYS A CA 1
ATOM 3025 C C . LYS A 1 382 ? -11.798 -27.322 22.279 1.00 94.00 382 LYS A C 1
ATOM 3027 O O . LYS A 1 382 ? -11.626 -28.196 21.433 1.00 94.00 382 LYS A O 1
ATOM 3032 N N . LEU A 1 383 ? -10.804 -26.857 23.038 1.00 92.75 383 LEU A N 1
ATOM 3033 C CA . LEU A 1 383 ? -9.410 -27.306 22.965 1.00 92.75 383 LEU A CA 1
ATOM 3034 C C . LEU A 1 383 ? -8.873 -27.765 24.338 1.00 92.75 383 LEU A C 1
ATOM 3036 O O . LEU A 1 383 ? -7.900 -27.193 24.841 1.00 92.75 383 LEU A O 1
ATOM 3040 N N . PRO A 1 384 ? -9.461 -28.810 24.958 1.00 89.88 384 PRO A N 1
ATOM 3041 C CA . PRO A 1 384 ? -8.991 -29.330 26.240 1.00 89.88 384 PRO A CA 1
ATOM 3042 C C . PRO A 1 384 ? -7.491 -29.663 26.208 1.00 89.88 384 PRO A C 1
ATOM 3044 O O . PRO A 1 384 ? -6.927 -30.052 25.186 1.00 89.88 384 PRO A O 1
ATOM 3047 N N . GLY A 1 385 ? -6.814 -29.452 27.337 1.00 90.88 385 GLY A N 1
ATOM 3048 C CA . GLY A 1 385 ? -5.365 -29.635 27.461 1.00 90.88 385 GLY A CA 1
ATOM 3049 C C . GLY A 1 385 ? -4.502 -28.505 26.878 1.00 90.88 385 GLY A C 1
ATOM 3050 O O . GLY A 1 385 ? -3.453 -28.231 27.458 1.00 90.88 385 GLY A O 1
ATOM 3051 N N . THR A 1 386 ? -4.944 -27.775 25.844 1.00 94.38 386 THR A N 1
ATOM 3052 C CA . THR A 1 386 ? -4.189 -26.659 25.218 1.00 94.38 386 THR A CA 1
ATOM 3053 C C . THR A 1 386 ? -3.811 -25.576 26.236 1.00 94.38 386 THR A C 1
ATOM 3055 O O . THR A 1 386 ? -4.535 -25.347 27.212 1.00 94.38 386 THR A O 1
ATOM 3058 N N . LYS A 1 387 ? -2.638 -24.952 26.058 1.00 95.88 387 LYS A N 1
ATOM 3059 C CA . LYS A 1 387 ? -2.101 -23.914 26.957 1.00 95.88 387 LYS A CA 1
ATOM 3060 C C . LYS A 1 387 ? -1.474 -22.759 26.184 1.00 95.88 387 LYS A C 1
ATOM 3062 O O . LYS A 1 387 ? -1.128 -22.888 25.010 1.00 95.88 387 LYS A O 1
ATOM 3067 N N . PHE A 1 388 ? -1.307 -21.641 26.884 1.00 96.38 388 PHE A N 1
ATOM 3068 C CA . PHE A 1 388 ? -0.753 -20.404 26.346 1.00 96.38 388 PHE A CA 1
ATOM 3069 C C . PHE A 1 388 ? 0.457 -19.967 27.168 1.00 96.38 388 PHE A C 1
ATOM 3071 O O . PHE A 1 388 ? 0.392 -19.830 28.393 1.00 96.38 388 PHE A O 1
ATOM 3078 N N . CYS A 1 389 ? 1.580 -19.779 26.491 1.00 94.25 389 CYS A N 1
ATOM 3079 C CA . CYS A 1 389 ? 2.872 -19.468 27.076 1.00 94.25 389 CYS A CA 1
ATOM 3080 C C . CYS A 1 389 ? 3.204 -18.006 26.777 1.00 94.25 389 CYS A C 1
ATOM 3082 O O . CYS A 1 389 ? 3.393 -17.649 25.616 1.00 94.25 389 CYS A O 1
ATOM 3084 N N . THR A 1 390 ? 3.264 -17.164 27.812 1.00 93.19 390 THR A N 1
ATOM 3085 C CA . THR A 1 390 ? 3.504 -15.717 27.675 1.00 93.19 390 THR A CA 1
ATOM 3086 C C . THR A 1 390 ? 5.005 -15.403 27.759 1.00 93.19 390 THR A C 1
ATOM 3088 O O . THR A 1 390 ? 5.592 -15.568 28.833 1.00 93.19 390 THR A O 1
ATOM 3091 N N . PRO A 1 391 ? 5.656 -14.910 26.688 1.00 92.88 391 PRO A N 1
ATOM 3092 C CA . PRO A 1 391 ? 7.016 -14.382 26.763 1.00 92.88 391 PRO A CA 1
ATOM 3093 C C . PRO A 1 391 ? 7.076 -13.102 27.599 1.00 92.88 391 PRO A C 1
ATOM 3095 O O . PRO A 1 391 ? 6.156 -12.281 27.580 1.00 92.88 391 PRO A O 1
ATOM 3098 N N . ASN A 1 392 ? 8.190 -12.873 28.299 1.00 91.94 392 ASN A N 1
ATOM 3099 C CA . ASN A 1 392 ? 8.375 -11.640 29.067 1.00 91.94 392 ASN A CA 1
ATOM 3100 C C . ASN A 1 392 ? 8.788 -10.470 28.155 1.00 91.94 392 ASN A C 1
ATOM 3102 O O . ASN A 1 392 ? 9.927 -10.005 28.189 1.00 91.94 392 ASN A O 1
ATOM 3106 N N . TYR A 1 393 ? 7.844 -9.961 27.359 1.00 84.25 393 TYR A N 1
ATOM 3107 C CA . TYR A 1 393 ? 8.055 -8.828 26.448 1.00 84.25 393 TYR A CA 1
ATOM 3108 C C . TYR A 1 393 ? 8.557 -7.545 27.142 1.00 84.25 393 TYR A C 1
ATOM 3110 O O . TYR A 1 393 ? 9.112 -6.675 26.483 1.00 84.25 393 TYR A O 1
ATOM 3118 N N . SER A 1 394 ? 8.456 -7.446 28.475 1.00 85.50 394 SER A N 1
ATOM 3119 C CA . SER A 1 394 ? 9.070 -6.377 29.288 1.00 85.50 394 SER A CA 1
ATOM 3120 C C . SER A 1 394 ? 10.607 -6.325 29.196 1.00 85.50 394 SER A C 1
ATOM 3122 O O . SER A 1 394 ? 11.211 -5.335 29.620 1.00 85.50 394 SER A O 1
ATOM 3124 N N . LEU A 1 395 ? 11.240 -7.389 28.688 1.00 79.31 395 LEU A N 1
ATOM 3125 C CA . LEU A 1 395 ? 12.681 -7.485 28.441 1.00 79.31 395 LEU A CA 1
ATOM 3126 C C . LEU A 1 395 ? 13.104 -6.887 27.090 1.00 79.31 395 LEU A C 1
ATOM 3128 O O . LEU A 1 395 ? 14.290 -6.622 26.899 1.00 79.31 395 LEU A O 1
ATOM 3132 N N . VAL A 1 396 ? 12.168 -6.656 26.162 1.00 75.06 396 VAL A N 1
ATOM 3133 C CA . VAL A 1 396 ? 12.483 -6.077 24.851 1.00 75.06 396 VAL A CA 1
ATOM 3134 C C . VAL A 1 396 ? 12.865 -4.613 25.032 1.00 75.06 396 VAL A C 1
ATOM 3136 O O . VAL A 1 396 ? 12.049 -3.785 25.426 1.00 75.06 396 VAL A O 1
ATOM 3139 N N . ILE A 1 397 ? 14.129 -4.303 24.755 1.00 65.69 397 ILE A N 1
ATOM 3140 C CA . ILE A 1 397 ? 14.644 -2.929 24.733 1.00 65.69 397 ILE A CA 1
ATOM 3141 C C . ILE A 1 397 ? 14.485 -2.311 23.341 1.00 65.69 397 ILE A C 1
ATOM 3143 O O . ILE A 1 397 ? 14.034 -1.172 23.227 1.00 65.69 397 ILE A O 1
ATOM 3147 N N . SER A 1 398 ? 14.735 -3.098 22.292 1.00 62.81 398 SER A N 1
ATOM 3148 C CA . SER A 1 398 ? 14.595 -2.730 20.885 1.00 62.81 398 SER A CA 1
ATOM 3149 C C . SER A 1 398 ? 13.896 -3.832 20.084 1.00 62.81 398 SER A C 1
ATOM 3151 O O . SER A 1 398 ? 14.099 -5.026 20.308 1.00 62.81 398 SER A O 1
ATOM 3153 N N . ILE A 1 399 ? 13.081 -3.413 19.118 1.00 61.62 399 ILE A N 1
ATOM 3154 C CA . ILE A 1 399 ? 12.615 -4.246 18.005 1.00 61.62 399 ILE A CA 1
ATOM 3155 C C . ILE A 1 399 ? 13.656 -4.159 16.892 1.00 61.62 399 ILE A C 1
ATOM 3157 O O . ILE A 1 399 ? 14.146 -3.069 16.582 1.00 61.62 399 ILE A O 1
ATOM 3161 N N . VAL A 1 400 ? 13.948 -5.284 16.240 1.00 50.00 400 VAL A N 1
ATOM 3162 C CA . VAL A 1 400 ? 14.645 -5.265 14.952 1.00 50.00 400 VAL A CA 1
ATOM 3163 C C . VAL A 1 400 ? 13.686 -4.661 13.933 1.00 50.00 400 VAL A C 1
ATOM 3165 O O . VAL A 1 400 ? 12.788 -5.318 13.409 1.00 50.00 400 VAL A O 1
ATOM 3168 N N . SER A 1 401 ? 13.870 -3.366 13.667 1.00 41.75 401 SER A N 1
ATOM 3169 C CA . SER A 1 401 ? 13.370 -2.756 12.436 1.00 41.75 401 SER A CA 1
ATOM 3170 C C . SER A 1 401 ? 13.906 -3.590 11.276 1.00 41.75 401 SER A C 1
ATOM 3172 O O . SER A 1 401 ? 15.119 -3.721 11.161 1.00 41.75 401 SER A O 1
ATOM 3174 N N . GLY A 1 402 ? 13.020 -4.153 10.451 1.00 34.53 402 GLY A N 1
ATOM 3175 C CA . GLY A 1 402 ? 13.332 -5.107 9.375 1.00 34.53 402 GLY A CA 1
ATOM 3176 C C . GLY A 1 402 ? 14.064 -4.527 8.158 1.00 34.53 402 GLY A C 1
ATOM 3177 O O . GLY A 1 402 ? 13.730 -4.863 7.028 1.00 34.53 402 GLY A O 1
ATOM 3178 N N . ASN A 1 403 ? 15.060 -3.685 8.407 1.00 31.97 403 ASN A N 1
ATOM 3179 C CA . ASN A 1 403 ? 16.073 -3.193 7.487 1.00 31.97 403 ASN A CA 1
ATOM 3180 C C . ASN A 1 403 ? 17.448 -3.498 8.116 1.00 31.97 403 ASN A C 1
ATOM 3182 O O . ASN A 1 403 ? 17.544 -3.733 9.321 1.00 31.97 403 ASN A O 1
ATOM 3186 N N . SER A 1 404 ? 18.530 -3.259 7.378 1.00 27.41 404 SER A N 1
ATOM 3187 C CA . SER A 1 404 ? 19.683 -2.597 8.006 1.00 27.41 404 SER A CA 1
ATOM 3188 C C . SER A 1 404 ? 19.319 -1.119 8.253 1.00 27.41 404 SER A C 1
ATOM 3190 O O . SER A 1 404 ? 19.694 -0.263 7.462 1.00 27.41 404 SER A O 1
ATOM 3192 N N . SER A 1 405 ? 18.525 -0.851 9.306 1.00 25.41 405 SER A N 1
ATOM 3193 C CA . SER A 1 405 ? 17.989 0.471 9.733 1.00 25.41 405 SER A CA 1
ATOM 3194 C C . SER A 1 405 ? 16.999 1.175 8.764 1.00 25.41 405 SER A C 1
ATOM 3196 O O . SER A 1 405 ? 17.200 1.206 7.555 1.00 25.41 405 SER A O 1
ATOM 3198 N N . THR A 1 406 ? 15.863 1.769 9.164 1.00 22.53 406 THR A N 1
ATOM 3199 C CA . THR A 1 406 ? 15.183 1.922 10.474 1.00 22.53 406 THR A CA 1
ATOM 3200 C C . THR A 1 406 ? 13.684 2.269 10.275 1.00 22.53 406 THR A C 1
ATOM 3202 O O . THR A 1 406 ? 13.319 2.902 9.279 1.00 22.53 406 THR A O 1
ATOM 3205 N N . SER A 1 407 ? 12.848 1.866 11.250 1.00 22.23 407 SER A N 1
ATOM 3206 C CA . SER A 1 407 ? 11.533 2.410 11.684 1.00 22.23 407 SER A CA 1
ATOM 3207 C C . SER A 1 407 ? 10.439 2.823 10.667 1.00 22.23 407 SER A C 1
ATOM 3209 O O . SER A 1 407 ? 10.598 3.782 9.912 1.00 22.23 407 SER A O 1
ATOM 3211 N N . ILE A 1 408 ? 9.256 2.194 10.798 1.00 41.12 408 ILE A N 1
ATOM 3212 C CA . ILE A 1 408 ? 7.919 2.639 10.327 1.00 41.12 408 ILE A CA 1
ATOM 3213 C C . ILE A 1 408 ? 6.865 2.165 11.354 1.00 41.12 408 ILE A C 1
ATOM 3215 O O . ILE A 1 408 ? 7.060 1.119 11.979 1.00 41.12 408 ILE A O 1
ATOM 3219 N N . PRO A 1 409 ? 5.738 2.875 11.521 1.00 33.41 409 PRO A N 1
ATOM 3220 C CA . PRO A 1 409 ? 4.442 2.234 11.826 1.00 33.41 409 PRO A CA 1
ATOM 3221 C C . PRO A 1 409 ? 3.247 2.907 11.084 1.00 33.41 409 PRO A C 1
ATOM 3223 O O . PRO A 1 409 ? 3.393 4.038 10.652 1.00 33.41 409 PRO A O 1
ATOM 3226 N N . THR A 1 410 ? 1.988 2.439 10.958 1.00 31.25 410 THR A N 1
ATOM 3227 C CA . THR A 1 410 ? 1.257 1.136 10.953 1.00 31.25 410 THR A CA 1
ATOM 3228 C C . THR A 1 410 ? -0.274 1.417 10.823 1.00 31.25 410 THR A C 1
ATOM 3230 O O . THR A 1 410 ? -0.685 2.547 11.082 1.00 31.25 410 THR A O 1
ATOM 3233 N N . THR A 1 411 ? -1.097 0.374 10.574 1.00 29.36 411 THR A N 1
ATOM 3234 C CA . THR A 1 411 ? -2.568 0.210 10.842 1.00 29.36 411 THR A CA 1
ATOM 3235 C C . THR A 1 411 ? -3.642 0.929 9.989 1.00 29.36 411 THR A C 1
ATOM 3237 O O . THR A 1 411 ? -3.510 2.125 9.780 1.00 29.36 411 THR A O 1
ATOM 3240 N N . HIS A 1 412 ? -4.827 0.348 9.672 1.00 26.00 412 HIS A N 1
ATOM 3241 C CA . HIS A 1 412 ? -5.226 -1.037 9.272 1.00 26.00 412 HIS A CA 1
ATOM 3242 C C . HIS A 1 412 ? -6.758 -1.178 9.005 1.00 26.00 412 HIS A C 1
ATOM 3244 O O . HIS A 1 412 ? -7.553 -0.855 9.884 1.00 26.00 412 HIS A O 1
ATOM 3250 N N . THR A 1 413 ? -7.163 -1.831 7.902 1.00 25.84 413 THR A N 1
ATOM 3251 C CA . THR A 1 413 ? -8.456 -2.556 7.715 1.00 25.84 413 THR A CA 1
ATOM 3252 C C . THR A 1 413 ? -8.233 -3.826 6.861 1.00 25.84 413 THR A C 1
ATOM 3254 O O . THR A 1 413 ? -7.088 -4.120 6.511 1.00 25.84 413 THR A O 1
ATOM 3257 N N . ASN A 1 414 ? -9.264 -4.658 6.624 1.00 28.67 414 ASN A N 1
ATOM 3258 C CA . ASN A 1 414 ? -9.104 -6.036 6.124 1.00 28.67 414 ASN A CA 1
ATOM 3259 C C . ASN A 1 414 ? -10.318 -6.511 5.285 1.00 28.67 414 ASN A C 1
ATOM 3261 O O . ASN A 1 414 ? -11.443 -6.439 5.777 1.00 28.67 414 ASN A O 1
ATOM 3265 N N . THR A 1 415 ? -10.111 -7.026 4.063 1.00 31.95 415 THR A N 1
ATOM 3266 C CA . THR A 1 415 ? -11.179 -7.471 3.133 1.00 31.95 415 THR A CA 1
ATOM 3267 C C . THR A 1 415 ? -10.950 -8.887 2.579 1.00 31.95 415 THR A C 1
ATOM 3269 O O . THR A 1 415 ? -9.823 -9.308 2.314 1.00 31.95 415 THR A O 1
ATOM 3272 N N . LYS A 1 416 ? -12.040 -9.654 2.404 1.00 35.94 416 LYS A N 1
ATOM 3273 C CA . LYS A 1 416 ? -12.027 -11.041 1.897 1.00 35.94 416 LYS A CA 1
ATOM 3274 C C . LYS A 1 416 ? -12.132 -11.051 0.366 1.00 35.94 416 LYS A C 1
ATOM 3276 O O . LYS A 1 416 ? -13.187 -10.761 -0.185 1.00 35.94 416 LYS A O 1
ATOM 3281 N N . ASN A 1 417 ? -11.058 -11.441 -0.321 1.00 51.31 417 ASN A N 1
ATOM 3282 C CA . ASN A 1 417 ? -10.936 -11.330 -1.786 1.00 51.31 417 ASN A CA 1
ATOM 3283 C C . ASN A 1 417 ? -11.355 -12.599 -2.571 1.00 51.31 417 ASN A C 1
ATOM 3285 O O . ASN A 1 417 ? -10.780 -12.900 -3.620 1.00 51.31 417 ASN A O 1
ATOM 3289 N N . TYR A 1 418 ? -12.317 -13.370 -2.055 1.00 52.22 418 TYR A N 1
ATOM 3290 C CA . TYR A 1 418 ? -12.859 -14.579 -2.691 1.00 52.22 418 TYR A CA 1
ATOM 3291 C C . TYR A 1 418 ? -14.248 -14.935 -2.139 1.00 52.22 418 TYR A C 1
ATOM 3293 O O . TYR A 1 418 ? -14.550 -14.615 -0.988 1.00 52.22 418 TYR A O 1
ATOM 3301 N N . LEU A 1 419 ? -15.057 -15.640 -2.938 1.00 62.16 419 LEU A N 1
ATOM 3302 C CA . LEU A 1 419 ? -16.356 -16.196 -2.528 1.00 62.16 419 LEU A CA 1
ATOM 3303 C C . LEU A 1 419 ? -16.299 -17.731 -2.485 1.00 62.16 419 LEU A C 1
ATOM 3305 O O . LEU A 1 419 ? -15.703 -18.347 -3.367 1.00 62.16 419 LEU A O 1
ATOM 3309 N N . THR A 1 420 ? -16.911 -18.348 -1.477 1.00 59.12 420 THR A N 1
ATOM 3310 C CA . THR A 1 420 ? -16.955 -19.803 -1.253 1.00 59.12 420 THR A CA 1
ATOM 3311 C C . THR A 1 420 ? -18.273 -20.226 -0.594 1.00 59.12 420 THR A C 1
ATOM 3313 O O . THR A 1 420 ? -19.098 -19.381 -0.252 1.00 59.12 420 THR A O 1
ATOM 3316 N N . VAL A 1 421 ? -18.478 -21.533 -0.400 1.00 50.19 421 VAL A N 1
ATOM 3317 C CA . VAL A 1 421 ? -19.715 -22.087 0.175 1.00 50.19 421 VAL A CA 1
ATOM 3318 C C . VAL A 1 421 ? -20.045 -21.459 1.527 1.00 50.19 421 VAL A C 1
ATOM 3320 O O . VAL A 1 421 ? -19.186 -21.354 2.401 1.00 50.19 421 VAL A O 1
ATOM 3323 N N . GLY A 1 422 ? -21.307 -21.057 1.680 1.00 46.81 422 GLY A N 1
ATOM 3324 C CA . GLY A 1 422 ? -21.813 -20.352 2.859 1.00 46.81 422 GLY A CA 1
ATOM 3325 C C . GLY A 1 422 ? -21.719 -18.824 2.786 1.00 46.81 422 GLY A C 1
ATOM 3326 O O . GLY A 1 422 ? -22.360 -18.158 3.596 1.00 46.81 422 GLY A O 1
ATOM 3327 N N . ASP A 1 423 ? -21.000 -18.247 1.814 1.00 58.50 423 ASP A N 1
ATOM 3328 C CA . ASP A 1 423 ? -21.135 -16.816 1.515 1.00 58.50 423 ASP A CA 1
ATOM 3329 C C . ASP A 1 423 ? -22.525 -16.522 0.921 1.00 58.50 423 ASP A C 1
ATOM 3331 O O . ASP A 1 423 ? -23.077 -17.322 0.157 1.00 58.50 423 ASP A O 1
ATOM 3335 N N . LYS A 1 424 ? -23.083 -15.351 1.253 1.00 75.06 424 LYS A N 1
ATOM 3336 C CA . LYS A 1 424 ? -24.383 -14.871 0.758 1.00 75.06 424 LYS A CA 1
ATOM 3337 C C . LYS A 1 424 ? -24.317 -13.399 0.329 1.00 75.06 424 LYS A C 1
ATOM 3339 O O . LYS A 1 424 ? -23.406 -12.674 0.727 1.00 75.06 424 LYS A O 1
ATOM 3344 N N . GLY A 1 425 ? -25.296 -12.950 -0.456 1.00 65.19 425 GLY A N 1
ATOM 3345 C CA . GLY A 1 425 ? -25.491 -11.549 -0.850 1.00 65.19 425 GLY A CA 1
ATOM 3346 C C . GLY A 1 425 ? -25.077 -11.225 -2.290 1.00 65.19 425 GLY A C 1
ATOM 3347 O O . GLY A 1 425 ? -24.811 -12.104 -3.112 1.00 65.19 425 GLY A O 1
ATOM 3348 N N . ASP A 1 426 ? -25.037 -9.936 -2.630 1.00 69.69 426 ASP A N 1
ATOM 3349 C CA . ASP A 1 426 ? -25.028 -9.489 -4.034 1.00 69.69 426 ASP A CA 1
ATOM 3350 C C . ASP A 1 426 ? -23.725 -9.791 -4.792 1.00 69.69 426 ASP A C 1
ATOM 3352 O O . ASP A 1 426 ? -23.731 -9.930 -6.018 1.00 69.69 426 ASP A O 1
ATOM 3356 N N . ALA A 1 427 ? -22.615 -10.001 -4.078 1.00 55.19 427 ALA A N 1
ATOM 3357 C CA . ALA A 1 427 ? -21.384 -10.535 -4.661 1.00 55.19 427 ALA A CA 1
ATOM 3358 C C . ALA A 1 427 ? -21.587 -11.962 -5.215 1.00 55.19 427 ALA A C 1
ATOM 3360 O O . ALA A 1 427 ? -21.066 -12.299 -6.282 1.00 55.19 427 ALA A O 1
ATOM 3361 N N . VAL A 1 428 ? -22.406 -12.777 -4.542 1.00 76.44 428 VAL A N 1
ATOM 3362 C CA . VAL A 1 428 ? -22.777 -14.126 -4.990 1.00 76.44 428 VAL A CA 1
ATOM 3363 C C . VAL A 1 428 ? -23.817 -14.066 -6.110 1.00 76.44 428 VAL A C 1
ATOM 3365 O O . VAL A 1 428 ? -23.621 -14.734 -7.123 1.00 76.44 428 VAL A O 1
ATOM 3368 N N . LYS A 1 429 ? -24.830 -13.186 -6.032 1.00 85.38 429 LYS A N 1
ATOM 3369 C CA . LYS A 1 429 ? -25.759 -12.937 -7.162 1.00 85.38 429 LYS A CA 1
ATOM 3370 C C . LYS A 1 429 ? -25.003 -12.529 -8.428 1.00 85.38 429 LYS A C 1
ATOM 3372 O O . LYS A 1 429 ? -25.282 -13.010 -9.527 1.00 85.38 429 LYS A O 1
ATOM 3377 N N . THR A 1 430 ? -23.986 -11.680 -8.272 1.00 79.44 430 THR A N 1
ATOM 3378 C CA . THR A 1 430 ? -23.081 -11.260 -9.351 1.00 79.44 430 THR A CA 1
ATOM 3379 C C . THR A 1 430 ? -22.300 -12.444 -9.926 1.00 79.44 430 THR A C 1
ATOM 3381 O O . THR A 1 430 ? -22.179 -12.557 -11.146 1.00 79.44 430 THR A O 1
ATOM 3384 N N . LEU A 1 431 ? -21.794 -13.349 -9.083 1.00 86.25 431 LEU A N 1
ATOM 3385 C CA . LEU A 1 431 ? -21.121 -14.576 -9.517 1.00 86.25 431 LEU A CA 1
ATOM 3386 C C . LEU A 1 431 ? -22.070 -15.521 -10.272 1.00 86.25 431 LEU A C 1
ATOM 3388 O O . LEU A 1 431 ? -21.744 -15.927 -11.386 1.00 86.25 431 LEU A O 1
ATOM 3392 N N . GLN A 1 432 ? -23.245 -15.824 -9.716 1.00 94.62 432 GLN A N 1
ATOM 3393 C CA . GLN A 1 432 ? -24.264 -16.683 -10.336 1.00 94.62 432 GLN A CA 1
ATOM 3394 C C . GLN A 1 432 ? -24.699 -16.125 -11.700 1.00 94.62 432 GLN A C 1
ATOM 3396 O O . GLN A 1 432 ? -24.662 -16.830 -12.706 1.00 94.62 432 GLN A O 1
ATOM 3401 N N . THR A 1 433 ? -24.974 -14.818 -11.774 1.00 92.75 433 THR A N 1
ATOM 3402 C CA . THR A 1 433 ? -25.291 -14.111 -13.029 1.00 92.75 433 THR A CA 1
ATOM 3403 C C . THR A 1 433 ? -24.170 -14.241 -14.067 1.00 92.75 433 THR A C 1
ATOM 3405 O O . THR A 1 433 ? -24.429 -14.447 -15.254 1.00 92.75 433 THR A O 1
ATOM 3408 N N . LYS A 1 434 ? -22.905 -14.132 -13.644 1.00 90.81 434 LYS A N 1
ATOM 3409 C CA . LYS A 1 434 ? -21.736 -14.273 -14.526 1.00 90.81 434 LYS A CA 1
ATOM 3410 C C . LYS A 1 434 ? -21.538 -15.715 -15.005 1.00 90.81 434 LYS A C 1
ATOM 3412 O O . LYS A 1 434 ? -21.244 -15.919 -16.182 1.00 90.81 434 LYS A O 1
ATOM 3417 N N . LEU A 1 435 ? -21.757 -16.705 -14.140 1.00 92.56 435 LEU A N 1
ATOM 3418 C CA . LEU A 1 435 ? -21.756 -18.125 -14.504 1.00 92.56 435 LEU A CA 1
ATOM 3419 C C . LEU A 1 435 ? -22.862 -18.427 -15.530 1.00 92.56 435 LEU A C 1
ATOM 3421 O O . LEU A 1 435 ? -22.597 -19.050 -16.561 1.00 92.56 435 LEU A O 1
ATOM 3425 N N . ASN A 1 436 ? -24.066 -17.890 -15.338 1.00 92.44 436 ASN A N 1
ATOM 3426 C CA . ASN A 1 436 ? -25.154 -18.054 -16.301 1.00 92.44 436 ASN A CA 1
ATOM 3427 C C . ASN A 1 436 ? -24.809 -17.441 -17.672 1.00 92.44 436 ASN A C 1
ATOM 3429 O O . ASN A 1 436 ? -24.984 -18.093 -18.699 1.00 92.44 436 ASN A O 1
ATOM 3433 N N . LYS A 1 437 ? -24.185 -16.252 -17.711 1.00 89.50 437 LYS A N 1
ATOM 3434 C CA . LYS A 1 437 ? -23.709 -15.634 -18.968 1.00 89.50 437 LYS A CA 1
ATOM 3435 C C . LYS A 1 437 ? -22.672 -16.486 -19.723 1.00 89.50 437 LYS A C 1
ATOM 3437 O O . LYS A 1 437 ? -22.651 -16.470 -20.958 1.00 89.50 437 LYS A O 1
ATOM 3442 N N . VAL A 1 438 ? -21.834 -17.271 -19.034 1.00 87.88 438 VAL A N 1
ATOM 3443 C CA . VAL A 1 438 ? -20.914 -18.207 -19.715 1.00 87.88 438 VAL A CA 1
ATOM 3444 C C . VAL A 1 438 ? -21.550 -19.550 -20.085 1.00 87.88 438 VAL A C 1
ATOM 3446 O O . VAL A 1 438 ? -21.068 -20.168 -21.036 1.00 87.88 438 VAL A O 1
ATOM 3449 N N . GLY A 1 439 ? -22.678 -19.934 -19.482 1.00 84.75 439 GLY A N 1
ATOM 3450 C CA . GLY A 1 439 ? -23.520 -21.051 -19.941 1.00 84.75 439 GLY A CA 1
ATOM 3451 C C . GLY A 1 439 ? -24.052 -21.995 -18.858 1.00 84.75 439 GLY A C 1
ATOM 3452 O O . GLY A 1 439 ? -24.574 -23.050 -19.207 1.00 84.75 439 GLY A O 1
ATOM 3453 N N . TYR A 1 440 ? -23.911 -21.663 -17.572 1.00 91.38 440 TYR A N 1
ATOM 3454 C CA . TYR A 1 440 ? -24.549 -22.425 -16.490 1.00 91.38 440 TYR A CA 1
ATOM 3455 C C . TYR A 1 440 ? -26.037 -22.044 -16.340 1.00 91.38 440 TYR A C 1
ATOM 3457 O O . TYR A 1 440 ? -26.500 -21.068 -16.929 1.00 91.38 440 TYR A O 1
ATOM 3465 N N . LYS A 1 441 ? -26.803 -22.837 -15.580 1.00 92.50 441 LYS A N 1
ATOM 3466 C CA . LYS A 1 441 ? -28.239 -22.623 -15.320 1.00 92.50 441 LYS A CA 1
ATOM 3467 C C . LYS A 1 441 ? -28.513 -22.597 -13.810 1.00 92.50 441 LYS A C 1
ATOM 3469 O O . LYS A 1 441 ? -29.153 -23.493 -13.275 1.00 92.50 441 LYS A O 1
ATOM 3474 N N . LEU A 1 442 ? -27.948 -21.610 -13.117 1.00 89.62 442 LEU A N 1
ATOM 3475 C CA . LEU A 1 442 ? -28.146 -21.394 -11.680 1.00 89.62 442 LEU A CA 1
ATOM 3476 C C . LEU A 1 442 ? -29.344 -20.476 -11.414 1.00 89.62 442 LEU A C 1
ATOM 3478 O O . LEU A 1 442 ? -29.531 -19.487 -12.127 1.00 89.62 442 LEU A O 1
ATOM 3482 N N . THR A 1 443 ? -30.066 -20.721 -10.324 1.00 92.50 443 THR A N 1
ATOM 3483 C CA . THR A 1 443 ? -30.881 -19.688 -9.670 1.00 92.50 443 THR A CA 1
ATOM 3484 C C . THR A 1 443 ? -29.967 -18.548 -9.198 1.00 92.50 443 THR A C 1
ATOM 3486 O O . THR A 1 443 ? -28.824 -18.783 -8.806 1.00 92.50 443 THR A O 1
ATOM 3489 N N . VAL A 1 444 ? -30.443 -17.301 -9.265 1.00 94.56 444 VAL A N 1
ATOM 3490 C CA . VAL A 1 444 ? -29.706 -16.111 -8.793 1.00 94.56 444 VAL A CA 1
ATOM 3491 C C . VAL A 1 444 ? -30.305 -15.641 -7.463 1.00 94.56 444 VAL A C 1
ATOM 3493 O O . VAL A 1 444 ? -30.791 -14.522 -7.325 1.00 94.56 444 VAL A O 1
ATOM 3496 N N . ASP A 1 445 ? -30.310 -16.548 -6.491 1.00 83.12 445 ASP A N 1
ATOM 3497 C CA . ASP A 1 445 ? -30.773 -16.315 -5.115 1.00 83.12 445 ASP A CA 1
ATOM 3498 C C . ASP A 1 445 ? -29.793 -15.437 -4.308 1.00 83.12 445 ASP A C 1
ATOM 3500 O O . ASP A 1 445 ? -30.199 -14.630 -3.470 1.00 83.12 445 ASP A O 1
ATOM 3504 N N . GLY A 1 446 ? -28.497 -15.523 -4.612 1.00 78.12 446 GLY A N 1
ATOM 3505 C CA . GLY A 1 446 ? -27.428 -14.894 -3.849 1.00 78.12 446 GLY A CA 1
ATOM 3506 C C . GLY A 1 446 ? -26.830 -15.777 -2.764 1.00 78.12 446 GLY A C 1
ATOM 3507 O O . GLY A 1 446 ? -26.173 -15.241 -1.876 1.00 78.12 446 GLY A O 1
ATOM 3508 N N . GLU A 1 447 ? -27.014 -17.095 -2.821 1.00 82.62 447 GLU A N 1
ATOM 3509 C CA . GLU A 1 447 ? -26.431 -18.053 -1.885 1.00 82.62 447 GLU A CA 1
ATOM 3510 C C . GLU A 1 447 ? -25.371 -18.935 -2.554 1.00 82.62 447 GLU A C 1
ATOM 3512 O O . GLU A 1 447 ? -25.565 -19.539 -3.615 1.00 82.62 447 GLU A O 1
ATOM 3517 N N . TYR A 1 448 ? -24.201 -19.056 -1.921 1.00 79.44 448 TYR A N 1
ATOM 3518 C CA . TYR A 1 448 ? -23.145 -19.935 -2.416 1.00 79.44 448 TYR A CA 1
ATOM 3519 C C . TYR A 1 448 ? -23.425 -21.372 -1.948 1.00 79.44 448 TYR A C 1
ATOM 3521 O O . TYR A 1 448 ? -22.715 -21.942 -1.121 1.00 79.44 448 TYR A O 1
ATOM 3529 N N . GLY A 1 449 ? -24.520 -21.942 -2.450 1.00 69.88 449 GLY A N 1
ATOM 3530 C CA . GLY A 1 449 ? -24.917 -23.325 -2.205 1.00 69.88 449 GLY A CA 1
ATOM 3531 C C . GLY A 1 449 ? -24.093 -24.345 -2.998 1.00 69.88 449 GLY A C 1
ATOM 3532 O O . GLY A 1 449 ? -23.158 -24.011 -3.735 1.00 69.88 449 GLY A O 1
ATOM 3533 N N . SER A 1 450 ? -24.485 -25.615 -2.882 1.00 69.75 450 SER A N 1
ATOM 3534 C CA . SER A 1 450 ? -23.890 -26.748 -3.607 1.00 69.75 450 SER A CA 1
ATOM 3535 C C . SER A 1 450 ? -23.901 -26.549 -5.128 1.00 69.75 450 SER A C 1
ATOM 3537 O O . SER A 1 450 ? -22.873 -26.755 -5.772 1.00 69.75 450 SER A O 1
ATOM 3539 N N . ALA A 1 451 ? -25.014 -26.070 -5.693 1.00 79.00 451 ALA A N 1
ATOM 3540 C CA . ALA A 1 451 ? -25.144 -25.734 -7.113 1.00 79.00 451 ALA A CA 1
ATOM 3541 C C . ALA A 1 451 ? -24.153 -24.638 -7.557 1.00 79.00 451 ALA A C 1
ATOM 3543 O O . ALA A 1 451 ? -23.430 -24.821 -8.540 1.00 79.00 451 ALA A O 1
ATOM 3544 N N . THR A 1 452 ? -24.047 -23.538 -6.801 1.00 78.25 452 THR A N 1
ATOM 3545 C CA . THR A 1 452 ? -23.085 -22.454 -7.074 1.00 78.25 452 THR A CA 1
ATOM 3546 C C . THR A 1 452 ? -21.642 -22.976 -7.041 1.00 78.25 452 THR A C 1
ATOM 3548 O O . THR A 1 452 ? -20.875 -22.696 -7.965 1.00 78.25 452 THR A O 1
ATOM 3551 N N . LYS A 1 453 ? -21.281 -23.820 -6.057 1.00 74.56 453 LYS A N 1
ATOM 3552 C CA . LYS A 1 453 ? -19.967 -24.491 -6.027 1.00 74.56 453 LYS A CA 1
ATOM 3553 C C . LYS A 1 453 ? -19.756 -25.399 -7.239 1.00 74.56 453 LYS A C 1
ATOM 3555 O O . LYS A 1 453 ? -18.718 -25.291 -7.883 1.00 74.56 453 LYS A O 1
ATOM 3560 N N . ALA A 1 454 ? -20.717 -26.256 -7.584 1.00 77.31 454 ALA A N 1
ATOM 3561 C CA . ALA A 1 454 ? -20.595 -27.196 -8.700 1.00 77.31 454 ALA A CA 1
ATOM 3562 C C . ALA A 1 454 ? -20.370 -26.486 -10.048 1.00 77.31 454 ALA A C 1
ATOM 3564 O O . ALA A 1 454 ? -19.540 -26.927 -10.851 1.00 77.31 454 ALA A O 1
ATOM 3565 N N . ALA A 1 455 ? -21.039 -25.352 -10.278 1.00 82.19 455 ALA A N 1
ATOM 3566 C CA . ALA A 1 455 ? -20.812 -24.511 -11.451 1.00 82.19 455 ALA A CA 1
ATOM 3567 C C . ALA A 1 455 ? -19.420 -23.851 -11.444 1.00 82.19 455 ALA A C 1
ATOM 3569 O O . ALA A 1 455 ? -18.752 -23.849 -12.478 1.00 82.19 455 ALA A O 1
ATOM 3570 N N . VAL A 1 456 ? -18.940 -23.356 -10.295 1.00 75.50 456 VAL A N 1
ATOM 3571 C CA . VAL A 1 456 ? -17.576 -22.807 -10.162 1.00 75.50 456 VAL A CA 1
ATOM 3572 C C . VAL A 1 456 ? -16.511 -23.880 -10.398 1.00 75.50 456 VAL A C 1
ATOM 3574 O O . VAL A 1 456 ? -15.632 -23.681 -11.232 1.00 75.50 456 VAL A O 1
ATOM 3577 N N . THR A 1 457 ? -16.628 -25.043 -9.755 1.00 61.06 457 THR A N 1
ATOM 3578 C CA . THR A 1 457 ? -15.750 -26.206 -9.959 1.00 61.06 457 THR A CA 1
ATOM 3579 C C . THR A 1 457 ? -15.730 -26.641 -11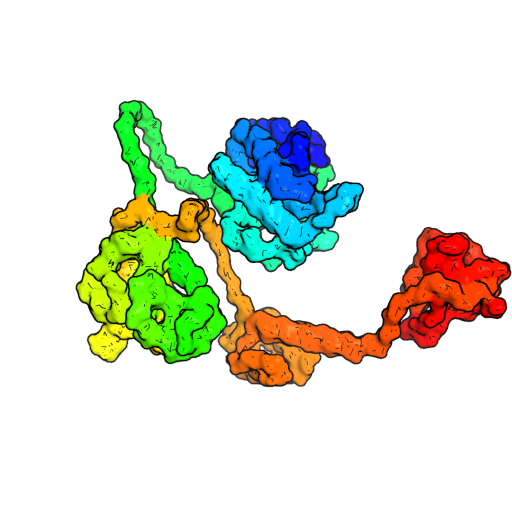.429 1.00 61.06 457 THR A C 1
ATOM 3581 O O . THR A 1 457 ? -14.666 -26.897 -11.991 1.00 61.06 457 THR A O 1
ATOM 3584 N N . SER A 1 458 ? -16.890 -26.675 -12.091 1.00 80.69 458 SER A N 1
ATOM 3585 C CA . SER A 1 458 ? -16.986 -27.020 -13.517 1.00 80.69 458 SER A CA 1
ATOM 3586 C C . SER A 1 458 ? -16.391 -25.943 -14.429 1.00 80.69 458 SER A C 1
ATOM 3588 O O . SER A 1 458 ? -15.793 -26.273 -15.452 1.00 80.69 458 SER A O 1
ATOM 3590 N N . PHE A 1 459 ? -16.507 -24.663 -14.063 1.00 88.12 459 PHE A N 1
ATOM 3591 C CA . PHE A 1 459 ? -15.866 -23.559 -14.779 1.00 88.12 459 PHE A CA 1
ATOM 3592 C C . PHE A 1 459 ? -14.339 -23.617 -14.642 1.00 88.12 459 PHE A C 1
ATOM 3594 O O . PHE A 1 459 ? -13.626 -23.451 -15.629 1.00 88.12 459 PHE A O 1
ATOM 3601 N N . GLN A 1 460 ? -13.832 -23.912 -13.442 1.00 69.62 460 GLN A N 1
ATOM 3602 C CA . GLN A 1 460 ? -12.403 -24.083 -13.179 1.00 69.62 460 GLN A CA 1
ATOM 3603 C C . GLN A 1 460 ? -11.812 -25.228 -14.008 1.00 69.62 460 GLN A C 1
ATOM 3605 O O . GLN A 1 460 ? -10.847 -24.999 -14.739 1.00 69.62 460 GLN A O 1
ATOM 3610 N N . LYS A 1 461 ? -12.456 -26.408 -13.994 1.00 70.31 461 LYS A N 1
ATOM 3611 C CA . LYS A 1 461 ? -12.094 -27.550 -14.854 1.00 70.31 461 LYS A CA 1
ATOM 3612 C C . LYS A 1 461 ? -12.061 -27.166 -16.336 1.00 70.31 461 LYS A C 1
ATOM 3614 O O . LYS A 1 461 ? -11.077 -27.434 -17.011 1.00 70.31 461 LYS A O 1
ATOM 3619 N N . LYS A 1 462 ? -13.109 -26.498 -16.837 1.00 85.75 462 LYS A N 1
ATOM 3620 C CA . LYS A 1 462 ? -13.248 -26.119 -18.258 1.00 85.75 462 LYS A CA 1
ATOM 3621 C C . LYS A 1 462 ? -12.190 -25.123 -18.754 1.00 85.75 462 LYS A C 1
ATOM 3623 O O . LYS A 1 462 ? -11.999 -24.992 -19.961 1.00 85.75 462 LYS A O 1
ATOM 3628 N N . TYR A 1 463 ? -11.531 -24.399 -17.852 1.00 76.00 463 TYR A N 1
ATOM 3629 C CA . TYR A 1 463 ? -10.594 -23.328 -18.196 1.00 76.00 463 TYR A CA 1
ATOM 3630 C C . TYR A 1 463 ? -9.196 -23.501 -17.584 1.00 76.00 463 TYR A C 1
ATOM 3632 O O . TYR A 1 463 ? -8.455 -22.518 -17.495 1.00 76.00 463 TYR A O 1
ATOM 3640 N N . ASN A 1 464 ? -8.847 -24.738 -17.209 1.00 70.00 464 ASN A N 1
ATOM 3641 C CA . ASN A 1 464 ? -7.566 -25.164 -16.631 1.00 70.00 464 ASN A CA 1
ATOM 3642 C C . ASN A 1 464 ? -7.108 -24.267 -15.467 1.00 70.00 464 ASN A C 1
ATOM 3644 O O . ASN A 1 464 ? -5.963 -23.821 -15.407 1.00 70.00 464 ASN A O 1
ATOM 3648 N N . LEU A 1 465 ? -8.036 -23.979 -14.553 1.00 57.09 465 LEU A N 1
ATOM 3649 C CA . LEU A 1 465 ? -7.751 -23.333 -13.274 1.00 57.09 465 LEU A CA 1
ATOM 3650 C C . LEU A 1 465 ? -7.625 -24.384 -12.166 1.00 57.09 465 LEU A C 1
ATOM 3652 O O . LEU A 1 465 ? -8.070 -25.519 -12.323 1.00 57.09 465 LEU A O 1
ATOM 3656 N N . GLU A 1 466 ? -7.093 -23.974 -11.018 1.00 50.16 466 GLU A N 1
ATOM 3657 C CA . GLU A 1 466 ? -7.196 -24.736 -9.771 1.00 50.16 466 GLU A CA 1
ATOM 3658 C C . GLU A 1 466 ? -8.672 -25.017 -9.429 1.00 50.16 466 GLU A C 1
ATOM 3660 O O . GLU A 1 466 ? -9.530 -24.143 -9.572 1.00 50.16 466 GLU A O 1
ATOM 3665 N N . VAL A 1 467 ? -8.975 -26.259 -9.039 1.00 52.97 467 VAL A N 1
ATOM 3666 C CA . VAL A 1 467 ? -10.340 -26.817 -8.972 1.00 52.97 467 VAL A CA 1
ATOM 3667 C C . VAL A 1 467 ? -10.794 -26.956 -7.512 1.00 52.97 467 VAL A C 1
ATOM 3669 O O . VAL A 1 467 ? -11.133 -28.036 -7.035 1.00 52.97 467 VAL A O 1
ATOM 3672 N N . ASP A 1 468 ? -10.784 -25.846 -6.780 1.00 45.06 468 ASP A N 1
ATOM 3673 C CA . ASP A 1 468 ? -11.161 -25.777 -5.358 1.00 45.06 468 ASP A CA 1
ATOM 3674 C C . ASP A 1 468 ? -12.678 -25.549 -5.128 1.00 45.06 468 ASP A C 1
ATOM 3676 O O . ASP A 1 468 ? -13.217 -25.823 -4.049 1.00 45.06 468 ASP A O 1
ATOM 3680 N N . GLY A 1 469 ? -13.403 -25.087 -6.154 1.00 42.62 469 GLY A N 1
ATOM 3681 C CA . GLY A 1 469 ? -14.796 -24.647 -6.052 1.00 42.62 469 GLY A CA 1
ATOM 3682 C C . GLY A 1 469 ? -14.979 -23.272 -5.400 1.00 42.62 469 GLY A C 1
ATOM 3683 O O . GLY A 1 469 ? -16.091 -22.952 -4.975 1.00 42.62 469 GLY A O 1
ATOM 3684 N N . VAL A 1 470 ? -13.916 -22.467 -5.324 1.00 62.97 470 VAL A N 1
ATOM 3685 C CA . VAL A 1 470 ? -13.865 -21.111 -4.764 1.00 62.97 470 VAL A CA 1
ATOM 3686 C C . VAL A 1 470 ? -13.763 -20.085 -5.895 1.00 62.97 470 VAL A C 1
ATOM 3688 O O . VAL A 1 470 ? -12.879 -20.114 -6.755 1.00 62.97 470 VAL A O 1
ATOM 3691 N N . ALA A 1 471 ? -14.642 -19.088 -5.881 1.00 60.78 471 ALA A N 1
ATOM 3692 C CA . ALA A 1 471 ? -14.570 -17.958 -6.795 1.00 60.78 471 ALA A CA 1
ATOM 3693 C C . ALA A 1 471 ? -13.568 -16.904 -6.284 1.00 60.78 471 ALA A C 1
ATOM 3695 O O . ALA A 1 471 ? -13.930 -15.787 -5.909 1.00 60.78 471 ALA A O 1
ATOM 3696 N N . GLY A 1 472 ? -12.289 -17.289 -6.245 1.00 45.56 472 GLY A N 1
ATOM 3697 C CA . GLY A 1 472 ? -11.159 -16.401 -5.974 1.00 45.56 472 GLY A CA 1
ATOM 3698 C C . GLY A 1 472 ? -10.734 -15.573 -7.191 1.00 45.56 472 GLY A C 1
ATOM 3699 O O . GLY A 1 472 ? -11.300 -15.691 -8.281 1.00 45.56 472 GLY A O 1
ATOM 3700 N N . LYS A 1 473 ? -9.697 -14.739 -7.019 1.00 58.75 473 LYS A N 1
ATOM 3701 C CA . LYS A 1 473 ? -9.202 -13.794 -8.044 1.00 58.75 473 LYS A CA 1
ATOM 3702 C C . LYS A 1 473 ? -9.012 -14.435 -9.425 1.00 58.75 473 LYS A C 1
ATOM 3704 O O . LYS A 1 473 ? -9.459 -13.863 -10.415 1.00 58.75 473 LYS A O 1
ATOM 3709 N N . ASN A 1 474 ? -8.393 -15.613 -9.504 1.00 52.41 474 ASN A N 1
ATOM 3710 C CA . ASN A 1 474 ? -8.122 -16.292 -10.778 1.00 52.41 474 ASN A CA 1
ATOM 3711 C C . ASN A 1 474 ? -9.424 -16.736 -11.468 1.00 52.41 474 ASN A C 1
ATOM 3713 O O . ASN A 1 474 ? -9.634 -16.432 -12.643 1.00 52.41 474 ASN A O 1
ATOM 3717 N N . THR A 1 475 ? -10.331 -17.360 -10.711 1.00 64.12 475 THR A N 1
ATOM 3718 C CA . THR A 1 475 ? -11.673 -17.762 -11.153 1.00 64.12 475 THR A CA 1
ATOM 3719 C C . THR A 1 475 ? -12.476 -16.567 -11.671 1.00 64.12 475 THR A C 1
ATOM 3721 O O . THR A 1 475 ? -12.982 -16.608 -12.790 1.00 64.12 475 THR A O 1
ATOM 3724 N N . ILE A 1 476 ? -12.537 -15.468 -10.909 1.00 71.62 476 ILE A N 1
ATOM 3725 C CA . ILE A 1 476 ? -13.270 -14.248 -11.284 1.00 71.62 476 ILE A CA 1
ATOM 3726 C C . ILE A 1 476 ? -12.649 -13.563 -12.510 1.00 71.62 476 ILE A C 1
ATOM 3728 O O . ILE A 1 476 ? -13.380 -13.173 -13.422 1.00 71.62 476 ILE A O 1
ATOM 3732 N N . THR A 1 477 ? -11.319 -13.444 -12.581 1.00 70.56 477 THR A N 1
ATOM 3733 C CA . THR A 1 477 ? -10.618 -12.863 -13.739 1.00 70.56 477 THR A CA 1
ATOM 3734 C C . THR A 1 477 ? -10.886 -13.667 -15.008 1.00 70.56 477 THR A C 1
ATOM 3736 O O . THR A 1 477 ? -11.263 -13.088 -16.028 1.00 70.56 477 THR A O 1
ATOM 3739 N N . LYS A 1 478 ? -10.767 -15.001 -14.953 1.00 84.94 478 LYS A N 1
ATOM 3740 C CA . LYS A 1 478 ? -11.048 -15.869 -16.104 1.00 84.94 478 LYS A CA 1
ATOM 3741 C C . LYS A 1 478 ? -12.530 -15.829 -16.486 1.00 84.94 478 LYS A C 1
ATOM 3743 O O . LYS A 1 478 ? -12.830 -15.761 -17.672 1.00 84.94 478 LYS A O 1
ATOM 3748 N N . LEU A 1 479 ? -13.450 -15.795 -15.518 1.00 84.62 479 LEU A N 1
ATOM 3749 C CA . LEU A 1 479 ? -14.893 -15.681 -15.762 1.00 84.62 479 LEU A CA 1
ATOM 3750 C C . LEU A 1 479 ? -15.249 -14.365 -16.466 1.00 84.62 479 LEU A C 1
ATOM 3752 O O . LEU A 1 479 ? -15.928 -14.384 -17.490 1.00 84.62 479 LEU A O 1
ATOM 3756 N N . ASN A 1 480 ? -14.719 -13.234 -15.991 1.00 78.38 480 ASN A N 1
ATOM 3757 C CA . ASN A 1 480 ? -14.869 -11.939 -16.659 1.00 78.38 480 ASN A CA 1
ATOM 3758 C C . ASN A 1 480 ? -14.275 -11.965 -18.084 1.00 78.38 480 ASN A C 1
ATOM 3760 O O . ASN A 1 480 ? -14.904 -11.465 -19.015 1.00 78.38 480 ASN A O 1
ATOM 3764 N N . ALA A 1 481 ? -13.099 -12.577 -18.275 1.00 79.62 481 ALA A N 1
ATOM 3765 C CA . ALA A 1 481 ? -12.455 -12.690 -19.584 1.00 79.62 481 ALA A CA 1
ATOM 3766 C C . ALA A 1 481 ? -13.247 -13.572 -20.569 1.00 79.62 481 ALA A C 1
ATOM 3768 O O . ALA A 1 481 ? -13.352 -13.226 -21.742 1.00 79.62 481 ALA A O 1
ATOM 3769 N N . VAL A 1 482 ? -13.853 -14.672 -20.106 1.00 84.50 482 VAL A N 1
ATOM 3770 C CA . VAL A 1 482 ? -14.717 -15.539 -20.928 1.00 84.50 482 VAL A CA 1
ATOM 3771 C C . VAL A 1 482 ? -16.025 -14.831 -21.297 1.00 84.50 482 VAL A C 1
ATOM 3773 O O . VAL A 1 482 ? -16.473 -14.956 -22.435 1.00 84.50 482 VAL A O 1
ATOM 3776 N N . ILE A 1 483 ? -16.608 -14.031 -20.395 1.00 84.06 483 ILE A N 1
ATOM 3777 C CA . ILE A 1 483 ? -17.757 -13.167 -20.724 1.00 84.06 483 ILE A CA 1
ATOM 3778 C C . ILE A 1 483 ? -17.358 -12.141 -21.789 1.00 84.06 483 ILE A C 1
ATOM 3780 O O . ILE A 1 483 ? -18.040 -12.030 -22.802 1.00 84.06 483 ILE A O 1
ATOM 3784 N N . ALA A 1 484 ? -16.230 -11.446 -21.613 1.00 74.25 484 ALA A N 1
ATOM 3785 C CA . ALA A 1 484 ? -15.738 -10.474 -22.587 1.00 74.25 484 ALA A CA 1
ATOM 3786 C C . ALA A 1 484 ? -15.411 -11.113 -23.952 1.00 74.25 484 ALA A C 1
ATOM 3788 O O . ALA A 1 484 ? -15.664 -10.500 -24.986 1.00 74.25 484 ALA A O 1
ATOM 3789 N N . ALA A 1 485 ? -14.902 -12.349 -23.976 1.00 72.19 485 ALA A N 1
ATOM 3790 C CA . ALA A 1 485 ? -14.689 -13.114 -25.203 1.00 72.19 485 ALA A CA 1
ATOM 3791 C C . ALA A 1 485 ? -16.018 -13.494 -25.883 1.00 72.19 485 ALA A C 1
ATOM 3793 O O . ALA A 1 485 ? -16.162 -13.283 -27.084 1.00 72.19 485 ALA A O 1
ATOM 3794 N N . LYS A 1 486 ? -17.024 -13.954 -25.123 1.00 65.88 486 LYS A N 1
ATOM 3795 C CA . LYS A 1 486 ? -18.385 -14.179 -25.643 1.00 65.88 486 LYS A CA 1
ATOM 3796 C C . LYS A 1 486 ? -18.990 -12.899 -26.231 1.00 65.88 486 LYS A C 1
ATOM 3798 O O . LYS A 1 486 ? -19.483 -12.936 -27.351 1.00 65.88 486 LYS A O 1
ATOM 3803 N N . SER A 1 487 ? -18.879 -11.767 -25.532 1.00 56.00 487 SER A N 1
ATOM 3804 C CA . SER A 1 487 ? -19.356 -10.463 -26.016 1.00 56.00 487 SER A CA 1
ATOM 3805 C C . SER A 1 487 ? -18.608 -9.948 -27.253 1.00 56.00 487 SER A C 1
ATOM 3807 O O . SER A 1 487 ? -19.183 -9.189 -28.028 1.00 56.00 487 SER A O 1
ATOM 3809 N N . LYS A 1 488 ? -17.350 -10.360 -27.469 1.00 44.25 488 LYS A N 1
ATOM 3810 C CA . LYS A 1 488 ? -16.606 -10.086 -28.711 1.00 44.25 488 LYS A CA 1
ATOM 3811 C C . LYS A 1 488 ? -17.038 -11.004 -29.859 1.00 44.25 488 LYS A C 1
ATOM 3813 O O . LYS A 1 488 ? -17.193 -10.520 -30.975 1.00 44.25 488 LYS A O 1
ATOM 3818 N N . ASN A 1 489 ? -17.323 -12.279 -29.589 1.00 41.94 489 ASN A N 1
ATOM 3819 C CA . ASN A 1 489 ? -17.858 -13.204 -30.597 1.00 41.94 489 ASN A CA 1
ATOM 3820 C C . ASN A 1 489 ? -19.304 -12.885 -31.028 1.00 41.94 489 ASN A C 1
ATOM 3822 O O . ASN A 1 489 ? -19.730 -13.368 -32.068 1.00 41.94 489 ASN A O 1
ATOM 3826 N N . THR A 1 490 ? -20.037 -12.034 -30.301 1.00 40.62 490 THR A N 1
ATOM 3827 C CA . THR A 1 490 ? -21.308 -11.438 -30.765 1.00 40.62 490 THR A CA 1
ATOM 3828 C C . THR A 1 490 ? -21.145 -10.113 -31.533 1.00 40.62 490 THR A C 1
ATOM 3830 O O . THR A 1 490 ? -22.140 -9.444 -31.785 1.00 40.62 490 THR A O 1
ATOM 3833 N N . SER A 1 491 ? -19.920 -9.729 -31.922 1.00 34.22 491 SER A N 1
ATOM 3834 C CA . SER A 1 491 ? -19.637 -8.557 -32.776 1.00 34.22 491 SER A CA 1
ATOM 3835 C C . SER A 1 491 ? -18.526 -8.845 -33.796 1.00 34.22 491 SER A C 1
ATOM 3837 O O . SER A 1 491 ? -17.524 -8.132 -33.887 1.00 34.22 491 SER A O 1
ATOM 3839 N N . SER A 1 492 ? -18.696 -9.907 -34.584 1.00 30.19 492 SER A N 1
ATOM 3840 C CA . SER A 1 492 ? -17.771 -10.305 -35.648 1.00 30.19 492 SER A CA 1
ATOM 3841 C C . SER A 1 492 ? -17.973 -9.513 -36.952 1.00 30.19 492 SER A C 1
ATOM 3843 O O . SER A 1 492 ? -18.494 -10.041 -37.930 1.00 30.19 492 SER A O 1
ATOM 3845 N N . THR A 1 493 ? -17.490 -8.270 -37.000 1.00 29.23 493 THR A N 1
ATOM 3846 C CA . THR A 1 493 ? -17.084 -7.616 -38.263 1.00 29.23 493 THR A CA 1
ATOM 3847 C C . THR A 1 493 ? -15.850 -6.756 -38.022 1.00 29.23 493 THR A C 1
ATOM 3849 O O . THR A 1 493 ? -15.892 -5.801 -37.248 1.00 29.23 493 THR A O 1
ATOM 3852 N N . THR A 1 494 ? -14.747 -7.087 -38.687 1.00 40.94 494 THR A N 1
ATOM 3853 C CA . THR A 1 494 ? -13.481 -6.349 -38.609 1.00 40.94 494 THR A CA 1
ATOM 3854 C C . THR A 1 494 ? -13.536 -5.031 -39.378 1.00 40.94 494 THR A C 1
ATOM 3856 O O . THR A 1 494 ? -13.901 -5.028 -40.552 1.00 40.94 494 THR A O 1
ATOM 3859 N N . SER A 1 495 ? -13.031 -3.947 -38.788 1.00 39.31 495 SER A N 1
ATOM 3860 C CA . SER A 1 495 ? -12.586 -2.769 -39.539 1.00 39.31 495 SER A CA 1
ATOM 3861 C C . SER A 1 495 ? -11.163 -2.376 -39.136 1.00 39.31 495 SER A C 1
ATOM 3863 O O . SER A 1 495 ? -10.891 -1.908 -38.031 1.00 39.31 495 SER A O 1
ATOM 3865 N N . LYS A 1 496 ? -10.230 -2.580 -40.071 1.00 54.44 496 LYS A N 1
ATOM 3866 C CA . LYS A 1 496 ? -8.917 -1.924 -40.068 1.00 54.44 496 LYS A CA 1
ATOM 3867 C C . LYS A 1 496 ? -9.156 -0.412 -40.205 1.00 54.44 496 LYS A C 1
ATOM 3869 O O . LYS A 1 496 ? -10.098 -0.012 -40.888 1.00 54.44 496 LYS A O 1
ATOM 3874 N N . ALA A 1 497 ? -8.339 0.425 -39.565 1.00 67.62 497 ALA A N 1
ATOM 3875 C CA . ALA A 1 497 ? -8.440 1.873 -39.764 1.00 67.62 497 ALA A CA 1
ATOM 3876 C C . ALA A 1 497 ? -8.230 2.213 -41.258 1.00 67.62 497 ALA A C 1
ATOM 3878 O O . ALA A 1 497 ? -7.351 1.600 -41.874 1.00 67.62 497 ALA A O 1
ATOM 3879 N N . PRO A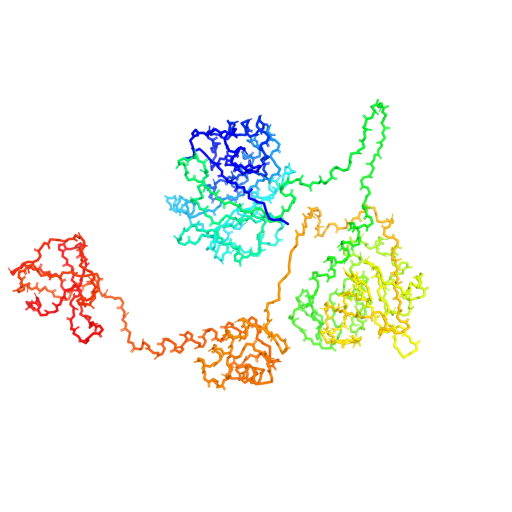 1 498 ? -9.016 3.138 -41.846 1.00 78.69 498 PRO A N 1
ATOM 3880 C CA . PRO A 1 498 ? -8.922 3.445 -43.270 1.00 78.69 498 PRO A CA 1
ATOM 3881 C C . PRO A 1 498 ? -7.542 3.964 -43.667 1.00 78.69 498 PRO A C 1
ATOM 3883 O O . PRO A 1 498 ? -6.880 4.687 -42.915 1.00 78.69 498 PRO A O 1
ATOM 3886 N N . SER A 1 499 ? -7.153 3.649 -44.899 1.00 83.75 499 SER A N 1
ATOM 3887 C CA . SER A 1 499 ? -6.021 4.281 -45.563 1.00 83.75 499 SER A CA 1
ATOM 3888 C C . SER A 1 499 ? -6.219 5.796 -45.676 1.00 83.75 499 SER A C 1
ATOM 3890 O O . SER A 1 499 ? -7.325 6.277 -45.921 1.00 83.75 499 SER A O 1
ATOM 3892 N N . LYS A 1 500 ? -5.122 6.553 -45.559 1.00 89.62 500 LYS A N 1
ATOM 3893 C CA . LYS A 1 500 ? -5.047 7.972 -45.955 1.00 89.62 500 LYS A CA 1
ATOM 3894 C C . LYS A 1 500 ? -4.415 8.182 -47.335 1.00 89.62 500 LYS A C 1
ATOM 3896 O O . LYS A 1 500 ? -4.398 9.302 -47.829 1.00 89.62 500 LYS A O 1
ATOM 3901 N N . VAL A 1 501 ? -3.915 7.120 -47.968 1.00 90.19 501 VAL A N 1
ATOM 3902 C CA . VAL A 1 501 ? -3.404 7.173 -49.344 1.00 90.19 501 VAL A CA 1
ATOM 3903 C C . VAL A 1 501 ? -4.590 7.332 -50.293 1.00 90.19 501 VAL A C 1
ATOM 3905 O O . VAL A 1 501 ? -5.505 6.510 -50.259 1.00 90.19 501 VAL A O 1
ATOM 3908 N N . ARG A 1 502 ? -4.579 8.373 -51.134 1.00 92.50 502 ARG A N 1
ATOM 3909 C CA . ARG A 1 502 ? -5.573 8.574 -52.198 1.00 92.50 502 ARG A CA 1
ATOM 3910 C C . ARG A 1 502 ? -5.592 7.373 -53.148 1.00 92.50 502 ARG A C 1
ATOM 3912 O O . ARG A 1 502 ? -4.556 7.001 -53.687 1.00 92.50 502 ARG A O 1
ATOM 3919 N N . LYS A 1 503 ? -6.783 6.827 -53.392 1.00 92.50 503 LYS A N 1
ATOM 3920 C CA . LYS A 1 503 ? -7.057 5.784 -54.391 1.00 92.50 503 LYS A CA 1
ATOM 3921 C C . LYS A 1 503 ? -7.551 6.378 -55.711 1.00 92.50 503 LYS A C 1
ATOM 3923 O O . LYS A 1 503 ? -7.149 5.907 -56.766 1.00 92.50 503 LYS A O 1
ATOM 3928 N N . PHE A 1 504 ? -8.406 7.402 -55.657 1.00 94.25 504 PHE A N 1
ATOM 3929 C CA . PHE A 1 504 ? -8.896 8.152 -56.822 1.00 94.25 504 PHE A CA 1
ATOM 3930 C C . PHE A 1 504 ? -9.437 9.530 -56.402 1.00 94.25 504 PHE A C 1
ATOM 3932 O O . PHE A 1 504 ? -9.554 9.808 -55.207 1.00 94.25 504 PHE A O 1
ATOM 3939 N N . VAL A 1 505 ? -9.768 10.387 -57.371 1.00 94.50 505 VAL A N 1
ATOM 3940 C CA . VAL A 1 505 ? -10.488 11.652 -57.140 1.00 94.50 505 VAL A CA 1
ATOM 3941 C C . VAL A 1 505 ? -11.973 11.429 -57.426 1.00 94.50 505 VAL A C 1
ATOM 3943 O O . VAL A 1 505 ? -12.337 10.893 -58.470 1.00 94.50 505 VAL A O 1
ATOM 3946 N N . GLY A 1 506 ? -12.834 11.803 -56.486 1.00 96.00 506 GLY A N 1
ATOM 3947 C CA . GLY A 1 506 ? -14.285 11.716 -56.621 1.00 96.00 506 GLY A CA 1
ATOM 3948 C C . GLY A 1 506 ? -14.922 13.092 -56.799 1.00 96.00 506 GLY A C 1
ATOM 3949 O O . GLY A 1 506 ? -14.523 14.055 -56.140 1.00 96.00 506 GLY A O 1
ATOM 3950 N N . LYS A 1 507 ? -15.941 13.182 -57.655 1.00 97.00 507 LYS A N 1
ATOM 3951 C CA . LYS A 1 507 ? -16.728 14.394 -57.901 1.00 97.00 507 LYS A CA 1
ATOM 3952 C C . LYS A 1 507 ? -18.034 14.324 -57.118 1.00 97.00 507 LYS A C 1
ATOM 3954 O O . LYS A 1 507 ? -18.856 13.438 -57.326 1.00 97.00 507 LYS A O 1
ATOM 3959 N N . VAL A 1 508 ? -18.236 15.259 -56.199 1.00 96.44 508 VAL A N 1
ATOM 3960 C CA . VAL A 1 508 ? -19.452 15.350 -55.384 1.00 96.44 508 VAL A CA 1
ATOM 3961 C C . VAL A 1 508 ? -20.652 15.616 -56.296 1.00 96.44 508 VAL A C 1
ATOM 3963 O O . VAL A 1 508 ? -20.634 16.557 -57.088 1.00 96.44 508 VAL A O 1
ATOM 3966 N N . ASN A 1 509 ? -21.711 14.815 -56.181 1.00 95.19 509 ASN A N 1
ATOM 3967 C CA . ASN A 1 509 ? -22.897 14.897 -57.045 1.00 95.19 509 ASN A CA 1
ATOM 3968 C C . ASN A 1 509 ? -24.075 15.668 -56.406 1.00 95.19 509 ASN A C 1
ATOM 3970 O O . ASN A 1 509 ? -25.057 15.992 -57.079 1.00 95.19 509 ASN A O 1
ATOM 3974 N N . LYS A 1 510 ? -23.953 16.014 -55.116 1.00 92.81 510 LYS A N 1
ATOM 3975 C CA . LYS A 1 510 ? -25.018 16.548 -54.256 1.00 92.81 510 LYS A CA 1
ATOM 3976 C C . LYS A 1 510 ? -24.639 17.891 -53.613 1.00 92.81 510 LYS A C 1
ATOM 3978 O O . LYS A 1 510 ? -23.533 18.047 -53.110 1.00 92.81 510 LYS A O 1
ATOM 3983 N N . ASN A 1 511 ? -25.588 18.827 -53.543 1.00 93.38 511 ASN A N 1
ATOM 3984 C CA . ASN A 1 511 ? -25.438 20.069 -52.770 1.00 93.38 511 ASN A CA 1
ATOM 3985 C C . ASN A 1 511 ? -25.546 19.822 -51.254 1.00 93.38 511 ASN A C 1
ATOM 3987 O O . ASN A 1 511 ? -26.381 19.027 -50.815 1.00 93.38 511 ASN A O 1
ATOM 3991 N N . ASN A 1 512 ? -24.711 20.512 -50.470 1.00 91.25 512 ASN A N 1
ATOM 3992 C CA . ASN A 1 512 ? -24.538 20.330 -49.024 1.00 91.25 512 ASN A CA 1
ATOM 3993 C C . ASN A 1 512 ? -24.332 18.848 -48.628 1.00 91.25 512 ASN A C 1
ATOM 3995 O O . ASN A 1 512 ? -25.087 18.261 -47.845 1.00 91.25 512 ASN A O 1
ATOM 3999 N N . ALA A 1 513 ? -23.338 18.204 -49.243 1.00 94.12 513 ALA A N 1
ATOM 4000 C CA . ALA A 1 513 ? -23.060 16.781 -49.094 1.00 94.12 513 ALA A CA 1
ATOM 4001 C C . ALA A 1 513 ? -22.491 16.470 -47.686 1.00 94.12 513 ALA A C 1
ATOM 4003 O O . ALA A 1 513 ? -21.411 16.949 -47.333 1.00 94.12 513 ALA A O 1
ATOM 4004 N N . PRO A 1 514 ? -23.180 15.663 -46.852 1.00 93.94 514 PRO A N 1
ATOM 4005 C CA . PRO A 1 514 ? -22.863 15.562 -45.428 1.00 93.94 514 PRO A CA 1
ATOM 4006 C C . PRO A 1 514 ? -21.649 14.667 -45.140 1.00 93.94 514 PRO A C 1
ATOM 4008 O O . PRO A 1 514 ? -21.746 13.440 -45.231 1.00 93.94 514 PRO A O 1
ATOM 4011 N N . VAL A 1 515 ? -20.549 15.271 -44.683 1.00 94.62 515 VAL A N 1
ATOM 4012 C CA . VAL A 1 515 ? -19.337 14.562 -44.231 1.00 94.62 515 VAL A CA 1
ATOM 4013 C C . VAL A 1 515 ? -19.401 14.302 -42.722 1.00 94.62 515 VAL A C 1
ATOM 4015 O O . VAL A 1 515 ? -19.738 15.190 -41.939 1.00 94.62 515 VAL A O 1
ATOM 4018 N N . ARG A 1 516 ? -19.110 13.066 -42.298 1.00 94.06 516 ARG A N 1
ATOM 4019 C CA . ARG A 1 516 ? -19.346 12.546 -40.936 1.00 94.06 516 ARG A CA 1
ATOM 4020 C C . ARG A 1 516 ? -18.092 11.977 -40.281 1.00 94.06 516 ARG A C 1
ATOM 4022 O O . ARG A 1 516 ? -17.128 11.618 -40.950 1.00 94.06 516 ARG A O 1
ATOM 4029 N N . LYS A 1 517 ? -18.125 11.869 -38.948 1.00 89.19 517 LYS A N 1
ATOM 4030 C CA . LYS A 1 517 ? -17.020 11.342 -38.120 1.00 89.19 517 LYS A CA 1
ATOM 4031 C C . LYS A 1 517 ? -16.789 9.829 -38.269 1.00 89.19 517 LYS A C 1
ATOM 4033 O O . LYS A 1 517 ? -15.721 9.356 -37.907 1.00 89.19 517 LYS A O 1
ATOM 4038 N N . ASN A 1 518 ? -17.780 9.082 -38.761 1.00 90.38 518 ASN A N 1
ATOM 4039 C CA . ASN A 1 518 ? -17.763 7.626 -38.957 1.00 90.38 518 ASN A CA 1
ATOM 4040 C C . ASN A 1 518 ? -18.776 7.227 -40.058 1.00 90.38 518 ASN A C 1
ATOM 4042 O O . ASN A 1 518 ? -19.695 8.007 -40.330 1.00 90.38 518 ASN A O 1
ATOM 4046 N N . PRO A 1 519 ? -18.653 6.038 -40.683 1.00 88.12 519 PRO A N 1
ATOM 4047 C CA . PRO A 1 519 ? -19.493 5.627 -41.809 1.00 88.12 519 PRO A CA 1
ATOM 4048 C C . PRO A 1 519 ? -20.918 5.262 -41.358 1.00 88.12 519 PRO A C 1
ATOM 4050 O O . PRO A 1 519 ? -21.154 4.245 -40.701 1.00 88.12 519 PRO A O 1
ATOM 4053 N N . GLY A 1 520 ? -21.893 6.101 -41.716 1.00 89.00 520 GLY A N 1
ATOM 4054 C CA . GLY A 1 520 ? -23.316 5.881 -41.441 1.00 89.00 520 GLY A CA 1
ATOM 4055 C C . GLY A 1 520 ? -24.058 7.141 -40.988 1.00 89.00 520 GLY A C 1
ATOM 4056 O O . GLY A 1 520 ? -23.525 7.966 -40.246 1.00 89.00 520 GLY A O 1
ATOM 4057 N N . LYS A 1 521 ? -25.338 7.265 -41.372 1.00 87.12 521 LYS A N 1
ATOM 4058 C CA . LYS A 1 521 ? -26.183 8.442 -41.071 1.00 87.12 521 LYS A CA 1
ATOM 4059 C C . LYS A 1 521 ? -26.319 8.743 -39.564 1.00 87.12 521 LYS A C 1
ATOM 4061 O O . LYS A 1 521 ? -26.501 9.900 -39.207 1.00 87.12 521 LYS A O 1
ATOM 4066 N N . LYS A 1 522 ? -26.175 7.730 -38.694 1.00 86.12 522 LYS A N 1
ATOM 4067 C CA . LYS A 1 522 ? -26.256 7.850 -37.222 1.00 86.12 522 LYS A CA 1
ATOM 4068 C C . LYS A 1 522 ? -25.087 8.596 -36.563 1.00 86.12 522 LYS A C 1
ATOM 4070 O O . LYS A 1 522 ? -25.187 8.965 -35.400 1.00 86.12 522 LYS A O 1
ATOM 4075 N N . TYR A 1 523 ? -23.967 8.782 -37.263 1.00 86.56 523 TYR A N 1
ATOM 4076 C CA . TYR A 1 523 ? -22.796 9.467 -36.714 1.00 86.56 523 TYR A CA 1
ATOM 4077 C C . TYR A 1 523 ? -22.844 10.964 -37.024 1.00 86.56 523 TYR A C 1
ATOM 4079 O O . TYR A 1 523 ? -23.236 11.360 -38.122 1.00 86.56 523 TYR A O 1
ATOM 4087 N N . ALA A 1 524 ? -22.426 11.801 -36.072 1.00 88.06 524 ALA A N 1
ATOM 4088 C CA . ALA A 1 524 ? -22.410 13.253 -36.239 1.00 88.06 524 ALA A CA 1
ATOM 4089 C C . ALA A 1 524 ? -21.577 13.698 -37.458 1.00 88.06 524 ALA A C 1
ATOM 4091 O O . ALA A 1 524 ? -20.580 13.058 -37.819 1.00 88.06 524 ALA A O 1
ATOM 4092 N N . GLN A 1 525 ? -21.977 14.820 -38.064 1.00 91.31 525 GLN A N 1
ATOM 4093 C CA . GLN A 1 525 ? -21.171 15.506 -39.074 1.00 91.31 525 GLN A CA 1
ATOM 4094 C C . GLN A 1 525 ? -19.827 15.982 -38.491 1.00 91.31 525 GLN A C 1
ATOM 4096 O O . GLN A 1 525 ? -19.644 16.067 -37.270 1.00 91.31 525 GLN A O 1
ATOM 4101 N N . LEU A 1 526 ? -18.865 16.268 -39.368 1.00 89.12 526 LEU A N 1
ATOM 4102 C CA . LEU A 1 526 ? -17.697 17.056 -38.982 1.00 89.12 526 LEU A CA 1
ATOM 4103 C C . LEU A 1 526 ? -18.151 18.469 -38.592 1.00 89.12 526 LEU A C 1
ATOM 4105 O O . LEU A 1 526 ? -19.019 19.046 -39.238 1.00 89.12 526 LEU A O 1
ATOM 4109 N N . THR A 1 527 ? -17.560 19.019 -37.533 1.00 82.19 527 THR A N 1
ATOM 4110 C CA . THR A 1 527 ? -17.900 20.350 -36.996 1.00 82.19 527 THR A CA 1
ATOM 4111 C C . THR A 1 527 ? -17.217 21.499 -37.741 1.00 82.19 527 THR A C 1
ATOM 4113 O O . THR A 1 527 ? -17.535 22.652 -37.488 1.00 82.19 527 THR A O 1
ATOM 4116 N N . SER A 1 528 ? -16.276 21.197 -38.640 1.00 79.50 528 SER A N 1
ATOM 4117 C CA . SER A 1 528 ? -15.688 22.148 -39.585 1.00 79.50 528 SER A CA 1
ATOM 4118 C C . SER A 1 528 ? -15.150 21.396 -40.805 1.00 79.50 528 SER A C 1
ATOM 4120 O O . SER A 1 528 ? -14.391 20.436 -40.660 1.00 79.50 528 SER A O 1
ATOM 4122 N N . TYR A 1 529 ? -15.608 21.797 -41.989 1.00 85.75 529 TYR A N 1
ATOM 4123 C CA . TYR A 1 529 ? -15.121 21.416 -43.318 1.00 85.75 529 TYR A CA 1
ATOM 4124 C C . TYR A 1 529 ? -15.728 22.392 -44.344 1.00 85.75 529 TYR A C 1
ATOM 4126 O O . TYR A 1 529 ? -16.819 22.908 -44.091 1.00 85.75 529 TYR A O 1
ATOM 4134 N N . PRO A 1 530 ? -15.073 22.663 -45.489 1.00 83.75 530 PRO A N 1
ATOM 4135 C CA . PRO A 1 530 ? -15.701 23.398 -46.585 1.00 83.75 530 PRO A CA 1
ATOM 4136 C C . PRO A 1 530 ? -16.970 22.682 -47.062 1.00 83.75 530 PRO A C 1
ATOM 4138 O O . PRO A 1 530 ? -16.942 21.470 -47.290 1.00 83.75 530 PRO A O 1
ATOM 4141 N N . THR A 1 531 ? -18.073 23.419 -47.222 1.00 89.50 531 THR A N 1
ATOM 4142 C CA . THR A 1 531 ? -19.359 22.868 -47.672 1.00 89.50 531 THR A CA 1
ATOM 4143 C C . THR A 1 531 ? -19.214 22.229 -49.050 1.00 89.50 531 THR A C 1
ATOM 4145 O O . THR A 1 531 ? -19.046 22.927 -50.048 1.00 89.50 531 THR A O 1
ATOM 4148 N N . LEU A 1 532 ? -19.305 20.900 -49.109 1.00 93.94 532 LEU A N 1
ATOM 4149 C CA . LEU A 1 532 ? -19.233 20.158 -50.363 1.00 93.94 532 LEU A CA 1
ATOM 4150 C C . LEU A 1 532 ? -20.547 20.299 -51.138 1.00 93.94 532 LEU A C 1
ATOM 4152 O O . LEU A 1 532 ? -21.610 19.920 -50.647 1.00 93.94 532 LEU A O 1
ATOM 4156 N N . ASN A 1 533 ? -20.462 20.821 -52.356 1.00 94.75 533 ASN A N 1
ATOM 4157 C CA . ASN A 1 533 ? -21.568 20.993 -53.288 1.00 94.75 533 ASN A CA 1
ATOM 4158 C C . ASN A 1 533 ? -21.334 20.227 -54.597 1.00 94.75 533 ASN A C 1
ATOM 4160 O O . ASN A 1 533 ? -20.231 19.739 -54.863 1.00 94.75 533 ASN A O 1
ATOM 4164 N N . LYS A 1 534 ? -22.381 20.120 -55.427 1.00 95.44 534 LYS A N 1
ATOM 4165 C CA . LYS A 1 534 ? -22.317 19.417 -56.711 1.00 95.44 534 LYS A CA 1
ATOM 4166 C C . LYS A 1 534 ? -21.212 20.018 -57.586 1.00 95.44 534 LYS A C 1
ATOM 4168 O O . LYS A 1 534 ? -21.211 21.210 -57.867 1.00 95.44 534 LYS A O 1
ATOM 4173 N N . GLY A 1 535 ? -20.283 19.173 -58.022 1.00 90.25 535 GLY A N 1
ATOM 4174 C CA . GLY A 1 535 ? -19.121 19.540 -58.826 1.00 90.25 535 GLY A CA 1
ATOM 4175 C C . GLY A 1 535 ? -17.807 19.688 -58.053 1.00 90.25 535 GLY A C 1
ATOM 4176 O O . GLY A 1 535 ? -16.762 19.671 -58.696 1.00 90.25 535 GLY A O 1
ATOM 4177 N N . ASN A 1 536 ? -17.811 19.781 -56.715 1.00 95.31 536 ASN A N 1
ATOM 4178 C CA . ASN A 1 536 ? -16.559 19.825 -55.949 1.00 95.31 536 ASN A CA 1
ATOM 4179 C C . ASN A 1 536 ? -15.817 18.480 -55.993 1.00 95.31 536 ASN A C 1
ATOM 4181 O O . ASN A 1 536 ? -16.442 17.420 -56.019 1.00 95.31 536 ASN A O 1
ATOM 4185 N N . LEU A 1 537 ? -14.484 18.528 -55.964 1.00 95.06 537 LEU A N 1
ATOM 4186 C CA . LEU A 1 537 ? -13.621 17.346 -55.992 1.00 95.06 537 LEU A CA 1
ATOM 4187 C C . LEU A 1 537 ? -13.099 17.004 -54.592 1.00 95.06 537 LEU A C 1
ATOM 4189 O O . LEU A 1 537 ? -12.781 17.898 -53.805 1.00 95.06 537 LEU A O 1
ATOM 4193 N N . VAL A 1 538 ? -12.998 15.709 -54.294 1.00 95.44 538 VAL A N 1
ATOM 4194 C CA . VAL A 1 538 ? -12.440 15.171 -53.045 1.00 95.44 538 VAL A CA 1
ATOM 4195 C C . VAL A 1 538 ? -11.547 13.965 -53.326 1.00 95.44 538 VAL A C 1
ATOM 4197 O O . VAL A 1 538 ? -11.849 13.145 -54.191 1.00 95.44 538 VAL A O 1
ATOM 4200 N N . ASP A 1 539 ? -10.464 13.821 -52.568 1.00 96.44 539 ASP A N 1
ATOM 4201 C CA . ASP A 1 539 ? -9.596 12.648 -52.660 1.00 96.44 539 ASP A CA 1
ATOM 4202 C C . ASP A 1 539 ? -10.263 11.481 -51.918 1.00 96.44 539 ASP A C 1
ATOM 4204 O O . ASP A 1 539 ? -10.464 11.554 -50.706 1.00 96.44 539 ASP A O 1
ATOM 4208 N N . VAL A 1 540 ? -10.604 10.391 -52.610 1.00 96.12 540 VAL A N 1
ATOM 4209 C CA . VAL A 1 540 ? -11.116 9.168 -51.973 1.00 96.12 540 VAL A CA 1
ATOM 4210 C C . VAL A 1 540 ? -9.933 8.303 -51.551 1.00 96.12 540 VAL A C 1
ATOM 4212 O O . VAL A 1 540 ? -9.185 7.804 -52.392 1.00 96.12 540 VAL A O 1
ATOM 4215 N N . CYS A 1 541 ? -9.758 8.118 -50.243 1.00 94.25 541 CYS A N 1
ATOM 4216 C CA . CYS A 1 541 ? -8.649 7.362 -49.658 1.00 94.25 541 CYS A CA 1
ATOM 4217 C C . CYS A 1 541 ? -9.036 5.915 -49.311 1.00 94.25 541 CYS A C 1
ATOM 4219 O O . CYS A 1 541 ? -8.205 5.010 -49.402 1.00 94.25 541 CYS A O 1
ATOM 4221 N N . ASP A 1 542 ? -10.295 5.664 -48.938 1.00 94.12 542 ASP A N 1
ATOM 4222 C CA . ASP A 1 542 ? -10.780 4.304 -48.689 1.00 94.12 542 ASP A CA 1
ATOM 4223 C C . ASP A 1 542 ? -12.294 4.135 -48.889 1.00 94.12 542 ASP A C 1
ATOM 4225 O O . ASP A 1 542 ? -13.030 5.118 -48.932 1.00 94.12 542 ASP A O 1
ATOM 4229 N N . THR A 1 543 ? -12.758 2.884 -48.952 1.00 93.00 543 THR A N 1
ATOM 4230 C CA . THR A 1 543 ? -14.185 2.522 -49.018 1.00 93.00 543 THR A CA 1
ATOM 4231 C C . THR A 1 543 ? -14.511 1.569 -47.875 1.00 93.00 543 THR A C 1
ATOM 4233 O O . THR A 1 543 ? -13.921 0.496 -47.770 1.00 93.00 543 THR A O 1
ATOM 4236 N N . ILE A 1 544 ? -15.444 1.954 -47.003 1.00 88.00 544 ILE A N 1
ATOM 4237 C CA . ILE A 1 544 ? -15.825 1.194 -45.808 1.00 88.00 544 ILE A CA 1
ATOM 4238 C C . ILE A 1 544 ? -17.345 1.047 -45.754 1.00 88.00 544 ILE A C 1
ATOM 4240 O O . ILE A 1 544 ? -18.082 2.029 -45.865 1.00 88.00 544 ILE A O 1
ATOM 4244 N N . LYS A 1 545 ? -17.823 -0.177 -45.512 1.00 86.75 545 LYS A N 1
ATOM 4245 C CA . LYS A 1 545 ? -19.243 -0.438 -45.261 1.00 86.75 545 LYS A CA 1
ATOM 4246 C C . LYS A 1 545 ? -19.656 0.066 -43.879 1.00 86.75 545 LYS A C 1
ATOM 4248 O O . LYS A 1 545 ? -18.988 -0.196 -42.879 1.00 86.75 545 LYS A O 1
ATOM 4253 N N . SER A 1 546 ? -20.781 0.772 -43.809 1.00 84.38 546 SER A N 1
ATOM 4254 C CA . SER A 1 546 ? -21.440 1.077 -42.540 1.00 84.38 546 SER A CA 1
ATOM 4255 C C . SER A 1 546 ? -21.986 -0.204 -41.900 1.00 84.38 546 SER A C 1
ATOM 4257 O O . SER A 1 546 ? -22.193 -1.219 -42.564 1.00 84.38 546 SER A O 1
ATOM 4259 N N . ALA A 1 547 ? -22.369 -0.125 -40.623 1.00 74.31 547 ALA A N 1
ATOM 4260 C CA . ALA A 1 547 ? -23.107 -1.191 -39.928 1.00 74.31 547 ALA A CA 1
ATOM 4261 C C . ALA A 1 547 ? -24.502 -1.510 -40.532 1.00 74.31 547 ALA A C 1
ATOM 4263 O O . ALA A 1 547 ? -25.251 -2.294 -39.963 1.00 74.31 547 ALA A O 1
ATOM 4264 N N . SER A 1 548 ? -24.866 -0.884 -41.656 1.00 75.62 548 SER A N 1
ATOM 4265 C CA . SER A 1 548 ? -26.064 -1.157 -42.456 1.00 75.62 548 SER A CA 1
ATOM 4266 C C . SER A 1 548 ? -25.713 -1.638 -43.876 1.00 75.62 548 SER A C 1
ATOM 4268 O O . SER A 1 548 ? -26.488 -1.413 -44.800 1.00 75.62 548 SER A O 1
ATOM 4270 N N . GLY A 1 549 ? -24.511 -2.192 -44.095 1.00 82.06 549 GLY A N 1
ATOM 4271 C CA . GLY A 1 549 ? -24.035 -2.769 -45.369 1.00 82.06 549 GLY A CA 1
ATOM 4272 C C . GLY A 1 549 ? -23.717 -1.774 -46.500 1.00 82.06 549 GLY A C 1
ATOM 4273 O O . GLY A 1 549 ? -23.050 -2.131 -47.473 1.00 82.06 549 GLY A O 1
ATOM 4274 N N . ASN A 1 550 ? -24.164 -0.525 -46.358 1.00 87.38 550 ASN A N 1
ATOM 4275 C CA . ASN A 1 550 ? -24.023 0.555 -47.333 1.00 87.38 550 ASN A CA 1
ATOM 4276 C C . ASN A 1 550 ? -22.573 1.055 -47.398 1.00 87.38 550 ASN A C 1
ATOM 4278 O O . ASN A 1 550 ? -21.944 1.231 -46.355 1.00 87.38 550 ASN A O 1
ATOM 4282 N N . ASP A 1 551 ? -22.065 1.363 -48.590 1.00 92.81 551 ASP A N 1
ATOM 4283 C CA . ASP A 1 551 ? -20.700 1.871 -48.764 1.00 92.81 551 ASP A CA 1
ATOM 4284 C C . ASP A 1 551 ? -20.564 3.365 -48.432 1.00 92.81 551 ASP A C 1
ATOM 4286 O O . ASP A 1 551 ? -21.426 4.193 -48.733 1.00 92.81 551 ASP A O 1
ATOM 4290 N N . TRP A 1 552 ? -19.454 3.712 -47.784 1.00 96.00 552 TRP A N 1
ATOM 4291 C CA . TRP A 1 552 ? -19.052 5.078 -47.463 1.00 96.00 552 TRP A CA 1
ATOM 4292 C C . TRP A 1 552 ? -17.596 5.268 -47.872 1.00 96.00 552 TRP A C 1
ATOM 4294 O O . TRP A 1 552 ? -16.742 4.444 -47.543 1.00 96.00 552 TRP A O 1
ATOM 4304 N N . TYR A 1 553 ? -17.301 6.372 -48.549 1.00 96.62 553 TYR A N 1
ATOM 4305 C CA . TYR A 1 553 ? -15.928 6.756 -48.841 1.00 96.62 553 TYR A CA 1
ATOM 4306 C C . TYR A 1 553 ? -15.330 7.491 -47.645 1.00 96.62 553 TYR A C 1
ATOM 4308 O O . TYR A 1 553 ? -15.928 8.432 -47.116 1.00 96.62 553 TYR A O 1
ATOM 4316 N N . TYR A 1 554 ? -14.134 7.079 -47.237 1.00 96.56 554 TYR A N 1
ATOM 4317 C CA . TYR A 1 554 ? -13.259 7.888 -46.403 1.00 96.56 554 TYR A CA 1
ATOM 4318 C C . TYR A 1 554 ? -12.488 8.835 -47.324 1.00 96.56 554 TYR A C 1
ATOM 4320 O O . TYR A 1 554 ? -11.707 8.389 -48.168 1.00 96.56 554 TYR A O 1
ATOM 4328 N N . ILE A 1 555 ? -12.765 10.129 -47.195 1.00 95.94 555 ILE A N 1
ATOM 4329 C CA . ILE A 1 555 ? -12.278 11.183 -48.086 1.00 95.94 555 ILE A CA 1
ATOM 4330 C C . ILE A 1 555 ? -11.326 12.140 -47.378 1.00 95.94 555 ILE A C 1
ATOM 4332 O O . ILE A 1 555 ? -11.441 12.366 -46.170 1.00 95.94 555 ILE A O 1
ATOM 4336 N N . CYS A 1 556 ? -10.441 12.749 -48.161 1.00 94.69 556 CYS A N 1
ATOM 4337 C CA . CYS A 1 556 ? -9.638 13.903 -47.795 1.00 94.69 556 CYS A CA 1
ATOM 4338 C C . CYS A 1 556 ? -10.096 15.140 -48.590 1.00 94.69 556 CYS A C 1
ATOM 4340 O O . CYS A 1 556 ? -10.297 15.091 -49.804 1.00 94.69 556 CYS A O 1
ATOM 4342 N N . ILE A 1 557 ? -10.269 16.259 -47.888 1.00 92.75 557 ILE A N 1
ATOM 4343 C CA . ILE A 1 557 ? -10.738 17.544 -48.415 1.00 92.75 557 ILE A CA 1
ATOM 4344 C C . ILE A 1 557 ? -9.602 18.559 -48.250 1.00 92.75 557 ILE A C 1
ATOM 4346 O O . ILE A 1 557 ? -9.068 18.733 -47.147 1.00 92.75 557 ILE A O 1
ATOM 4350 N N . GLY A 1 558 ? -9.204 19.207 -49.350 1.00 83.31 558 GLY A N 1
ATOM 4351 C CA . GLY A 1 558 ? -8.118 20.198 -49.366 1.00 83.31 558 GLY A CA 1
ATOM 4352 C C . GLY A 1 558 ? -6.772 19.667 -48.850 1.00 83.31 558 GLY A C 1
ATOM 4353 O O . GLY A 1 558 ? -6.014 20.418 -48.239 1.00 83.31 558 GLY A O 1
ATOM 4354 N N . GLY A 1 559 ? -6.517 18.360 -48.990 1.00 83.19 559 GLY A N 1
ATOM 4355 C CA . GLY A 1 559 ? -5.317 17.676 -48.485 1.00 83.19 559 GLY A CA 1
ATOM 4356 C C . GLY A 1 559 ? -5.201 17.566 -46.954 1.00 83.19 559 GLY A C 1
ATOM 4357 O O . GLY A 1 559 ? -4.217 17.015 -46.463 1.00 83.19 559 GLY A O 1
ATOM 4358 N N . LYS A 1 560 ? -6.168 18.090 -46.182 1.00 83.75 560 LYS A N 1
ATOM 4359 C CA . LYS A 1 560 ? -6.024 18.312 -44.728 1.00 83.75 560 LYS A CA 1
ATOM 4360 C C . LYS A 1 560 ? -7.154 17.726 -43.879 1.00 83.75 560 LYS A C 1
ATOM 4362 O O . LYS A 1 560 ? -6.881 17.199 -42.801 1.00 83.75 560 LYS A O 1
ATOM 4367 N N . ILE A 1 561 ? -8.409 17.813 -44.324 1.00 88.44 561 ILE A N 1
ATOM 4368 C CA . ILE A 1 561 ? -9.579 17.425 -43.518 1.00 88.44 561 ILE A CA 1
ATOM 4369 C C . ILE A 1 561 ? -10.072 16.047 -43.956 1.00 88.44 561 ILE A C 1
ATOM 4371 O O . ILE A 1 561 ? -10.402 15.856 -45.121 1.00 88.44 561 ILE A O 1
ATOM 4375 N N . TYR A 1 562 ? -10.153 15.101 -43.018 1.00 94.44 562 TYR A N 1
ATOM 4376 C CA . TYR A 1 562 ? -10.555 13.719 -43.291 1.00 94.44 562 TYR A CA 1
ATOM 4377 C C . TYR A 1 562 ? -11.921 13.393 -42.682 1.00 94.44 562 TYR A C 1
ATOM 4379 O O . TYR A 1 562 ? -12.179 13.725 -41.522 1.00 94.44 562 TYR A O 1
ATOM 4387 N N . GLY A 1 563 ? -12.773 12.683 -43.421 1.00 93.88 563 GLY A N 1
ATOM 4388 C CA . GLY A 1 563 ? -14.090 12.263 -42.939 1.00 93.88 563 GLY A CA 1
ATOM 4389 C C . GLY A 1 563 ? -14.778 11.251 -43.847 1.00 93.88 563 GLY A C 1
ATOM 4390 O O . GLY A 1 563 ? -14.227 10.834 -44.859 1.00 93.88 563 GLY A O 1
ATOM 4391 N N . TYR A 1 564 ? -15.991 10.847 -43.475 1.00 96.25 564 TYR A N 1
ATOM 4392 C CA . TYR A 1 564 ? -16.766 9.837 -44.196 1.00 96.25 564 TYR A CA 1
ATOM 4393 C C . TYR A 1 564 ? -17.954 10.464 -44.921 1.00 96.25 564 TYR A C 1
ATOM 4395 O O . TYR A 1 564 ? -18.788 11.119 -44.294 1.00 96.25 564 TYR A O 1
ATOM 4403 N N . ILE A 1 565 ? -18.072 10.208 -46.220 1.00 96.12 565 ILE A N 1
ATOM 4404 C CA . ILE A 1 565 ? -19.217 10.587 -47.055 1.00 96.12 565 ILE A CA 1
ATOM 4405 C C . ILE A 1 565 ? -19.897 9.322 -47.593 1.00 96.12 565 ILE A C 1
ATOM 4407 O O . ILE A 1 565 ? -19.245 8.302 -47.810 1.00 96.12 565 ILE A O 1
ATOM 4411 N N . PHE A 1 566 ? -21.218 9.348 -47.764 1.00 96.12 566 PHE A N 1
ATOM 4412 C CA . PHE A 1 566 ? -21.941 8.225 -48.370 1.00 96.12 566 PHE A CA 1
ATOM 4413 C C . PHE A 1 566 ? -21.531 8.082 -49.842 1.00 96.12 566 PHE A C 1
ATOM 4415 O O . PHE A 1 566 ? -21.453 9.097 -50.534 1.00 96.12 566 PHE A O 1
ATOM 4422 N N . SER A 1 567 ? -21.273 6.857 -50.317 1.00 95.25 567 SER A N 1
ATOM 4423 C CA . SER A 1 567 ? -20.717 6.641 -51.662 1.00 95.25 567 SER A CA 1
ATOM 4424 C C . SER A 1 567 ? -21.596 7.233 -52.766 1.00 95.25 567 SER A C 1
ATOM 4426 O O . SER A 1 567 ? -21.089 7.931 -53.634 1.00 95.25 567 SER A O 1
ATOM 4428 N N . GLY A 1 568 ? -22.921 7.080 -52.665 1.00 93.56 568 GLY A N 1
ATOM 4429 C CA . GLY A 1 568 ? -23.889 7.646 -53.613 1.00 93.56 568 GLY A CA 1
ATOM 4430 C C . GLY A 1 568 ? -23.982 9.181 -53.648 1.00 93.56 568 GLY A C 1
ATOM 4431 O O . GLY A 1 568 ? -24.826 9.708 -54.364 1.00 93.56 568 GLY A O 1
ATOM 4432 N N . HIS A 1 569 ? -23.162 9.912 -52.881 1.00 96.25 569 HIS A N 1
ATOM 4433 C CA . HIS A 1 569 ? -23.012 11.370 -53.001 1.00 96.25 569 HIS A CA 1
ATOM 4434 C C . HIS A 1 569 ? -21.760 11.800 -53.792 1.00 96.25 569 HIS A C 1
ATOM 4436 O O . HIS A 1 569 ? -21.524 13.002 -53.939 1.00 96.25 569 HIS A O 1
ATOM 4442 N N . VAL A 1 570 ? -20.922 10.855 -54.232 1.00 95.75 570 VAL A N 1
ATOM 4443 C CA . VAL A 1 570 ? -19.647 11.123 -54.909 1.00 95.75 570 VAL A CA 1
ATOM 4444 C C . VAL A 1 570 ? -19.470 10.152 -56.069 1.00 95.75 570 VAL A C 1
ATOM 4446 O O . VAL A 1 570 ? -19.259 8.956 -55.870 1.00 95.75 570 VAL A O 1
ATOM 4449 N N . ASP A 1 571 ? -19.500 10.682 -57.281 1.00 93.69 571 ASP A N 1
ATOM 4450 C CA . ASP A 1 571 ? -19.239 9.912 -58.487 1.00 93.69 571 ASP A CA 1
ATOM 4451 C C . ASP A 1 571 ? -17.720 9.729 -58.628 1.00 93.69 571 ASP A C 1
ATOM 4453 O O . ASP A 1 571 ? -16.937 10.645 -58.349 1.00 93.69 571 ASP A O 1
ATOM 4457 N N . LYS A 1 572 ? -17.274 8.541 -59.041 1.00 89.31 572 LYS A N 1
ATOM 4458 C CA . LYS A 1 572 ? -15.863 8.318 -59.374 1.00 89.31 572 LYS A CA 1
ATOM 4459 C C . LYS A 1 572 ? -15.549 9.017 -60.704 1.00 89.31 572 LYS A C 1
ATOM 4461 O O . LYS A 1 572 ? -16.303 8.841 -61.658 1.00 89.31 572 LYS A O 1
ATOM 4466 N N . GLN A 1 573 ? -14.448 9.772 -60.749 1.00 72.12 573 GLN A N 1
ATOM 4467 C CA . GLN A 1 573 ? -13.832 10.225 -62.003 1.00 72.12 573 GLN A CA 1
ATOM 4468 C C . GLN A 1 573 ? -12.850 9.180 -62.552 1.00 72.12 573 GLN A C 1
ATOM 4470 O O . GLN A 1 573 ? -12.318 8.376 -61.743 1.00 72.12 573 GLN A O 1
#